Protein AF-A0A9N9FZ78-F1 (afdb_monomer_lite)

Foldseek 3Di:
DDCPPDPVCVVVLADVPGDDDQWHDKDWDDDPPFQWIWIWTAGPVVRDIDIDIARDDPPQVVPDPDPVSRQPQDAFLVQADAAALVLLVVLLVLLVVLCVVLVQPQLLLVLLLVLLLLLLQLQQNPPTWDWDWFQAPVRDIDIHTHGLLADRPPGDDLLRNLVSSVVSSQVSCCVQQVDHDDQCLVVDDDPVVNVVSSVCCLQVPSNQASDHGDDPVSSVSSSVSSNSSSVSPVRHDQADQDFPVNNLVSLVVSCVVRVVPDDPPFDQDLVVLLVLLVPFPQVVQLVVCVVVVHPCSGFAEEAAAQQLNSNQLSNCVVPVVDDACAVRAEYEHQDPSRLSNNSSSQRNRNDHSYHYQHDNLLAALCDPSNVPHLSNDPDLASQRGLEYEYEDDWDDPPCVVVCVVRVHACVVVNAVCRVVADPVLDIVVLSVLVSSVRHHHQFHWYFYFFFPCCVPPPSNVVSVVVCVQAFAAPDFDFDQCCSSPPGRGGTTTTTGFHGLCLQADAQVSNQLQQQQWWKWADDPNQIWIWGQHGKDKFQAQPFLPDCRHPVNDPVPQQVLLLAEFQFWAWDDDPNQFIWIWTHGHGRRRRIIMTRFFTHTPDLVSFPVCVPPDPVDDSRVQGRGRRSVCNRSVNDPVSGRPGQRPDPRIHIDDDPRDDPVPDDDDFDPPVPVRPPCSVVD

Organism: NCBI:txid144679

Secondary structure (DSSP, 8-state):
-----SGGGGGGGSPTT--S-SEEEEEEEE-TT-SEEEEEEEETTTTEEEEEEEE--TTTTTT-SSGGGTS-----GGGPBPPPHHHHHHHHHHHHHHHHHTT---HHHHHHHHHHHHHHHHHHGGGSSEEEEEE-TTS-EEEEEE-SSS--TTT--HHHHHHHHHHHHHHHHHHHH--PPP-GGGG---HHHHHHHHHHHHHH--SS-SS---SHHHHHHHHHHHHHHHHHHHTB----SS--HHHHHHHHHHHHHHGGGT-S-PPPPHHHHHHHHHHS-HHHHHHHHHHTT-S--SPPEEETT-TT-HHHHHHHHHHTTTS--TTTEEEEESSHHHHHHHHHHHHHTT----EEEES-TTS-TTSGGGTTSTT--SSS----EEEEEE-PPP--TTTHHHHHHTT-SGGG-S-GGGGGS-TTT--HHHHHHHHHHHHEEEEEEEEE---THHHH-GGGHHHHHHHHTT----------TTTTSS-------------GGGSSS-HHHHHHHHTTPEEEEEETTEEEEEEEEEEEEE-GGG-TTSTTSGGG--TTTTGGGGS-TTBEEEEEETTTEEEEEEEESSTTS-EEEEEEEEEES-GGG-GGGGG--TTS-GGGGTSSHHHHHHHTT--GGGTT-BTTT-SSEEEE--PPPPGGGPPP-PPSS-GGGGGGGGT-

InterPro domains:
  IPR002052 DNA methylase, N-6 adenine-specific, conserved site [PS00092] (388-394)
  IPR003180 Methylpurine-DNA glycosylase [MF_00527] (500-679)
  IPR003180 Methylpurine-DNA glycosylase [PF02245] (502-675)
  IPR003180 Methylpurine-DNA glycosylase [PTHR10429] (494-678)
  IPR003180 Methylpurine-DNA glycosylase [TIGR00567] (499-678)
  IPR003180 Methylpurine-DNA glycosylase [cd00540] (502-680)
  IPR003356 DNA methylase, adenine-specific [PF02384] (246-485)
  IPR011034 Formyl transferase-like, C-terminal domain superfamily [SSF50486] (496-679)
  IPR029063 S-adenosyl-L-methionine-dependent methyltransferase superfamily [G3DSA:3.40.50.150] (259-477)
  IPR029063 S-adenosyl-L-methionine-dependent methyltransferase superfamily [SSF53335] (92-514)
  IPR036995 Methylpurine-DNA glycosylase superfamily [G3DSA:3.10.300.10] (494-680)

Radius of gyration: 35.55 Å; chains: 1; bounding box: 107×48×97 Å

pLDDT: mean 75.67, std 14.21, range [32.59, 95.56]

Sequence (680 aa):
MIEAKIPHELPKYLEPGQKHVKQLFSYLWQEKSTKIASYYTFDLTSEKDRFYNINLGKDELSNSLNVDNLIDSGKKFRDLKDISEKDSKILFNQFLTILRTNAISDKSNAFDKIINLFIAKVFDELGEDKQFDVRMKDENIVNFEGLKFQFLEGIDSYESFMKRLYDLYKEGMKEYLQKEIIDYSDYEQNQKVLEMIDDLRLKKDNTFAFIEVFDNKTFNDNCLIVKEIVNLLANFKFRYADKSKSLGEFFEDLLNTSLKQEAGQFFTPYPLVDFMIKSLPIRDVIKQNIQQNRNEILPFFIDYACGSGHFLISYINRVQQEINAKDYVFGIEKDYRLAKTTKISLFLNGDGDAQIIHADAINKFSCEDYSKSVLFSNKDKNEKFDFVVSNPPYSVQGYMKNFRKNNISEKSNTFELLEEINEKDARIEIMFVERTYQLLKKNKFAAIILPQSFLSQEKYAKTRRWLLERFNILSIFCSGDNTFGYTTTSPFYIMRITDPNFFMVSADKLAQKLLGKILVRNLNGQLIKVKIVETEAYIGKIDRACHAHQENRSRWKSAALNNRGGCAYVYLIYSMYYCFNIASSVKGDPQGVLIRAAEPLDHHTIPVISHHDSTKKFHYYTNGPGKLCRALNIDISLNHVDLTTSDLIYLEDQPEISQEEIITTKRVNIDYAGEDKDRL

Structure (mmCIF, N/CA/C/O backbone):
data_AF-A0A9N9FZ78-F1
#
_entry.id   AF-A0A9N9FZ78-F1
#
loop_
_atom_site.group_PDB
_atom_site.id
_atom_site.type_symbol
_atom_site.label_atom_id
_atom_site.label_alt_id
_atom_site.label_comp_id
_atom_site.label_asym_id
_atom_site.label_entity_id
_atom_site.label_seq_id
_atom_site.pdbx_PDB_ins_code
_atom_site.Cartn_x
_atom_site.Cartn_y
_atom_site.Cartn_z
_atom_site.occupancy
_atom_site.B_iso_or_equiv
_atom_site.auth_seq_id
_atom_site.auth_comp_id
_atom_site.auth_asym_id
_atom_site.auth_atom_id
_atom_site.pdbx_PDB_model_num
ATOM 1 N N . MET A 1 1 ? -54.046 8.661 30.840 1.00 32.59 1 MET A N 1
ATOM 2 C CA . MET A 1 1 ? -54.932 7.512 31.116 1.00 32.59 1 MET A CA 1
ATOM 3 C C . MET A 1 1 ? -56.092 7.583 30.148 1.00 32.59 1 MET A C 1
ATOM 5 O O . MET A 1 1 ? -56.860 8.533 30.231 1.00 32.59 1 MET A O 1
ATOM 9 N N . ILE A 1 2 ? -56.173 6.651 29.202 1.00 37.81 2 ILE A N 1
ATOM 10 C CA . ILE A 1 2 ? -57.362 6.485 28.362 1.00 37.81 2 ILE A CA 1
ATOM 11 C C . ILE A 1 2 ? -58.131 5.327 28.989 1.00 37.81 2 ILE A C 1
ATOM 13 O O . ILE A 1 2 ? -57.642 4.204 29.025 1.00 37.81 2 ILE A O 1
ATOM 17 N N . GLU A 1 3 ? -59.279 5.631 29.578 1.00 36.50 3 GLU A N 1
ATOM 18 C CA . GLU A 1 3 ? -60.133 4.654 30.245 1.00 36.50 3 GLU A CA 1
ATOM 19 C C . GLU A 1 3 ? -61.227 4.252 29.247 1.00 36.50 3 GLU A C 1
ATOM 21 O O . GLU A 1 3 ? -62.222 4.958 29.099 1.00 36.50 3 GLU A O 1
ATOM 26 N N . ALA A 1 4 ? -61.026 3.160 28.503 1.00 44.16 4 ALA A N 1
ATOM 27 C CA . ALA A 1 4 ? -62.093 2.578 27.691 1.00 44.16 4 ALA A CA 1
ATOM 28 C C . ALA A 1 4 ? -63.060 1.859 28.641 1.00 44.16 4 ALA A C 1
ATOM 30 O O . ALA A 1 4 ? -62.785 0.756 29.111 1.00 44.16 4 ALA A O 1
ATOM 31 N N . LYS A 1 5 ? -64.174 2.510 28.989 1.00 39.97 5 LYS A N 1
ATOM 32 C CA . LYS A 1 5 ? -65.079 2.022 30.044 1.00 39.97 5 LYS A CA 1
ATOM 33 C C . LYS A 1 5 ? -65.977 0.868 29.596 1.00 39.97 5 LYS A C 1
ATOM 35 O O . LYS A 1 5 ? -66.645 0.271 30.438 1.00 39.97 5 LYS A O 1
ATOM 40 N N . ILE A 1 6 ? -66.057 0.575 28.291 1.00 46.12 6 ILE A N 1
ATOM 41 C CA . ILE A 1 6 ? -67.094 -0.310 27.743 1.00 46.12 6 ILE A CA 1
ATOM 42 C C . ILE A 1 6 ? -66.586 -1.083 26.499 1.00 46.12 6 ILE A C 1
ATOM 44 O O . ILE A 1 6 ? -66.015 -0.463 25.600 1.00 46.12 6 ILE A O 1
ATOM 48 N N . PRO A 1 7 ? -66.825 -2.411 26.369 1.00 49.78 7 PRO A N 1
ATOM 49 C CA . PRO A 1 7 ? -66.232 -3.254 25.314 1.00 49.78 7 PRO A CA 1
ATOM 50 C C . PRO A 1 7 ? -66.481 -2.839 23.853 1.00 49.78 7 PRO A C 1
ATOM 52 O O . PRO A 1 7 ? -65.724 -3.219 22.966 1.00 49.78 7 PRO A O 1
ATOM 55 N N . HIS A 1 8 ? -67.520 -2.050 23.573 1.00 61.16 8 HIS A N 1
ATOM 56 C CA . HIS A 1 8 ? -67.826 -1.588 22.216 1.00 61.16 8 HIS A CA 1
ATOM 57 C C . HIS A 1 8 ? -66.929 -0.429 21.741 1.00 61.16 8 HIS A C 1
ATOM 59 O O . HIS A 1 8 ? -66.992 -0.050 20.573 1.00 61.16 8 HIS A O 1
ATOM 65 N N . GLU A 1 9 ? -66.096 0.142 22.618 1.00 58.91 9 GLU A N 1
ATOM 66 C CA . GLU A 1 9 ? -65.142 1.199 22.262 1.00 58.91 9 GLU A CA 1
ATOM 67 C C . GLU A 1 9 ? -63.781 0.653 21.808 1.00 58.91 9 GLU A C 1
ATOM 69 O O . GLU A 1 9 ? -63.058 1.351 21.101 1.00 58.91 9 GLU A O 1
ATOM 74 N N . LEU A 1 10 ? -63.464 -0.608 22.135 1.00 55.97 10 LEU A N 1
ATOM 75 C CA . LEU A 1 10 ? -62.213 -1.291 21.771 1.00 55.97 10 LEU A CA 1
ATOM 76 C C . LEU A 1 10 ? -61.875 -1.236 20.263 1.00 55.97 10 LEU A C 1
ATOM 78 O O . LEU A 1 10 ? -60.709 -1.007 19.944 1.00 55.97 10 LEU A O 1
ATOM 82 N N . PRO A 1 11 ? -62.835 -1.362 19.317 1.00 62.62 11 PRO A N 1
ATOM 83 C CA . PRO A 1 11 ? -62.528 -1.303 17.887 1.00 62.62 11 PRO A CA 1
ATOM 84 C C . PRO A 1 11 ? -61.978 0.042 17.398 1.00 62.62 11 PRO A C 1
ATOM 86 O O . PRO A 1 11 ? -61.342 0.084 16.352 1.00 62.62 11 PRO A O 1
ATOM 89 N N . LYS A 1 12 ? -62.196 1.139 18.137 1.00 59.53 12 LYS A N 1
ATOM 90 C CA . LYS A 1 12 ? -61.669 2.471 17.782 1.00 59.53 12 LYS A CA 1
ATOM 91 C C . LYS A 1 12 ? -60.152 2.582 17.970 1.00 59.53 12 LYS A C 1
ATOM 93 O O . LYS A 1 12 ? -59.559 3.539 17.487 1.00 59.53 12 LYS A O 1
ATOM 98 N N . TYR A 1 13 ? -59.551 1.628 18.679 1.00 58.72 13 TYR A N 1
ATOM 99 C CA . TYR A 1 13 ? -58.133 1.609 19.039 1.00 58.72 13 TYR A CA 1
ATOM 100 C C . TYR A 1 13 ? -57.358 0.476 18.346 1.00 58.72 13 TYR A C 1
ATOM 102 O O . TYR A 1 13 ? -56.196 0.245 18.666 1.00 58.72 13 TYR A O 1
ATOM 110 N N . LEU A 1 14 ? -57.996 -0.245 17.418 1.00 56.19 14 LEU A N 1
ATOM 111 C CA . LEU A 1 14 ? -57.352 -1.252 16.577 1.00 56.19 14 LEU A CA 1
ATOM 112 C C . LEU A 1 14 ? -56.844 -0.594 15.292 1.00 56.19 14 LEU A C 1
ATOM 114 O O . LEU A 1 14 ? -57.590 0.135 14.634 1.00 56.19 14 LEU A O 1
ATOM 118 N N . GLU A 1 15 ? -55.600 -0.874 14.904 1.00 55.22 15 GLU A N 1
ATOM 119 C CA . GLU A 1 15 ? -55.109 -0.452 13.591 1.00 55.22 15 GLU A CA 1
ATOM 120 C C . GLU A 1 15 ? -55.848 -1.196 12.460 1.00 55.22 15 GLU A C 1
ATOM 122 O O . GLU A 1 15 ? -56.327 -2.323 12.656 1.00 55.22 15 GLU A O 1
ATOM 127 N N . PRO A 1 16 ? -55.953 -0.608 11.253 1.00 47.91 16 PRO A N 1
ATOM 128 C CA . PRO A 1 16 ? -56.606 -1.257 10.121 1.00 47.91 16 PRO A CA 1
ATOM 129 C C . PRO A 1 16 ? -55.999 -2.640 9.830 1.00 47.91 16 PRO A C 1
ATOM 131 O O . PRO A 1 16 ? -54.834 -2.758 9.463 1.00 47.91 16 PRO A O 1
ATOM 134 N N . GLY A 1 17 ? -56.802 -3.699 9.984 1.00 58.41 17 GLY A N 1
ATOM 135 C CA . GLY A 1 17 ? -56.388 -5.096 9.771 1.00 58.41 17 GLY A CA 1
ATOM 136 C C . GLY A 1 17 ? -56.094 -5.894 11.049 1.00 58.41 17 GLY A C 1
ATOM 137 O O . GLY A 1 17 ? -55.920 -7.113 10.982 1.00 58.41 17 GLY A O 1
ATOM 138 N N . GLN A 1 18 ? -56.097 -5.255 12.219 1.00 52.84 18 GLN A N 1
ATOM 139 C CA . GLN A 1 18 ? -55.819 -5.903 13.498 1.00 52.84 18 GLN A CA 1
ATOM 140 C C . GLN A 1 18 ? -57.100 -6.512 14.107 1.00 52.84 18 GLN A C 1
ATOM 142 O O . GLN A 1 18 ? -58.108 -5.829 14.271 1.00 52.84 18 GLN A O 1
ATOM 147 N N . LYS A 1 19 ? -57.085 -7.818 14.428 1.00 53.16 19 LYS A N 1
ATOM 148 C CA . LYS A 1 19 ? -58.272 -8.559 14.925 1.00 53.16 19 LYS A CA 1
ATOM 149 C C . LYS A 1 19 ? -58.413 -8.606 16.452 1.00 53.16 19 LYS A C 1
ATOM 151 O O . LYS A 1 19 ? -59.506 -8.868 16.946 1.00 53.16 19 LYS A O 1
ATOM 156 N N . HIS A 1 20 ? -57.327 -8.376 17.189 1.00 55.12 20 HIS A N 1
ATOM 157 C CA . HIS A 1 20 ? -57.281 -8.478 18.648 1.00 55.12 20 HIS A CA 1
ATOM 158 C C . HIS A 1 20 ? -56.487 -7.316 19.243 1.00 55.12 20 HIS A C 1
ATOM 160 O O . HIS A 1 20 ? -55.493 -6.877 18.664 1.00 55.12 20 HIS A O 1
ATOM 166 N N . VAL A 1 21 ? -56.924 -6.841 20.410 1.00 55.69 21 VAL A N 1
ATOM 167 C CA . VAL A 1 21 ? -56.243 -5.798 21.183 1.00 55.69 21 VAL A CA 1
ATOM 168 C C . VAL A 1 21 ? -55.121 -6.458 21.986 1.00 55.69 21 VAL A C 1
ATOM 170 O O . VAL A 1 21 ? -55.389 -7.341 22.796 1.00 55.69 21 VAL A O 1
ATOM 173 N N . LYS A 1 22 ? -53.864 -6.057 21.753 1.00 54.41 22 LYS A N 1
ATOM 174 C CA . LYS A 1 22 ? -52.691 -6.635 22.440 1.00 54.41 22 LYS A CA 1
ATOM 175 C C . LYS A 1 22 ? -52.530 -6.150 23.890 1.00 54.41 22 LYS A C 1
ATOM 177 O O . LYS A 1 22 ? -51.875 -6.818 24.684 1.00 54.41 22 LYS A O 1
ATOM 182 N N . GLN A 1 23 ? -53.135 -5.013 24.240 1.00 55.31 23 GLN A N 1
ATOM 183 C CA . GLN A 1 23 ? -52.941 -4.329 25.518 1.00 55.31 23 GLN A CA 1
ATOM 184 C C . GLN A 1 23 ? -54.202 -3.557 25.942 1.00 55.31 23 GLN A C 1
ATOM 186 O O . GLN A 1 23 ? -54.763 -2.827 25.129 1.00 55.31 23 GLN A O 1
ATOM 191 N N . LEU A 1 24 ? -54.631 -3.676 27.209 1.00 53.97 24 LEU A N 1
ATOM 192 C CA . LEU A 1 24 ? -55.851 -3.008 27.705 1.00 53.97 24 LEU A CA 1
ATOM 193 C C . LEU A 1 24 ? -55.596 -1.716 28.494 1.00 53.97 24 LEU A C 1
ATOM 195 O O . LEU A 1 24 ? -56.409 -0.797 28.439 1.00 53.97 24 LEU A O 1
ATOM 199 N N . PHE A 1 25 ? -54.503 -1.645 29.256 1.00 53.59 25 PHE A N 1
ATOM 200 C CA . PHE A 1 25 ? -54.196 -0.482 30.084 1.00 53.59 25 PHE A CA 1
ATOM 201 C C . PHE A 1 25 ? -52.691 -0.295 30.248 1.00 53.59 25 PHE A C 1
ATOM 203 O O . PHE A 1 25 ? -51.899 -1.235 30.152 1.00 53.59 25 PHE A O 1
ATOM 210 N N . SER A 1 26 ? -52.299 0.946 30.493 1.00 53.62 26 SER A N 1
ATOM 211 C CA . SER A 1 26 ? -50.966 1.275 30.960 1.00 53.62 26 SER A CA 1
ATOM 212 C C . SER A 1 26 ? -50.951 2.600 31.692 1.00 53.62 26 SER A C 1
ATOM 214 O O . SER A 1 26 ? -51.743 3.505 31.403 1.00 53.62 26 SER A O 1
ATOM 216 N N . TYR A 1 27 ? -50.055 2.705 32.668 1.00 54.06 27 TYR A N 1
ATOM 217 C CA . TYR A 1 27 ? -49.843 3.943 33.396 1.00 54.06 27 TYR A CA 1
ATOM 218 C C . TYR A 1 27 ? -48.375 4.347 33.322 1.00 54.06 27 TYR A C 1
ATOM 220 O O . TYR A 1 27 ? -47.465 3.525 33.416 1.00 54.06 27 TYR A O 1
ATOM 228 N N . LEU A 1 28 ? -48.184 5.644 33.112 1.00 55.16 28 LEU A N 1
ATOM 229 C CA . LEU A 1 28 ? -46.895 6.306 33.072 1.00 55.16 28 LEU A CA 1
ATOM 230 C C . LEU A 1 28 ? -46.766 7.099 34.368 1.00 55.16 28 LEU A C 1
ATOM 232 O O . LEU A 1 28 ? -47.606 7.959 34.650 1.00 55.16 28 LEU A O 1
ATOM 236 N N . TRP A 1 29 ? -45.731 6.820 35.148 1.00 51.88 29 TRP A N 1
ATOM 237 C CA . TRP A 1 29 ? -45.380 7.624 36.306 1.00 51.88 29 TRP A CA 1
ATOM 238 C C . TRP A 1 29 ? -44.048 8.318 36.044 1.00 51.88 29 TRP A C 1
ATOM 240 O O . TRP A 1 29 ? -43.022 7.667 35.870 1.00 51.88 29 TRP A O 1
ATOM 250 N N . GLN A 1 30 ? -44.078 9.647 35.985 1.00 55.97 30 GLN A N 1
ATOM 251 C CA . GLN A 1 30 ? -42.886 10.476 35.869 1.00 55.97 30 GLN A CA 1
ATOM 252 C C . GLN A 1 30 ? -42.678 11.220 37.186 1.00 55.97 30 GLN A C 1
ATOM 254 O O . GLN A 1 30 ? -43.558 11.955 37.648 1.00 55.97 30 GLN A O 1
ATOM 259 N N . GLU A 1 31 ? -41.505 11.055 37.785 1.00 53.25 31 GLU A N 1
ATOM 260 C CA . GLU A 1 31 ? -41.112 11.860 38.933 1.00 53.25 31 GLU A CA 1
ATOM 261 C C . GLU A 1 31 ? -40.764 13.278 38.454 1.00 53.25 31 GLU A C 1
ATOM 263 O O . GLU A 1 31 ? -40.013 13.457 37.499 1.00 53.25 31 GLU A O 1
ATOM 268 N N . LYS A 1 32 ? -41.312 14.318 39.102 1.00 49.00 32 LYS A N 1
ATOM 269 C CA . LYS A 1 32 ? -41.201 15.720 38.634 1.00 49.00 32 LYS A CA 1
ATOM 270 C C . LYS A 1 32 ? -39.759 16.222 38.465 1.00 49.00 32 LYS A C 1
ATOM 272 O O . LYS A 1 32 ? -39.543 17.217 37.778 1.00 49.00 32 LYS A O 1
ATOM 277 N N . SER A 1 33 ? -38.800 15.583 39.127 1.00 48.28 33 SER A N 1
ATOM 278 C CA . SER A 1 33 ? -37.376 15.927 39.135 1.00 48.28 33 SER A CA 1
ATOM 279 C C . SER A 1 33 ? -36.533 15.105 38.155 1.00 48.28 33 SER A C 1
ATOM 281 O O . SER A 1 33 ? -35.378 15.467 37.930 1.00 48.28 33 SER A O 1
ATOM 283 N N . THR A 1 34 ? -37.064 14.026 37.566 1.00 53.75 34 THR A N 1
ATOM 284 C CA . THR A 1 34 ? -36.293 13.113 36.711 1.00 53.75 34 THR A CA 1
ATOM 285 C C . THR A 1 34 ? -36.797 13.133 35.265 1.00 53.75 34 THR A C 1
ATOM 287 O O . THR A 1 34 ? -37.960 13.407 34.966 1.00 53.75 34 THR A O 1
ATOM 290 N N . LYS A 1 35 ? -35.892 12.844 34.323 1.00 55.59 35 LYS A N 1
ATOM 291 C CA . LYS A 1 35 ? -36.255 12.568 32.922 1.00 55.59 35 LYS A CA 1
ATOM 292 C C . LYS A 1 35 ? -36.757 11.134 32.730 1.00 55.59 35 LYS A C 1
ATOM 294 O O . LYS A 1 35 ? -36.949 10.700 31.606 1.00 55.59 35 LYS A O 1
ATOM 299 N N . ILE A 1 36 ? -36.936 10.390 33.817 1.00 52.19 36 ILE A N 1
ATOM 300 C CA . ILE A 1 36 ? -37.262 8.973 33.776 1.00 52.19 36 ILE A CA 1
ATOM 301 C C . ILE A 1 36 ? -38.766 8.841 33.973 1.00 52.19 36 ILE A C 1
ATOM 303 O O . ILE A 1 36 ? -39.316 9.325 34.963 1.00 52.19 36 ILE A O 1
ATOM 307 N N . ALA A 1 37 ? -39.427 8.181 33.031 1.00 59.22 37 ALA A N 1
ATOM 308 C CA . ALA A 1 37 ? -40.774 7.693 33.232 1.00 59.22 37 ALA A CA 1
ATOM 309 C C . ALA A 1 37 ? -40.746 6.183 33.457 1.00 59.22 37 ALA A C 1
ATOM 311 O O . ALA A 1 37 ? -40.207 5.423 32.651 1.00 59.22 37 ALA A O 1
ATOM 312 N N . SER A 1 38 ? -41.343 5.763 34.565 1.00 54.66 38 SER A N 1
ATOM 313 C CA . SER A 1 38 ? -41.599 4.363 34.866 1.00 54.66 38 SER A CA 1
ATOM 314 C C . SER A 1 38 ? -42.954 3.980 34.293 1.00 54.66 38 SER A C 1
ATOM 316 O O . SER A 1 38 ? -43.958 4.673 34.485 1.00 54.66 38 SER A O 1
ATOM 318 N N . TYR A 1 39 ? -42.972 2.876 33.567 1.00 61.88 39 TYR A N 1
ATOM 319 C CA . TYR A 1 39 ? -44.098 2.443 32.771 1.00 61.88 39 TYR A CA 1
ATOM 320 C C . TYR A 1 39 ? -44.440 0.989 33.086 1.00 61.88 39 TYR A C 1
ATOM 322 O O . TYR A 1 39 ? -43.561 0.128 33.129 1.00 61.88 39 TYR A O 1
ATOM 330 N N . TYR A 1 40 ? -45.728 0.724 33.287 1.00 59.53 40 TYR A N 1
ATOM 331 C CA . TYR A 1 40 ? -46.266 -0.615 33.497 1.00 59.53 40 TYR A CA 1
ATOM 332 C C . TYR A 1 40 ? -47.348 -0.927 32.466 1.00 59.53 40 TYR A C 1
ATOM 334 O O . TYR A 1 40 ? -48.223 -0.096 32.192 1.00 59.53 40 TYR A O 1
ATOM 342 N N . THR A 1 41 ? -47.296 -2.143 31.926 1.00 60.91 41 THR A N 1
ATOM 343 C CA . THR A 1 41 ? -48.293 -2.681 31.002 1.00 60.91 41 THR A CA 1
ATOM 344 C C . THR A 1 41 ? -48.518 -4.172 31.211 1.00 60.91 41 THR A C 1
ATOM 346 O O . THR A 1 41 ? -47.636 -4.887 31.681 1.00 60.91 41 THR A O 1
ATOM 349 N N . PHE A 1 42 ? -49.695 -4.637 30.803 1.00 56.59 42 PHE A N 1
ATOM 350 C CA . PHE A 1 42 ? -50.055 -6.045 30.755 1.00 56.59 42 PHE A CA 1
ATOM 351 C C . PHE A 1 42 ? -50.248 -6.485 29.298 1.00 56.59 42 PHE A C 1
ATOM 353 O O . PHE A 1 42 ? -51.111 -5.948 28.593 1.00 56.59 42 PHE A O 1
ATOM 360 N N . ASP A 1 43 ? -49.446 -7.453 28.844 1.00 57.41 43 ASP A N 1
ATOM 361 C CA . ASP A 1 43 ? -49.569 -8.040 27.506 1.00 57.41 43 ASP A CA 1
ATOM 362 C C . ASP A 1 43 ? -50.586 -9.189 27.535 1.00 57.41 43 ASP A C 1
ATOM 364 O O . ASP A 1 43 ? -50.327 -10.253 28.099 1.00 57.41 43 ASP A O 1
ATOM 368 N N . LEU A 1 44 ? -51.729 -8.983 26.875 1.00 56.03 44 LEU A N 1
ATOM 369 C CA . LEU A 1 44 ? -52.833 -9.947 26.820 1.00 56.03 44 LEU A CA 1
ATOM 370 C C . LEU A 1 44 ? -52.535 -11.169 25.946 1.00 56.03 44 LEU A C 1
ATOM 372 O O . LEU A 1 44 ? -53.193 -12.192 26.093 1.00 56.03 44 LEU A O 1
ATOM 376 N N . THR A 1 45 ? -51.580 -11.072 25.019 1.00 54.53 45 THR A N 1
ATOM 377 C CA . THR A 1 45 ? -51.202 -12.198 24.152 1.00 54.53 45 THR A CA 1
ATOM 378 C C . THR A 1 45 ? -50.259 -13.168 24.849 1.00 54.53 45 THR A C 1
ATOM 380 O O . THR A 1 45 ? -50.294 -14.362 24.565 1.00 54.53 45 THR A O 1
ATOM 383 N N . SER A 1 46 ? -49.433 -12.656 25.766 1.00 54.47 46 SER A N 1
ATOM 384 C CA . SER A 1 46 ? -48.468 -13.458 26.527 1.00 54.47 46 SER A CA 1
ATOM 385 C C . SER A 1 46 ? -48.860 -13.702 27.988 1.00 54.47 46 SER A C 1
ATOM 387 O O . SER A 1 46 ? -48.157 -14.445 28.665 1.00 54.47 46 SER A O 1
ATOM 389 N N . GLU A 1 47 ? -49.950 -13.085 28.462 1.00 59.47 47 GLU A N 1
ATOM 390 C CA . GLU A 1 47 ? -50.420 -13.098 29.859 1.00 59.47 47 GLU A CA 1
ATOM 391 C C . GLU A 1 47 ? -49.331 -12.708 30.876 1.00 59.47 47 GLU A C 1
ATOM 393 O O . GLU A 1 47 ? -49.188 -13.322 31.934 1.00 59.47 47 GLU A O 1
ATOM 398 N N . LYS A 1 48 ? -48.526 -11.686 30.555 1.00 52.47 48 LYS A N 1
ATOM 399 C CA . LYS A 1 48 ? -47.404 -11.244 31.398 1.00 52.47 48 LYS A CA 1
ATOM 400 C C . LYS A 1 48 ? -47.440 -9.753 31.703 1.00 52.47 48 LYS A C 1
ATOM 402 O O . LYS A 1 48 ? -47.702 -8.921 30.831 1.00 52.47 48 LYS A O 1
ATOM 407 N N . ASP A 1 49 ? -47.062 -9.445 32.938 1.00 56.50 49 ASP A N 1
ATOM 408 C CA . ASP A 1 49 ? -46.693 -8.110 33.392 1.00 56.50 49 ASP A CA 1
ATOM 409 C C . ASP A 1 49 ? -45.396 -7.649 32.725 1.00 56.50 49 ASP A C 1
ATOM 411 O O . ASP A 1 49 ? -44.435 -8.414 32.606 1.00 56.50 49 ASP A O 1
ATOM 415 N N . ARG A 1 50 ? -45.342 -6.379 32.322 1.00 55.59 50 ARG A N 1
ATOM 416 C CA . ARG A 1 50 ? -44.126 -5.750 31.808 1.00 55.59 50 ARG A CA 1
ATOM 417 C C . ARG A 1 50 ? -43.907 -4.397 32.468 1.00 55.59 50 ARG A C 1
ATOM 419 O O . ARG A 1 50 ? -44.807 -3.558 32.516 1.00 55.59 50 ARG A O 1
ATOM 426 N N . PHE A 1 51 ? -42.685 -4.191 32.941 1.00 57.50 51 PHE A N 1
ATOM 427 C CA . PHE A 1 51 ? -42.232 -2.958 33.571 1.00 57.50 51 PHE A CA 1
ATOM 428 C C . PHE A 1 51 ? -41.032 -2.403 32.808 1.00 57.50 51 PHE A C 1
ATOM 430 O O . PHE A 1 51 ? -40.083 -3.133 32.531 1.00 57.50 51 PHE A O 1
ATOM 437 N N . TYR A 1 52 ? -41.064 -1.108 32.504 1.00 57.00 52 TYR A N 1
ATOM 438 C CA . TYR A 1 52 ? -40.015 -0.416 31.762 1.00 57.00 52 TYR A CA 1
ATOM 439 C C . TYR A 1 52 ? -39.680 0.918 32.430 1.00 57.00 52 TYR A C 1
ATOM 441 O O . TYR A 1 52 ? -40.562 1.596 32.954 1.00 57.00 52 TYR A O 1
ATOM 449 N N . ASN A 1 53 ? -38.410 1.316 32.383 1.00 51.94 53 ASN A N 1
ATOM 450 C CA . ASN A 1 53 ? -37.967 2.657 32.756 1.00 51.94 53 ASN A CA 1
ATOM 451 C C . ASN A 1 53 ? -37.389 3.327 31.512 1.00 51.94 53 ASN A C 1
ATOM 453 O O . ASN A 1 53 ? -36.432 2.817 30.937 1.00 51.94 53 ASN A O 1
ATOM 457 N N . ILE A 1 54 ? -37.974 4.450 31.102 1.00 57.66 54 ILE A N 1
ATOM 458 C CA . ILE A 1 54 ? -37.652 5.126 29.842 1.00 57.66 54 ILE A CA 1
ATOM 459 C C . ILE A 1 54 ? -37.122 6.521 30.165 1.00 57.66 54 ILE A C 1
ATOM 461 O O . ILE A 1 54 ? -37.733 7.255 30.942 1.00 57.66 54 ILE A O 1
ATOM 465 N N . ASN A 1 55 ? -35.976 6.885 29.591 1.00 52.84 55 ASN A N 1
ATOM 466 C CA . ASN A 1 55 ? -35.378 8.209 29.742 1.00 52.84 55 ASN A CA 1
ATOM 467 C C . ASN A 1 55 ? -35.861 9.107 28.600 1.00 52.84 55 ASN A C 1
ATOM 469 O O . ASN A 1 55 ? -35.464 8.919 27.458 1.00 52.84 55 ASN A O 1
ATOM 473 N N . LEU A 1 56 ? -36.737 10.056 28.908 1.00 57.03 56 LEU A N 1
ATOM 474 C CA . LEU A 1 56 ? -37.453 10.852 27.922 1.00 57.03 56 LEU A CA 1
ATOM 475 C C . LEU A 1 56 ? -36.738 12.176 27.632 1.00 57.03 56 LEU A C 1
ATOM 477 O O . LEU A 1 56 ? -36.476 12.992 28.531 1.00 57.03 56 LEU A O 1
ATOM 481 N N . GLY A 1 57 ? -36.483 12.434 26.349 1.00 53.84 57 GLY A N 1
ATOM 482 C CA . GLY A 1 57 ? -36.241 13.778 25.832 1.00 53.84 57 GLY A CA 1
ATOM 483 C C . GLY A 1 57 ? -37.492 14.664 25.944 1.00 53.84 57 GLY A C 1
ATOM 484 O O . GLY A 1 57 ? -38.612 14.180 26.089 1.00 53.84 57 GLY A O 1
ATOM 485 N N . LYS A 1 58 ? -37.325 15.995 25.871 1.00 47.69 58 LYS A N 1
ATOM 486 C CA . LYS A 1 58 ? -38.439 16.959 26.028 1.00 47.69 58 LYS A CA 1
ATOM 487 C C . LYS A 1 58 ? -39.548 16.827 24.966 1.00 47.69 58 LYS A C 1
ATOM 489 O O . LYS A 1 58 ? -40.659 17.265 25.246 1.00 47.69 58 LYS A O 1
ATOM 494 N N . ASP A 1 59 ? -39.267 16.209 23.815 1.00 49.34 59 ASP A N 1
ATOM 495 C CA . ASP A 1 59 ? -40.141 16.220 22.628 1.00 49.34 59 ASP A CA 1
ATOM 496 C C . ASP A 1 59 ? -40.601 14.820 22.149 1.00 49.34 59 ASP A C 1
ATOM 498 O O . ASP A 1 59 ? -41.290 14.706 21.137 1.00 49.34 59 ASP A O 1
ATOM 502 N N . GLU A 1 60 ? -40.232 13.737 22.844 1.00 49.00 60 GLU A N 1
ATOM 503 C CA . GLU A 1 60 ? -40.524 12.354 22.405 1.00 49.00 60 GLU A CA 1
ATOM 504 C C . GLU A 1 60 ? -41.941 11.899 22.784 1.00 49.00 60 GLU A C 1
ATOM 506 O O . GLU A 1 60 ? -42.607 11.201 22.020 1.00 49.00 60 GLU A O 1
ATOM 511 N N . LEU A 1 61 ? -42.449 12.364 23.930 1.00 49.91 61 LEU A N 1
ATOM 512 C CA . LEU A 1 61 ? -43.745 11.937 24.466 1.00 49.91 61 LEU A CA 1
ATOM 513 C C . LEU A 1 61 ? -44.947 12.491 23.685 1.00 49.91 61 LEU A C 1
ATOM 515 O O . LEU A 1 61 ? -46.030 11.914 23.712 1.00 49.91 61 LEU A O 1
ATOM 519 N N . SER A 1 62 ? -44.777 13.635 23.018 1.00 48.97 62 SER A N 1
ATOM 520 C CA . SER A 1 62 ? -45.838 14.301 22.255 1.00 48.97 62 SER A CA 1
ATOM 521 C C . SER A 1 62 ? -46.076 13.677 20.879 1.00 48.97 62 SER A C 1
ATOM 523 O O . SER A 1 62 ? -47.152 13.867 20.316 1.00 48.97 62 SER A O 1
ATOM 525 N N . ASN A 1 63 ? -45.101 12.930 20.350 1.00 46.38 63 ASN A N 1
ATOM 526 C CA . ASN A 1 63 ? -45.134 12.373 18.996 1.00 46.38 63 ASN A CA 1
ATOM 527 C C . ASN A 1 63 ? -45.394 10.852 18.960 1.00 46.38 63 ASN A C 1
ATOM 529 O O . ASN A 1 63 ? -45.631 10.299 17.887 1.00 46.38 63 ASN A O 1
ATOM 533 N N . SER A 1 64 ? -45.369 10.155 20.103 1.00 43.31 64 SER A N 1
ATOM 534 C CA . SER A 1 64 ? -45.565 8.701 20.166 1.00 43.31 64 SER A CA 1
ATOM 535 C C . SER A 1 64 ? -47.049 8.311 20.244 1.00 43.31 64 SER A C 1
ATOM 537 O O . SER A 1 64 ? -47.728 8.623 21.222 1.00 43.31 64 SER A O 1
ATOM 539 N N . LEU A 1 65 ? -47.544 7.575 19.244 1.00 41.62 65 LEU A N 1
ATOM 540 C CA . LEU A 1 65 ? -48.919 7.045 19.205 1.00 41.62 65 LEU A CA 1
ATOM 541 C C . LEU A 1 65 ? -49.111 5.735 19.996 1.00 41.62 65 LEU A C 1
ATOM 543 O O . LEU A 1 65 ? -50.228 5.441 20.414 1.00 41.62 65 LEU A O 1
ATOM 547 N N . ASN A 1 66 ? -48.044 4.956 20.207 1.00 46.34 66 ASN A N 1
ATOM 548 C CA . ASN A 1 66 ? -48.067 3.682 20.930 1.00 46.34 66 ASN A CA 1
ATOM 549 C C . ASN A 1 66 ? -46.761 3.474 21.727 1.00 46.34 66 ASN A C 1
ATOM 551 O O 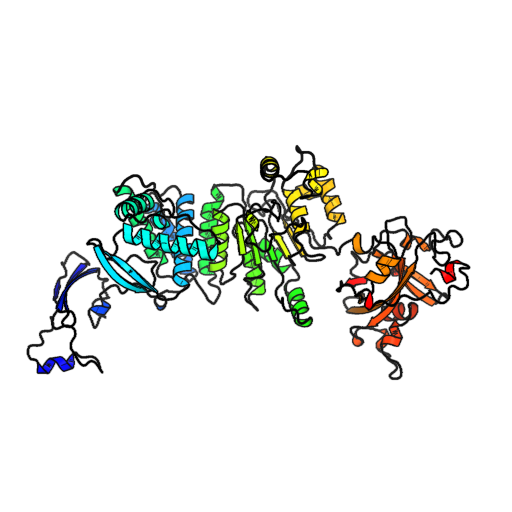. ASN A 1 66 ? -45.738 4.091 21.442 1.00 46.34 66 ASN A O 1
ATOM 555 N N . VAL A 1 67 ? -46.819 2.601 22.726 1.00 44.59 67 VAL A N 1
ATOM 556 C CA . VAL A 1 67 ? -45.795 2.285 23.732 1.00 44.59 67 VAL A CA 1
ATOM 557 C C . VAL A 1 67 ? -44.576 1.604 23.125 1.00 44.59 67 VAL A C 1
ATOM 559 O O . VAL A 1 67 ? -43.460 1.866 23.561 1.00 44.59 67 VAL A O 1
ATOM 562 N N . ASP A 1 68 ? -44.770 0.800 22.080 1.00 45.56 68 ASP A N 1
ATOM 563 C CA . ASP A 1 68 ? -43.668 0.183 21.335 1.00 45.56 68 ASP A CA 1
ATOM 564 C C . ASP A 1 68 ? -42.738 1.240 20.703 1.00 45.56 68 ASP A C 1
ATOM 566 O O . ASP A 1 68 ? -41.567 0.962 20.476 1.00 45.56 68 ASP A O 1
ATOM 570 N N . ASN A 1 69 ? -43.223 2.475 20.498 1.00 43.50 69 ASN A N 1
ATOM 571 C CA . ASN A 1 69 ? -42.421 3.602 20.006 1.00 43.50 69 ASN A CA 1
ATOM 572 C C . ASN A 1 69 ? -41.626 4.319 21.117 1.00 43.50 69 ASN A C 1
ATOM 574 O O . ASN A 1 69 ? -40.856 5.226 20.814 1.00 43.50 69 ASN A O 1
ATOM 578 N N . LEU A 1 70 ? -41.870 3.984 22.390 1.00 44.72 70 LEU A N 1
ATOM 579 C CA . LEU A 1 70 ? -41.193 4.553 23.564 1.00 44.72 70 LEU A CA 1
ATOM 580 C C . LEU A 1 70 ? -40.131 3.605 24.142 1.00 44.72 70 LEU A C 1
ATOM 582 O O . LEU A 1 70 ? -39.299 4.024 24.945 1.00 44.72 70 LEU A O 1
ATOM 586 N N . ILE A 1 71 ? -40.167 2.328 23.758 1.00 47.72 71 ILE A N 1
ATOM 587 C CA . ILE A 1 71 ? -39.064 1.398 23.983 1.00 47.72 71 ILE A CA 1
ATOM 588 C C . ILE A 1 71 ? -37.969 1.825 23.007 1.00 47.72 71 ILE A C 1
ATOM 590 O O . ILE A 1 71 ? -38.258 1.967 21.822 1.00 47.72 71 ILE A O 1
ATOM 594 N N . ASP A 1 72 ? -36.747 2.062 23.494 1.00 53.72 72 ASP A N 1
ATOM 595 C CA . ASP A 1 72 ? -35.584 2.347 22.644 1.00 53.72 72 ASP A CA 1
ATOM 596 C C . ASP A 1 72 ? -35.350 1.120 21.748 1.00 53.72 72 ASP A C 1
ATOM 598 O O . ASP A 1 72 ? -34.685 0.148 22.117 1.00 53.72 72 ASP A O 1
ATOM 602 N N . SER A 1 73 ? -36.044 1.089 20.608 1.00 57.44 73 SER A N 1
ATOM 603 C CA . SER A 1 73 ? -35.914 0.054 19.602 1.00 57.44 73 SER A CA 1
ATOM 604 C C . SER A 1 73 ? -34.545 0.294 19.004 1.00 57.44 73 SER A C 1
ATOM 606 O O . SER A 1 73 ? -34.392 1.244 18.237 1.00 57.44 73 SER A O 1
ATOM 608 N N . GLY A 1 74 ? -33.557 -0.480 19.458 1.00 65.31 74 GLY A N 1
ATOM 609 C CA . GLY A 1 74 ? -32.152 -0.267 19.136 1.00 65.31 74 GLY A CA 1
ATOM 610 C C . GLY A 1 74 ? -31.950 0.208 17.697 1.00 65.31 74 GLY A C 1
ATOM 611 O O . GLY A 1 74 ? -32.593 -0.283 16.770 1.00 65.31 74 GLY A O 1
ATOM 612 N N . LYS A 1 75 ? -31.051 1.178 17.525 1.00 77.94 75 LYS A N 1
ATOM 613 C CA . LYS A 1 75 ? -30.750 1.841 16.252 1.00 77.94 75 LYS A CA 1
ATOM 614 C C . LYS A 1 75 ? -30.658 0.847 15.111 1.00 77.94 75 LYS A C 1
ATOM 616 O O . LYS A 1 75 ? -29.916 -0.137 15.196 1.00 77.94 75 LYS A O 1
ATOM 621 N N . LYS A 1 76 ? -31.373 1.157 14.039 1.00 81.62 76 LYS A N 1
ATOM 622 C CA . LYS A 1 76 ? -31.327 0.419 12.788 1.00 81.62 76 LYS A CA 1
ATOM 623 C C . LYS A 1 76 ? -30.406 1.117 11.801 1.00 81.62 76 LYS A C 1
ATOM 625 O O . LYS A 1 76 ? -30.163 2.321 11.891 1.00 81.62 76 LYS A O 1
ATOM 630 N N . PHE A 1 77 ? -29.913 0.379 10.816 1.00 81.19 77 PHE A N 1
ATOM 631 C CA . PHE A 1 77 ? -29.016 0.908 9.789 1.00 81.19 77 PHE A CA 1
ATOM 632 C C . PHE A 1 77 ? -29.609 2.121 9.055 1.00 81.19 77 PHE A C 1
ATOM 634 O O . PHE A 1 77 ? -28.906 3.083 8.753 1.00 81.19 77 PHE A O 1
ATOM 641 N N . ARG A 1 78 ? -30.928 2.112 8.831 1.00 77.00 78 ARG A N 1
ATOM 642 C CA . ARG A 1 78 ? -31.676 3.217 8.207 1.00 77.00 78 ARG A CA 1
ATOM 643 C C . ARG A 1 78 ? -31.703 4.513 9.030 1.00 77.00 78 ARG A C 1
ATOM 645 O O . ARG A 1 78 ? -31.989 5.565 8.467 1.00 77.00 78 ARG A O 1
ATOM 652 N N . ASP A 1 79 ? -31.439 4.438 10.334 1.00 80.69 79 ASP A N 1
ATOM 653 C CA . ASP A 1 79 ? -31.483 5.587 11.246 1.00 80.69 79 ASP A CA 1
ATOM 654 C C . ASP A 1 79 ? -30.138 6.341 11.284 1.00 80.69 79 ASP A C 1
ATOM 656 O O . ASP A 1 79 ? -30.037 7.429 11.863 1.00 80.69 79 ASP A O 1
ATOM 660 N N . LEU A 1 80 ? -29.094 5.772 10.667 1.00 84.31 80 LEU A N 1
ATOM 661 C CA . LEU A 1 80 ? -27.760 6.360 10.606 1.00 84.31 80 LEU A CA 1
ATOM 662 C C . LEU A 1 80 ? -27.719 7.572 9.672 1.00 84.31 80 LEU A C 1
ATOM 664 O O . LEU A 1 80 ? -28.261 7.560 8.568 1.00 84.31 80 LEU A O 1
ATOM 668 N N . LYS A 1 81 ? -27.010 8.617 10.106 1.00 84.31 81 LYS A N 1
ATOM 669 C CA . LYS A 1 81 ? -26.814 9.854 9.343 1.00 84.31 81 LYS A CA 1
ATOM 670 C C . LYS A 1 81 ? -25.459 9.867 8.648 1.00 84.31 81 LYS A C 1
ATOM 672 O O . LYS A 1 81 ? -24.456 9.460 9.233 1.00 84.31 81 LYS A O 1
ATOM 677 N N . ASP A 1 82 ? -25.415 10.409 7.440 1.00 79.38 82 ASP A N 1
ATOM 678 C CA . ASP A 1 82 ? -24.150 10.715 6.771 1.00 79.38 82 ASP A CA 1
ATOM 679 C C . ASP A 1 82 ? -23.394 11.832 7.513 1.00 79.38 82 ASP A C 1
ATOM 681 O O . ASP A 1 82 ? -23.996 12.705 8.145 1.00 79.38 82 ASP A O 1
ATOM 685 N N . ILE A 1 83 ? -22.062 11.809 7.443 1.00 77.62 83 ILE A N 1
ATOM 686 C CA . ILE A 1 83 ? -21.187 12.765 8.133 1.00 77.62 83 ILE A CA 1
ATOM 687 C C . ILE A 1 83 ? -20.837 13.922 7.197 1.00 77.62 83 ILE A C 1
ATOM 689 O O . ILE A 1 83 ? -20.208 13.716 6.158 1.00 77.62 83 ILE A O 1
ATOM 693 N N . SER A 1 84 ? -21.173 15.155 7.587 1.00 76.81 84 SER A N 1
ATOM 694 C CA . SER A 1 84 ? -20.713 16.364 6.887 1.00 76.81 84 SER A CA 1
ATOM 695 C C . SER A 1 84 ? -19.337 16.849 7.376 1.00 76.81 84 SER A C 1
ATOM 697 O O . SER A 1 84 ? -18.871 16.473 8.454 1.00 76.81 84 SER A O 1
ATOM 699 N N . GLU A 1 85 ? -18.681 17.754 6.630 1.00 70.62 85 GLU A N 1
ATOM 700 C CA . GLU A 1 85 ? -17.393 18.362 7.040 1.00 70.62 85 GLU A CA 1
ATOM 701 C C . GLU A 1 85 ? -17.513 19.100 8.386 1.00 70.62 85 GLU A C 1
ATOM 703 O O . GLU A 1 85 ? -16.573 19.139 9.184 1.00 70.62 85 GLU A O 1
ATOM 708 N N . LYS A 1 86 ? -18.691 19.666 8.676 1.00 78.25 86 LYS A N 1
ATOM 709 C CA . LYS A 1 86 ? -18.965 20.322 9.956 1.00 78.25 86 LYS A CA 1
ATOM 710 C C . LYS A 1 86 ? -19.076 19.300 11.089 1.00 78.25 86 LYS A C 1
ATOM 712 O O . LYS A 1 86 ? -18.527 19.540 12.165 1.00 78.25 86 LYS A O 1
ATOM 717 N N . ASP A 1 87 ? -19.742 18.175 10.841 1.00 79.06 87 ASP A N 1
ATOM 718 C CA . ASP A 1 87 ? -19.922 17.108 11.830 1.00 79.06 87 ASP A CA 1
ATOM 719 C C . ASP A 1 87 ? -18.587 16.452 12.185 1.00 79.06 87 ASP A C 1
ATOM 721 O O . ASP A 1 87 ? -18.319 16.229 13.358 1.00 79.06 87 ASP A O 1
ATOM 725 N N . SER A 1 88 ? -17.704 16.252 11.204 1.00 78.12 88 SER A N 1
ATOM 726 C CA . SER A 1 88 ? -16.341 15.734 11.393 1.00 78.12 88 SER A CA 1
ATOM 727 C C . SER A 1 88 ? -15.541 16.526 12.440 1.00 78.12 88 SER A C 1
ATOM 729 O O . SER A 1 88 ? -15.071 15.975 13.440 1.00 78.12 88 SER A O 1
ATOM 731 N N . LYS A 1 89 ? -15.481 17.857 12.306 1.00 80.44 89 LYS A N 1
ATOM 732 C CA . LYS A 1 89 ? -14.811 18.715 13.301 1.00 80.44 89 LYS A CA 1
ATOM 733 C C . LYS A 1 89 ? -15.499 18.683 14.663 1.00 80.44 89 LYS A C 1
ATOM 735 O O . LYS A 1 89 ? -14.830 18.787 15.692 1.00 80.44 89 LYS A O 1
ATOM 740 N N . ILE A 1 90 ? -16.826 18.580 14.694 1.00 83.00 90 ILE A N 1
ATOM 741 C CA . ILE A 1 90 ? -17.584 18.494 15.948 1.00 83.00 90 ILE A CA 1
ATOM 742 C C . ILE A 1 90 ? -17.272 17.174 16.660 1.00 83.00 90 ILE A C 1
ATOM 744 O O . ILE A 1 90 ? -16.919 17.210 17.837 1.00 83.00 90 ILE A O 1
ATOM 748 N N . LEU A 1 91 ? -17.304 16.050 15.941 1.00 84.94 91 LEU A N 1
ATOM 749 C CA . LEU A 1 91 ? -16.950 14.719 16.431 1.00 84.94 91 LEU A CA 1
ATOM 750 C C . LEU A 1 91 ? -15.547 14.709 17.040 1.00 84.94 91 LEU A C 1
ATOM 752 O O . LEU A 1 91 ? -15.364 14.238 18.161 1.00 84.94 91 LEU A O 1
ATOM 756 N N . PHE A 1 92 ? -14.564 15.289 16.344 1.00 85.25 92 PHE A N 1
ATOM 757 C CA . PHE A 1 92 ? -13.183 15.352 16.830 1.00 85.25 92 PHE A CA 1
ATOM 758 C C . PHE A 1 92 ? -13.068 16.148 18.133 1.00 85.25 92 PHE A C 1
ATOM 760 O O . PHE A 1 92 ? -12.480 15.687 19.115 1.00 85.25 92 PHE A O 1
ATOM 767 N N . ASN A 1 93 ? -13.694 17.323 18.187 1.00 86.75 93 ASN A N 1
ATOM 768 C CA . ASN A 1 93 ? -13.683 18.160 19.384 1.00 86.75 93 ASN A CA 1
ATOM 769 C C . ASN A 1 93 ? -14.452 17.531 20.556 1.00 86.75 93 ASN A C 1
ATOM 771 O O . ASN A 1 93 ? -14.034 17.670 21.709 1.00 86.75 93 ASN A O 1
ATOM 775 N N . GLN A 1 94 ? -15.560 16.837 20.286 1.00 89.62 94 GLN A N 1
ATOM 776 C CA . GLN A 1 94 ? -16.323 16.103 21.296 1.00 89.62 94 GLN A CA 1
ATOM 777 C C . GLN A 1 94 ? -15.511 14.933 21.848 1.00 89.62 94 GLN A C 1
ATOM 779 O O . GLN A 1 94 ? -15.399 14.815 23.065 1.00 89.62 94 GLN A O 1
ATOM 784 N N . PHE A 1 95 ? -14.841 14.161 20.989 1.00 90.50 95 PHE A N 1
ATOM 785 C CA . PHE A 1 95 ? -13.928 13.102 21.416 1.00 90.50 95 PHE A CA 1
ATOM 786 C C . PHE A 1 95 ? -12.810 13.641 22.323 1.00 90.50 95 PHE A C 1
ATOM 788 O O . PHE A 1 95 ? -12.631 13.163 23.441 1.00 90.50 95 PHE A O 1
ATOM 795 N N . LEU A 1 96 ? -12.122 14.715 21.918 1.00 89.38 96 LEU A N 1
ATOM 796 C CA . LEU A 1 96 ? -11.110 15.361 22.767 1.00 89.38 96 LEU A CA 1
ATOM 797 C C . LEU A 1 96 ? -11.684 15.919 24.078 1.00 89.38 96 LEU A C 1
ATOM 799 O O . LEU A 1 96 ? -10.963 16.068 25.065 1.00 89.38 96 LEU A O 1
ATOM 803 N N . THR A 1 97 ? -12.964 16.279 24.099 1.00 91.25 97 THR A N 1
ATOM 804 C CA . THR A 1 97 ? -13.644 16.723 25.318 1.00 91.25 97 THR A CA 1
ATOM 805 C C . THR A 1 97 ? -13.905 15.551 26.254 1.00 91.25 97 THR A C 1
ATOM 807 O O . THR A 1 97 ? -13.580 15.679 27.428 1.00 91.25 97 THR A O 1
ATOM 810 N N . ILE A 1 98 ? -14.359 14.401 25.743 1.00 92.38 98 ILE A N 1
ATOM 811 C CA . ILE A 1 98 ? -14.503 13.160 26.524 1.00 92.38 98 ILE A CA 1
ATOM 812 C C . ILE A 1 98 ? -13.168 12.791 27.180 1.00 92.38 98 ILE A C 1
ATOM 814 O O . ILE A 1 98 ? -13.126 12.558 28.388 1.00 92.38 98 ILE A O 1
ATOM 818 N N . LEU A 1 99 ? -12.061 12.826 26.425 1.00 91.12 99 LEU A N 1
ATOM 819 C CA . LEU A 1 99 ? -10.732 12.531 26.978 1.00 91.12 99 LEU A CA 1
ATOM 820 C C . LEU A 1 99 ? -10.345 13.489 28.114 1.00 91.12 99 LEU A C 1
ATOM 822 O O . LEU A 1 99 ? -9.844 13.053 29.148 1.00 91.12 99 LEU A O 1
ATOM 826 N N . ARG A 1 100 ? -10.597 14.794 27.946 1.00 91.12 100 ARG A N 1
ATOM 827 C CA . ARG A 1 100 ? -10.278 15.812 28.963 1.00 91.12 100 ARG A CA 1
ATOM 828 C C . ARG A 1 100 ? -11.134 15.675 30.219 1.00 91.12 100 ARG A C 1
ATOM 830 O O . ARG A 1 100 ? -10.590 15.759 31.315 1.00 91.12 100 ARG A O 1
ATOM 837 N N . THR A 1 101 ? -12.441 15.471 30.066 1.00 90.75 101 THR A N 1
ATOM 838 C CA . THR A 1 101 ? -13.381 15.329 31.190 1.00 90.75 101 THR A CA 1
ATOM 839 C C . THR A 1 101 ? -13.052 14.104 32.038 1.00 90.75 101 THR A C 1
ATOM 841 O O . THR A 1 101 ? -13.139 14.170 33.259 1.00 90.75 101 THR A O 1
ATOM 844 N N . ASN A 1 102 ? -12.595 13.025 31.400 1.00 89.94 102 ASN A N 1
ATOM 845 C CA . ASN A 1 102 ? -12.212 11.781 32.065 1.00 89.94 102 ASN A CA 1
ATOM 846 C C . ASN A 1 102 ? -10.719 11.718 32.445 1.00 89.94 102 ASN A C 1
ATOM 848 O O . ASN A 1 102 ? -10.214 10.650 32.773 1.00 89.94 102 ASN A O 1
ATOM 852 N N . ALA A 1 103 ? -10.002 12.850 32.401 1.00 88.50 103 ALA A N 1
ATOM 853 C CA . ALA A 1 103 ? -8.586 12.964 32.769 1.00 88.50 103 ALA A CA 1
ATOM 854 C C . ALA A 1 103 ? -7.639 11.973 32.049 1.00 88.50 103 ALA A C 1
ATOM 856 O O . ALA A 1 103 ? -6.603 11.587 32.591 1.00 88.50 103 ALA A O 1
ATOM 857 N N . ILE A 1 104 ? -7.956 11.597 30.805 1.00 89.00 104 ILE A N 1
ATOM 858 C CA . ILE A 1 104 ? -7.132 10.692 29.996 1.00 89.00 104 ILE A CA 1
ATOM 859 C C . ILE A 1 104 ? -5.956 11.476 29.410 1.00 89.00 104 ILE A C 1
ATOM 861 O O . ILE A 1 104 ? -6.113 12.297 28.501 1.00 89.00 104 ILE A O 1
ATOM 865 N N . SER A 1 105 ? -4.761 11.225 29.942 1.00 82.12 105 SER A N 1
ATOM 866 C CA . SER A 1 105 ? -3.516 11.853 29.494 1.00 82.12 105 SER A CA 1
ATOM 867 C C . SER A 1 105 ? -2.859 11.102 28.333 1.00 82.12 105 SER A C 1
ATOM 869 O O . SER A 1 105 ? -2.303 11.742 27.436 1.00 82.12 105 SER A O 1
ATOM 871 N N . ASP A 1 106 ? -2.956 9.769 28.315 1.00 84.81 106 ASP A N 1
ATOM 872 C CA . ASP A 1 106 ? -2.412 8.926 27.250 1.00 84.81 106 ASP A CA 1
ATOM 873 C C . ASP A 1 106 ? -3.318 8.946 26.015 1.00 84.81 106 ASP A C 1
ATOM 875 O O . ASP A 1 106 ? -4.190 8.099 25.791 1.00 84.81 106 ASP A O 1
ATOM 879 N N . LYS A 1 107 ? -3.098 9.967 25.190 1.00 82.75 107 LYS A N 1
ATOM 880 C CA . LYS A 1 107 ? -3.806 10.122 23.924 1.00 82.75 107 LYS A CA 1
ATOM 881 C C . LYS A 1 107 ? -3.498 8.979 22.964 1.00 82.75 107 LYS A C 1
ATOM 883 O O . LYS A 1 107 ? -4.399 8.552 22.255 1.00 82.75 107 LYS A O 1
ATOM 888 N N . SER A 1 108 ? -2.261 8.484 22.929 1.00 81.00 108 SER A N 1
ATOM 889 C CA . SER A 1 108 ? -1.864 7.434 21.989 1.00 81.00 108 SER A CA 1
ATOM 890 C C . SER A 1 108 ? -2.659 6.153 22.229 1.00 81.00 108 SER A C 1
ATOM 892 O O . SER A 1 108 ? -3.247 5.614 21.284 1.00 81.00 108 SER A O 1
ATOM 894 N N . ASN A 1 109 ? -2.779 5.740 23.495 1.00 86.25 109 ASN A N 1
ATOM 895 C CA . ASN A 1 109 ? -3.626 4.621 23.891 1.00 86.25 109 ASN A CA 1
ATOM 896 C C . ASN A 1 109 ? -5.091 4.863 23.508 1.00 86.25 109 ASN A C 1
ATOM 898 O O . ASN A 1 109 ? -5.681 4.037 22.813 1.00 86.25 109 ASN A O 1
ATOM 902 N N . ALA A 1 110 ? -5.660 6.020 23.869 1.00 88.19 110 ALA A N 1
ATOM 903 C CA . ALA A 1 110 ? -7.045 6.359 23.529 1.00 88.19 110 ALA A CA 1
ATOM 904 C C . ALA A 1 110 ? -7.318 6.303 22.014 1.00 88.19 110 ALA A C 1
ATOM 906 O O . ALA A 1 110 ? -8.375 5.841 21.580 1.00 88.19 110 ALA A O 1
ATOM 907 N N . PHE A 1 111 ? -6.349 6.729 21.201 1.00 84.88 111 PHE A N 1
ATOM 908 C CA . PHE A 1 111 ? -6.431 6.661 19.748 1.00 84.88 111 PHE A CA 1
ATOM 909 C C . PHE A 1 111 ? -6.333 5.222 19.199 1.00 84.88 111 PHE A C 1
ATOM 911 O O . PHE A 1 111 ? -7.004 4.900 18.223 1.00 84.88 111 PHE A O 1
ATOM 918 N N . ASP A 1 112 ? -5.570 4.320 19.825 1.00 83.94 112 ASP A N 1
ATOM 919 C CA . ASP A 1 112 ? -5.618 2.887 19.477 1.00 83.94 112 ASP A CA 1
ATOM 920 C C . ASP A 1 112 ? -6.980 2.257 19.835 1.00 83.94 112 ASP A C 1
ATOM 922 O O . ASP A 1 112 ? -7.524 1.474 19.053 1.00 83.94 112 ASP A O 1
ATOM 926 N N . LYS A 1 113 ? -7.590 2.639 20.966 1.00 90.44 113 LYS A N 1
ATOM 927 C CA . LYS A 1 113 ? -8.900 2.091 21.373 1.00 90.44 113 LYS A CA 1
ATOM 928 C C . LYS A 1 113 ? -10.048 2.558 20.486 1.00 90.44 113 LYS A C 1
ATOM 930 O O . LYS A 1 113 ? -10.911 1.752 20.139 1.00 90.44 113 LYS A O 1
ATOM 935 N N . ILE A 1 114 ? -10.055 3.820 20.056 1.00 90.06 114 ILE A N 1
ATOM 936 C CA . ILE A 1 114 ? -11.068 4.303 19.101 1.00 90.06 114 ILE A CA 1
ATOM 937 C C . ILE A 1 114 ? -10.922 3.650 17.715 1.00 90.06 114 ILE A C 1
ATOM 939 O O . ILE A 1 114 ? -11.933 3.364 17.081 1.00 90.06 114 ILE A O 1
ATOM 943 N N . ILE A 1 115 ? -9.701 3.315 17.274 1.00 87.38 115 ILE A N 1
ATOM 944 C CA . ILE A 1 115 ? -9.473 2.512 16.057 1.00 87.38 115 ILE A CA 1
ATOM 945 C C . ILE A 1 115 ? -10.156 1.142 16.183 1.00 87.38 115 ILE A C 1
ATOM 947 O O . ILE A 1 115 ? -10.831 0.706 15.252 1.00 87.38 115 ILE A O 1
ATOM 951 N N . ASN A 1 116 ? -10.058 0.478 17.340 1.00 91.19 116 ASN A N 1
ATOM 952 C CA . ASN A 1 116 ? -10.748 -0.799 17.559 1.00 91.19 116 ASN A CA 1
ATOM 953 C C . ASN A 1 116 ? -12.281 -0.634 17.508 1.00 91.19 116 ASN A C 1
ATOM 955 O O . ASN A 1 116 ? -12.969 -1.472 16.924 1.00 91.19 116 ASN A O 1
ATOM 959 N N . LEU A 1 117 ? -12.818 0.471 18.044 1.00 92.75 117 LEU A N 1
ATOM 960 C CA . LEU A 1 117 ? -14.248 0.794 17.944 1.00 92.75 117 LEU A CA 1
ATOM 961 C C . LEU A 1 117 ? -14.688 1.043 16.494 1.00 92.75 117 LEU A C 1
ATOM 963 O O . LEU A 1 117 ? -15.787 0.647 16.115 1.00 92.75 117 LEU A O 1
ATOM 967 N N . PHE A 1 118 ? -13.838 1.647 15.663 1.00 89.06 118 PHE A N 1
ATOM 968 C CA . PHE A 1 118 ? -14.126 1.830 14.239 1.00 89.06 118 PHE A CA 1
ATOM 969 C C . PHE A 1 118 ? -14.205 0.509 13.488 1.00 89.06 118 PHE A C 1
ATOM 971 O O . PHE A 1 118 ? -15.109 0.346 12.676 1.00 89.06 118 PHE A O 1
ATOM 978 N N . ILE A 1 119 ? -13.333 -0.454 13.795 1.00 87.88 119 ILE A N 1
ATOM 979 C CA . ILE A 1 119 ? -13.417 -1.801 13.209 1.00 87.88 119 ILE A CA 1
ATOM 980 C C . ILE A 1 119 ? -14.742 -2.463 13.588 1.00 87.88 119 ILE A C 1
ATOM 982 O O . ILE A 1 119 ? -15.450 -2.941 12.703 1.00 87.88 119 ILE A O 1
ATOM 986 N N . ALA A 1 120 ? -15.105 -2.431 14.875 1.00 91.12 120 ALA A N 1
ATOM 987 C CA . ALA A 1 120 ? -16.371 -2.984 15.351 1.00 91.12 120 ALA A CA 1
ATOM 988 C C . ALA A 1 120 ? -17.577 -2.337 14.649 1.00 91.12 120 ALA A C 1
ATOM 990 O O . ALA A 1 120 ? -18.478 -3.039 14.196 1.00 91.12 120 ALA A O 1
ATOM 991 N N . LYS A 1 121 ? -17.571 -1.008 14.501 1.00 89.88 121 LYS A N 1
ATOM 992 C CA . LYS A 1 121 ? -18.647 -0.259 13.843 1.00 89.88 121 LYS A CA 1
ATOM 993 C C . LYS A 1 121 ? -18.750 -0.543 12.342 1.00 89.88 121 LYS A C 1
ATOM 995 O O . LYS A 1 121 ? -19.840 -0.814 11.849 1.00 89.88 121 LYS A O 1
ATOM 1000 N N . VAL A 1 122 ? -17.631 -0.497 11.616 1.00 85.38 122 VAL A N 1
ATOM 1001 C CA . VAL A 1 122 ? -17.593 -0.776 10.167 1.00 85.38 122 VAL A CA 1
ATOM 1002 C C . VAL A 1 122 ? -18.067 -2.202 9.879 1.00 85.38 122 VAL A C 1
ATOM 1004 O O . VAL A 1 122 ? -18.782 -2.424 8.899 1.00 85.38 122 VAL A O 1
ATOM 1007 N N . PHE A 1 123 ? -17.708 -3.152 10.747 1.00 86.56 123 PHE A N 1
ATOM 1008 C CA . PHE A 1 123 ? -18.156 -4.535 10.646 1.00 86.56 123 PHE A CA 1
ATOM 1009 C C . PHE A 1 123 ? -19.648 -4.710 10.959 1.00 86.56 123 PHE A C 1
ATOM 1011 O O . PHE A 1 123 ? -20.346 -5.440 10.252 1.00 86.56 123 PHE A O 1
ATOM 1018 N N . ASP A 1 124 ? -20.162 -4.028 11.983 1.00 89.56 124 ASP A N 1
ATOM 1019 C CA . ASP A 1 124 ? -21.588 -4.059 12.320 1.00 89.56 124 ASP A CA 1
ATOM 1020 C C . ASP A 1 124 ? -22.454 -3.573 11.143 1.00 89.56 124 ASP A C 1
ATOM 1022 O O . ASP A 1 124 ? -23.423 -4.229 10.765 1.00 89.56 124 ASP A O 1
ATOM 1026 N N . GLU A 1 125 ? -22.006 -2.517 10.458 1.00 85.81 125 GLU A N 1
ATOM 1027 C CA . GLU A 1 125 ? -22.635 -1.962 9.253 1.00 85.81 125 GLU A CA 1
ATOM 1028 C C . GLU A 1 125 ? -22.554 -2.874 8.004 1.00 85.81 125 GLU A C 1
ATOM 1030 O O . GLU A 1 125 ? -23.174 -2.565 6.988 1.00 85.81 125 GLU A O 1
ATOM 1035 N N . LEU A 1 126 ? -21.797 -3.985 8.027 1.00 77.94 126 LEU A N 1
ATOM 1036 C CA . LEU A 1 126 ? -21.615 -4.879 6.868 1.00 77.94 126 LEU A CA 1
ATOM 1037 C C . LEU A 1 126 ? -22.830 -5.772 6.572 1.00 77.94 126 LEU A C 1
ATOM 1039 O O . LEU A 1 126 ? -22.918 -6.295 5.465 1.00 77.94 126 LEU A O 1
ATOM 1043 N N . GLY A 1 127 ? -23.750 -5.950 7.524 1.00 64.62 127 GLY A N 1
ATOM 1044 C CA . GLY A 1 127 ? -24.824 -6.946 7.415 1.00 64.62 127 GLY A CA 1
ATOM 1045 C C . GLY A 1 127 ? -26.246 -6.439 7.639 1.00 64.62 127 GLY A C 1
ATOM 1046 O O . GLY A 1 127 ? -27.070 -7.259 8.025 1.00 64.62 127 GLY A O 1
ATOM 1047 N N . GLU A 1 128 ? -26.516 -5.146 7.417 1.00 67.44 128 GLU A N 1
ATOM 1048 C CA . GLU A 1 128 ? -27.804 -4.497 7.745 1.00 67.44 128 GLU A CA 1
ATOM 1049 C C . GLU A 1 128 ? -28.270 -4.823 9.186 1.00 67.44 128 GLU A C 1
ATOM 1051 O O . GLU A 1 128 ? -27.450 -5.149 10.047 1.00 67.44 128 GLU A O 1
ATOM 1056 N N . ASP A 1 129 ? -29.559 -4.666 9.491 1.00 73.12 129 ASP A N 1
ATOM 1057 C CA . ASP A 1 129 ? -30.108 -4.956 10.819 1.00 73.12 129 ASP A CA 1
ATOM 1058 C C . ASP A 1 129 ? -30.014 -6.460 11.127 1.00 73.12 129 ASP A C 1
ATOM 1060 O O . ASP A 1 129 ? -30.557 -7.294 10.401 1.00 73.12 129 ASP A O 1
ATOM 1064 N N . LYS A 1 130 ? -29.339 -6.822 12.224 1.00 75.50 130 LYS A N 1
ATOM 1065 C CA . LYS A 1 130 ? -29.149 -8.219 12.644 1.00 75.50 130 LYS A CA 1
ATOM 1066 C C . LYS A 1 130 ? -30.035 -8.545 13.838 1.00 75.50 130 LYS A C 1
ATOM 1068 O O . LYS A 1 130 ? -30.262 -7.701 14.700 1.00 75.50 130 LYS A O 1
ATOM 1073 N N . GLN A 1 131 ? -30.473 -9.798 13.913 1.00 78.94 131 GLN A N 1
ATOM 1074 C CA . GLN A 1 131 ? -31.085 -10.358 15.117 1.00 78.94 131 GLN A CA 1
ATOM 1075 C C . GLN A 1 131 ? -29.984 -10.762 16.103 1.00 78.94 131 GLN A C 1
ATOM 1077 O O . GLN A 1 131 ? -29.034 -11.456 15.722 1.00 78.94 131 GLN A O 1
ATOM 1082 N N . PHE A 1 132 ? -30.080 -10.326 17.357 1.00 79.62 132 PHE A N 1
ATOM 1083 C CA . PHE A 1 132 ? -29.118 -10.680 18.397 1.00 79.62 132 PHE A CA 1
ATOM 1084 C C . PHE A 1 132 ? -29.730 -10.701 19.793 1.00 79.62 132 PHE A C 1
ATOM 1086 O O . PHE A 1 132 ? -30.656 -9.958 20.103 1.00 79.62 132 PHE A O 1
ATOM 1093 N N . ASP A 1 133 ? -29.160 -11.545 20.646 1.00 78.56 133 ASP A N 1
ATOM 1094 C CA . ASP A 1 133 ? -29.602 -11.717 22.022 1.00 78.56 133 ASP A CA 1
ATOM 1095 C C . ASP A 1 133 ? -28.763 -10.863 22.976 1.00 78.56 133 ASP A C 1
ATOM 1097 O O . ASP A 1 133 ? -27.534 -10.793 22.872 1.00 78.56 133 ASP A O 1
ATOM 1101 N N . VAL A 1 134 ? -29.435 -10.228 23.934 1.00 73.94 134 VAL A N 1
ATOM 1102 C CA . VAL A 1 134 ? -28.815 -9.438 24.998 1.00 73.94 134 VAL A CA 1
ATOM 1103 C C . VAL A 1 134 ? -29.243 -10.006 26.338 1.00 73.94 134 VAL A C 1
ATOM 1105 O O . VAL A 1 134 ? -30.433 -10.112 26.634 1.00 73.94 134 VAL A O 1
ATOM 1108 N N . ARG A 1 135 ? -28.257 -10.376 27.158 1.00 69.44 135 ARG A N 1
ATOM 1109 C CA . ARG A 1 135 ? -28.491 -10.821 28.530 1.00 69.44 135 ARG A CA 1
ATOM 1110 C C . ARG A 1 135 ? -28.591 -9.602 29.447 1.00 69.44 135 ARG A C 1
ATOM 1112 O O . ARG A 1 135 ? -27.635 -8.839 29.570 1.00 69.44 135 ARG A O 1
ATOM 1119 N N . MET A 1 136 ? -29.744 -9.449 30.085 1.00 67.94 136 MET A N 1
ATOM 1120 C CA . MET A 1 136 ? -30.030 -8.410 31.068 1.00 67.94 136 MET A CA 1
ATOM 1121 C C . MET A 1 136 ? -29.343 -8.694 32.411 1.00 67.94 136 MET A C 1
ATOM 1123 O O . MET A 1 136 ? -28.854 -9.794 32.675 1.00 67.94 136 MET A O 1
ATOM 1127 N N . LYS A 1 137 ? -29.340 -7.690 33.297 1.00 61.97 137 LYS A N 1
ATOM 1128 C CA . LYS A 1 137 ? -28.759 -7.780 34.652 1.00 61.97 137 LYS A CA 1
ATOM 1129 C C . LYS A 1 137 ? -29.402 -8.844 35.548 1.00 61.97 137 LYS A C 1
ATOM 1131 O O . LYS A 1 137 ? -28.768 -9.284 36.498 1.00 61.97 137 LYS A O 1
ATOM 1136 N N . ASP A 1 138 ? -30.644 -9.224 35.272 1.00 65.00 138 ASP A N 1
ATOM 1137 C CA . ASP A 1 138 ? -31.406 -10.260 35.977 1.00 65.00 138 ASP A CA 1
ATOM 1138 C C . ASP A 1 138 ? -31.340 -11.632 35.275 1.00 65.00 138 ASP A C 1
ATOM 1140 O O . ASP A 1 138 ? -32.147 -12.511 35.558 1.00 65.00 138 ASP A O 1
ATOM 1144 N N . GLU A 1 139 ? -30.381 -11.804 34.358 1.00 66.69 139 GLU A N 1
ATOM 1145 C CA . GLU A 1 139 ? -30.151 -12.987 33.515 1.00 66.69 139 GLU A CA 1
ATOM 1146 C C . GLU A 1 139 ? -31.205 -13.280 32.439 1.00 66.69 139 GLU A C 1
ATOM 1148 O O . GLU A 1 139 ? -31.020 -14.211 31.646 1.00 66.69 139 GLU A O 1
ATOM 1153 N N . ASN A 1 140 ? -32.257 -12.466 32.326 1.00 64.12 140 ASN A N 1
ATOM 1154 C CA . ASN A 1 140 ? -33.221 -12.603 31.240 1.00 64.12 140 ASN A CA 1
ATOM 1155 C C . ASN A 1 140 ? -32.573 -12.291 29.884 1.00 64.12 140 ASN A C 1
ATOM 1157 O O . ASN A 1 140 ? -31.741 -11.392 29.762 1.00 64.12 140 ASN A O 1
ATOM 1161 N N . ILE A 1 141 ? -32.960 -13.038 28.849 1.00 68.62 141 ILE A N 1
ATOM 1162 C CA . ILE A 1 141 ? -32.478 -12.829 27.480 1.00 68.62 141 ILE A CA 1
ATOM 1163 C C . ILE A 1 141 ? -33.548 -12.081 26.692 1.00 68.62 141 ILE A C 1
ATOM 1165 O O . ILE A 1 141 ? -34.697 -12.523 26.623 1.00 68.62 141 ILE A O 1
ATOM 1169 N N . VAL A 1 142 ? -33.159 -10.962 26.083 1.00 67.81 142 VAL A N 1
ATOM 1170 C CA . VAL A 1 142 ? -34.010 -10.173 25.189 1.00 67.81 142 VAL A CA 1
ATOM 1171 C C . VAL A 1 142 ? -33.442 -10.229 23.781 1.00 67.81 142 VAL A C 1
ATOM 1173 O O . VAL A 1 142 ? -32.246 -10.035 23.579 1.00 67.81 142 VAL A O 1
ATOM 1176 N N . ASN A 1 143 ? -34.315 -10.484 22.814 1.00 73.06 143 ASN A N 1
ATOM 1177 C CA . ASN A 1 143 ? -33.965 -10.538 21.405 1.00 73.06 143 ASN A CA 1
ATOM 1178 C C . ASN A 1 143 ? -34.182 -9.159 20.756 1.00 73.06 143 ASN A C 1
ATOM 1180 O O . ASN A 1 143 ? -35.242 -8.552 20.931 1.00 73.06 143 ASN A O 1
ATOM 1184 N N . PHE A 1 144 ? -33.169 -8.670 20.044 1.00 75.06 144 PHE A N 1
ATOM 1185 C CA . PHE A 1 144 ? -33.137 -7.364 19.392 1.00 75.06 144 PHE A CA 1
ATOM 1186 C C . PHE A 1 144 ? -32.879 -7.485 17.898 1.00 75.06 144 PHE A C 1
ATOM 1188 O O . PHE A 1 144 ? -32.048 -8.279 17.468 1.00 75.06 144 PHE A O 1
ATOM 1195 N N . GLU A 1 145 ? -33.524 -6.610 17.129 1.00 78.50 145 GLU A N 1
ATOM 1196 C CA . GLU A 1 145 ? -33.265 -6.420 15.706 1.00 78.50 145 GLU A CA 1
ATOM 1197 C C . GLU A 1 145 ? -32.686 -5.028 15.460 1.00 78.50 145 GLU A C 1
ATOM 1199 O O . GLU A 1 145 ? -33.364 -4.024 15.691 1.00 78.50 145 GLU A O 1
ATOM 1204 N N . GLY A 1 146 ? -31.455 -4.962 14.961 1.00 84.38 146 GLY A N 1
ATOM 1205 C CA . GLY A 1 146 ? -30.808 -3.700 14.617 1.00 84.38 146 GLY A CA 1
ATOM 1206 C C . GLY A 1 146 ? -29.291 -3.818 14.600 1.00 84.38 146 GLY A C 1
ATOM 1207 O O . GLY A 1 146 ? -28.731 -4.896 14.388 1.00 84.38 146 GLY A O 1
ATOM 1208 N N . LEU A 1 147 ? -28.627 -2.695 14.846 1.00 87.81 147 LEU A N 1
ATOM 1209 C CA . LEU A 1 147 ? -27.175 -2.607 14.953 1.00 87.81 147 LEU A CA 1
ATOM 1210 C C . LEU A 1 147 ? -26.705 -3.052 16.341 1.00 87.81 147 LEU A C 1
ATOM 1212 O O . LEU A 1 147 ? -27.272 -2.663 17.363 1.00 87.81 147 LEU A O 1
ATOM 1216 N N . LYS A 1 148 ? -25.635 -3.842 16.418 1.00 90.12 148 LYS A N 1
ATOM 1217 C CA . LYS A 1 148 ? -25.050 -4.252 17.704 1.00 90.12 148 LYS A CA 1
ATOM 1218 C C . LYS A 1 148 ? -24.196 -3.142 18.331 1.00 90.12 148 LYS A C 1
ATOM 1220 O O . LYS A 1 148 ? -24.015 -3.134 19.553 1.00 90.12 148 LYS A O 1
ATOM 1225 N N . PHE A 1 149 ? -23.674 -2.209 17.528 1.00 92.94 149 PHE A N 1
ATOM 1226 C CA . PHE A 1 149 ? -22.810 -1.100 17.946 1.00 92.94 149 PHE A CA 1
ATOM 1227 C C . PHE A 1 149 ? -23.621 0.039 18.589 1.00 92.94 149 PHE A C 1
ATOM 1229 O O . PHE A 1 149 ? -23.788 1.129 18.043 1.00 92.94 149 PHE A O 1
ATOM 1236 N N . GLN A 1 150 ? -24.155 -0.221 19.778 1.00 90.56 150 GLN A N 1
ATOM 1237 C CA . GLN A 1 150 ? -24.863 0.757 20.601 1.00 90.56 150 GLN A CA 1
ATOM 1238 C C . GLN A 1 150 ? -24.927 0.299 22.056 1.00 90.56 150 GLN A C 1
ATOM 1240 O O . GLN A 1 150 ? -24.715 -0.879 22.345 1.00 90.56 150 GLN A O 1
ATOM 1245 N N . PHE A 1 151 ? -25.238 1.227 22.958 1.00 87.38 151 PHE A N 1
ATOM 1246 C CA . PHE A 1 151 ? -25.627 0.914 24.330 1.00 87.38 151 PHE A CA 1
ATOM 1247 C C . PHE A 1 151 ? -27.155 0.978 24.438 1.00 87.38 151 PHE A C 1
ATOM 1249 O O . PHE A 1 151 ? -27.732 2.026 24.157 1.00 87.38 151 PHE A O 1
ATOM 1256 N N . LEU A 1 152 ? -27.792 -0.122 24.836 1.00 82.62 152 LEU A N 1
ATOM 1257 C CA . LEU A 1 152 ? -29.239 -0.246 25.010 1.00 82.62 152 LEU A CA 1
ATOM 1258 C C . LEU A 1 152 ? -29.612 0.134 26.449 1.00 82.62 152 LEU A C 1
ATOM 1260 O O . LEU A 1 152 ? -29.409 -0.640 27.394 1.00 82.62 152 LEU A O 1
ATOM 1264 N N . GLU A 1 153 ? -30.133 1.349 26.625 1.00 77.31 153 GLU A N 1
ATOM 1265 C CA . GLU A 1 153 ? -30.470 1.883 27.947 1.00 77.31 153 GLU A CA 1
ATOM 1266 C C . GLU A 1 153 ? -31.517 1.024 28.666 1.00 77.31 153 GLU A C 1
ATOM 1268 O O . GLU A 1 153 ? -32.524 0.610 28.100 1.00 77.31 153 GLU A O 1
ATOM 1273 N N . GLY A 1 154 ? -31.269 0.748 29.948 1.00 69.00 154 GLY A N 1
ATOM 1274 C CA . GLY A 1 154 ? -32.150 -0.082 30.777 1.00 69.00 154 GLY A CA 1
ATOM 1275 C C . GLY A 1 154 ? -32.064 -1.591 30.519 1.00 69.00 154 GLY A C 1
ATOM 1276 O O . GLY A 1 154 ? -32.676 -2.348 31.270 1.00 69.00 154 GLY A O 1
ATOM 1277 N N . ILE A 1 155 ? -31.289 -2.033 29.523 1.00 75.00 155 ILE A N 1
ATOM 1278 C CA . ILE A 1 155 ? -31.175 -3.445 29.129 1.00 75.00 155 ILE A CA 1
ATOM 1279 C C . ILE A 1 155 ? -29.752 -3.950 29.335 1.00 75.00 155 ILE A C 1
ATOM 1281 O O . ILE A 1 155 ? -29.552 -4.951 30.023 1.00 75.00 155 ILE A O 1
ATOM 1285 N N . ASP A 1 156 ? -28.763 -3.230 28.807 1.00 78.19 156 ASP A N 1
ATOM 1286 C CA . ASP A 1 156 ? -27.367 -3.637 28.919 1.00 78.19 156 ASP A CA 1
ATOM 1287 C C . ASP A 1 156 ? -26.844 -3.541 30.363 1.00 78.19 156 ASP A C 1
ATOM 1289 O O . ASP A 1 156 ? -26.949 -2.516 31.051 1.00 78.19 156 ASP A O 1
ATOM 1293 N N . SER A 1 157 ? -26.172 -4.605 30.802 1.00 84.75 157 SER A N 1
ATOM 1294 C CA . SER A 1 157 ? -25.094 -4.489 31.786 1.00 84.75 157 SER A CA 1
ATOM 1295 C C . SER A 1 157 ? -23.805 -4.020 31.097 1.00 84.75 157 SER A C 1
ATOM 1297 O O . SER A 1 157 ? -23.643 -4.196 29.885 1.00 84.75 157 SER A O 1
ATOM 1299 N N . TYR A 1 158 ? -22.857 -3.456 31.850 1.00 86.31 158 TYR A N 1
ATOM 1300 C CA . TYR A 1 158 ? -21.568 -3.056 31.276 1.00 86.31 158 TYR A CA 1
ATOM 1301 C C . TYR A 1 158 ? -20.808 -4.249 30.688 1.00 86.31 158 TYR A C 1
ATOM 1303 O O . TYR A 1 158 ? -20.207 -4.133 29.625 1.00 86.31 158 TYR A O 1
ATOM 1311 N N . GLU A 1 159 ? -20.914 -5.415 31.316 1.00 85.25 159 GLU A N 1
ATOM 1312 C CA . GLU A 1 159 ? -20.336 -6.668 30.841 1.00 85.25 159 GLU A CA 1
ATOM 1313 C C . GLU A 1 159 ? -20.959 -7.102 29.508 1.00 85.25 159 GLU A C 1
ATOM 1315 O O . GLU A 1 159 ? -20.233 -7.373 28.553 1.00 85.25 159 GLU A O 1
ATOM 1320 N N . SER A 1 160 ? -22.296 -7.107 29.411 1.00 85.06 160 SER A N 1
ATOM 1321 C CA . SER A 1 160 ? -23.007 -7.480 28.178 1.00 85.06 160 SER A CA 1
ATOM 1322 C C . SER A 1 160 ? -22.689 -6.537 27.011 1.00 85.06 160 SER A C 1
ATOM 1324 O O . SER A 1 160 ? -22.465 -6.987 25.885 1.00 85.06 160 SER A O 1
ATOM 1326 N N . PHE A 1 161 ? -22.578 -5.237 27.296 1.00 89.19 161 PHE A N 1
ATOM 1327 C CA . PHE A 1 161 ? -22.215 -4.211 26.327 1.00 89.19 161 PHE A CA 1
ATOM 1328 C C . PHE A 1 161 ? -20.782 -4.393 25.819 1.00 89.19 161 PHE A C 1
ATOM 1330 O O . PHE A 1 161 ? -20.550 -4.460 24.611 1.00 89.19 161 PHE A O 1
ATOM 1337 N N . MET A 1 162 ? -19.819 -4.526 26.735 1.00 89.88 162 MET A N 1
ATOM 1338 C CA . MET A 1 162 ? -18.409 -4.696 26.384 1.00 89.88 162 MET A CA 1
ATOM 1339 C C . MET A 1 162 ? -18.162 -6.007 25.635 1.00 89.88 162 MET A C 1
ATOM 1341 O O . MET A 1 162 ? -17.411 -6.016 24.658 1.00 89.88 162 MET A O 1
ATOM 1345 N N . LYS A 1 163 ? -18.837 -7.095 26.030 1.00 86.81 163 LYS A N 1
ATOM 1346 C CA . LYS A 1 163 ? -18.779 -8.380 25.322 1.00 86.81 163 LYS A CA 1
ATOM 1347 C C . LYS A 1 163 ? -19.271 -8.237 23.881 1.00 86.81 163 LYS A C 1
ATOM 1349 O O . LYS A 1 163 ? -18.553 -8.612 22.959 1.00 86.81 163 LYS A O 1
ATOM 1354 N N . ARG A 1 164 ? -20.426 -7.590 23.675 1.00 89.62 164 ARG A N 1
ATOM 1355 C CA . ARG A 1 164 ? -20.982 -7.349 22.334 1.00 89.62 164 ARG A CA 1
ATOM 1356 C C . ARG A 1 164 ? -20.040 -6.531 21.445 1.00 89.62 164 ARG A C 1
ATOM 1358 O O . ARG A 1 164 ? -19.866 -6.870 20.276 1.00 89.62 164 ARG A O 1
ATOM 1365 N N . LEU A 1 165 ? -19.408 -5.486 21.984 1.00 92.06 165 LEU A N 1
ATOM 1366 C CA . LEU A 1 165 ? -18.409 -4.701 21.246 1.00 92.06 165 LEU A CA 1
ATOM 1367 C C . LEU A 1 165 ? -17.166 -5.519 20.891 1.00 92.06 165 LEU A C 1
ATOM 1369 O O . LEU A 1 165 ? -16.628 -5.377 19.791 1.00 92.06 165 LEU A O 1
ATOM 1373 N N . TYR A 1 166 ? -16.702 -6.368 21.807 1.00 89.19 166 TYR A N 1
ATOM 1374 C CA . TYR A 1 166 ? -15.552 -7.222 21.548 1.00 89.19 166 TYR A CA 1
ATOM 1375 C C . TYR A 1 166 ? -15.850 -8.249 20.470 1.00 89.19 166 TYR A C 1
ATOM 1377 O O . TYR A 1 166 ? -15.012 -8.451 19.599 1.00 89.19 166 TYR A O 1
ATOM 1385 N N . ASP A 1 167 ? -17.021 -8.879 20.495 1.00 87.81 167 ASP A N 1
ATOM 1386 C CA . ASP A 1 167 ? -17.382 -9.881 19.493 1.00 87.81 167 ASP A CA 1
ATOM 1387 C C . ASP A 1 167 ? -17.439 -9.252 18.091 1.00 87.81 167 ASP A C 1
ATOM 1389 O O . ASP A 1 167 ? -16.844 -9.788 17.156 1.00 87.81 16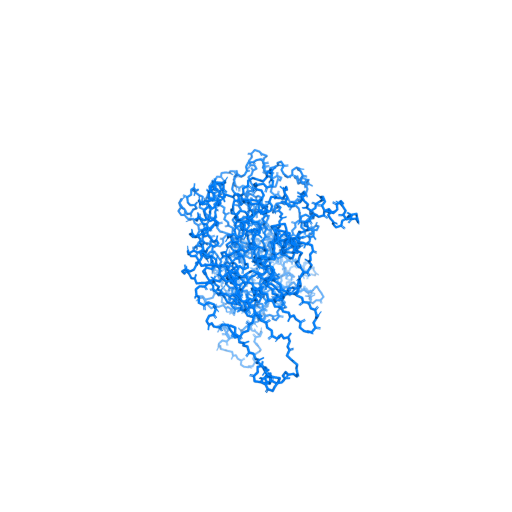7 ASP A O 1
ATOM 1393 N N . LEU A 1 168 ? -18.011 -8.045 17.965 1.00 90.50 168 LEU A N 1
ATOM 1394 C CA . LEU A 1 168 ? -17.948 -7.258 16.725 1.00 90.50 168 LEU A CA 1
ATOM 1395 C C . LEU A 1 168 ? -16.509 -6.980 16.274 1.00 90.50 168 LEU A C 1
ATOM 1397 O O . LEU A 1 168 ? -16.190 -7.094 15.091 1.00 90.50 168 LEU A O 1
ATOM 1401 N N . TYR A 1 169 ? -15.631 -6.606 17.206 1.00 90.00 169 TYR A N 1
ATOM 1402 C CA . TYR A 1 169 ? -14.222 -6.383 16.902 1.00 90.00 169 TYR A CA 1
ATOM 1403 C C . TYR A 1 169 ? -13.519 -7.680 16.482 1.00 90.00 169 TYR A C 1
ATOM 1405 O O . TYR A 1 169 ? -12.836 -7.682 15.464 1.00 90.00 169 TYR A O 1
ATOM 1413 N N . LYS A 1 170 ? -13.707 -8.794 17.199 1.00 86.94 170 LYS A N 1
ATOM 1414 C CA . LYS A 1 170 ? -13.125 -10.112 16.886 1.00 86.94 170 LYS A CA 1
ATOM 1415 C C . LYS A 1 170 ? -13.515 -10.561 15.480 1.00 86.94 170 LYS A C 1
ATOM 1417 O O . LYS A 1 170 ? -12.643 -10.948 14.700 1.00 86.94 170 LYS A O 1
ATOM 1422 N N . GLU A 1 171 ? -14.799 -10.465 15.146 1.00 86.56 171 GLU A N 1
ATOM 1423 C CA . GLU A 1 171 ? -15.316 -10.805 13.819 1.00 86.56 171 GLU A CA 1
ATOM 1424 C C . GLU A 1 171 ? -14.771 -9.854 12.741 1.00 86.56 171 GLU A C 1
ATOM 1426 O O . GLU A 1 171 ? -14.246 -10.319 11.728 1.00 86.56 171 GLU A O 1
ATOM 1431 N N . GLY A 1 172 ? -14.772 -8.540 12.988 1.00 85.50 172 GLY A N 1
ATOM 1432 C CA . GLY A 1 172 ? -14.208 -7.552 12.063 1.00 85.50 172 GLY A CA 1
ATOM 1433 C C . GLY A 1 172 ? -12.708 -7.732 11.811 1.00 85.50 172 GLY A C 1
ATOM 1434 O O . GLY A 1 172 ? -12.237 -7.596 10.683 1.00 85.50 172 GLY A O 1
ATOM 1435 N N . MET A 1 173 ? -11.940 -8.100 12.835 1.00 83.06 173 MET A N 1
ATOM 1436 C CA . MET A 1 173 ? -10.509 -8.392 12.716 1.00 83.06 173 MET A CA 1
ATOM 1437 C C . MET A 1 173 ? -10.240 -9.638 11.866 1.00 83.06 173 MET A C 1
ATOM 1439 O O . MET A 1 173 ? -9.303 -9.646 11.059 1.00 83.06 173 MET A O 1
ATOM 1443 N N . LYS A 1 174 ? -11.080 -10.668 12.007 1.00 82.44 174 LYS A N 1
ATOM 1444 C CA . LYS A 1 174 ? -11.011 -11.874 11.180 1.00 82.44 174 LYS A CA 1
ATOM 1445 C C . LYS A 1 174 ? -11.346 -11.564 9.724 1.00 82.44 174 LYS A C 1
ATOM 1447 O O . LYS A 1 174 ? -10.577 -11.943 8.843 1.00 82.44 174 LYS A O 1
ATOM 1452 N N . GLU A 1 175 ? -12.438 -10.844 9.489 1.00 78.81 175 GLU A N 1
ATOM 1453 C CA . GLU A 1 175 ? -12.915 -10.505 8.146 1.00 78.81 175 GLU A CA 1
ATOM 1454 C C . GLU A 1 175 ? -11.929 -9.594 7.398 1.00 78.81 175 GLU A C 1
ATOM 1456 O O . GLU A 1 175 ? -11.556 -9.867 6.258 1.00 78.81 175 GLU A O 1
ATOM 1461 N N . TYR A 1 176 ? -11.448 -8.524 8.039 1.00 74.19 176 TYR A N 1
ATOM 1462 C CA . TYR A 1 176 ? -10.711 -7.466 7.338 1.00 74.19 176 TYR A CA 1
ATOM 1463 C C . TYR A 1 176 ? -9.195 -7.614 7.343 1.00 74.19 176 TYR A C 1
ATOM 1465 O O . TYR A 1 176 ? -8.533 -7.075 6.453 1.00 74.19 176 TYR A O 1
ATOM 1473 N N . LEU A 1 177 ? -8.636 -8.299 8.341 1.00 70.00 177 LEU A N 1
ATOM 1474 C CA . LEU A 1 177 ? -7.188 -8.453 8.504 1.00 70.00 177 LEU A CA 1
ATOM 1475 C C . LEU A 1 177 ? -6.741 -9.918 8.461 1.00 70.00 177 LEU A C 1
ATOM 1477 O O . LEU A 1 177 ? -5.556 -10.186 8.649 1.00 70.00 177 LEU A O 1
ATOM 1481 N N . GLN A 1 178 ? -7.665 -10.861 8.218 1.00 67.31 178 GLN A N 1
ATOM 1482 C CA . GLN A 1 178 ? -7.401 -12.308 8.182 1.00 67.31 178 GLN A CA 1
ATOM 1483 C C . GLN A 1 178 ? -6.687 -12.827 9.442 1.00 67.31 178 GLN A C 1
ATOM 1485 O O . GLN A 1 178 ? -5.966 -13.832 9.403 1.00 67.31 178 GLN A O 1
ATOM 1490 N N . LYS A 1 179 ? -6.873 -12.130 10.569 1.00 64.25 179 LYS A N 1
ATOM 1491 C CA . LYS A 1 179 ? -6.284 -12.488 11.855 1.00 64.25 179 LYS A CA 1
ATOM 1492 C C . LYS A 1 179 ? -7.334 -13.104 12.752 1.00 64.25 179 LYS A C 1
ATOM 1494 O O . LYS A 1 179 ? -8.337 -12.479 13.077 1.00 64.25 179 LYS A O 1
ATOM 1499 N N . GLU A 1 180 ? -7.057 -14.318 13.198 1.00 60.22 180 GLU A N 1
ATOM 1500 C CA . GLU A 1 180 ? -7.856 -14.964 14.227 1.00 60.22 180 GLU A CA 1
ATOM 1501 C C . GLU A 1 180 ? -7.354 -14.513 15.597 1.00 60.22 180 GLU A C 1
ATOM 1503 O O . GLU A 1 180 ? -6.185 -14.694 15.942 1.00 60.22 180 GLU A O 1
ATOM 1508 N N . ILE A 1 181 ? -8.236 -13.879 16.366 1.00 63.75 181 ILE A N 1
ATOM 1509 C CA . ILE A 1 181 ? -7.967 -13.582 17.769 1.00 63.75 181 ILE A CA 1
ATOM 1510 C C . ILE A 1 181 ? -8.250 -14.861 18.549 1.00 63.75 181 ILE A C 1
ATOM 1512 O O . ILE A 1 181 ? -9.379 -15.353 18.538 1.00 63.75 181 ILE A O 1
ATOM 1516 N N . ILE A 1 182 ? -7.214 -15.403 19.191 1.00 60.12 182 ILE A N 1
ATOM 1517 C CA . ILE A 1 182 ? -7.336 -16.595 20.032 1.00 60.12 182 ILE A CA 1
ATOM 1518 C C . ILE A 1 182 ? -8.249 -16.259 21.203 1.00 60.12 182 ILE A C 1
ATOM 1520 O O . ILE A 1 182 ? -7.975 -15.340 21.973 1.00 60.12 182 ILE A O 1
ATOM 1524 N N . ASP A 1 183 ? -9.304 -17.046 21.343 1.00 58.09 183 ASP A N 1
ATOM 1525 C CA . ASP A 1 183 ? -10.264 -16.929 22.421 1.00 58.09 183 ASP A CA 1
ATOM 1526 C C . ASP A 1 183 ? -10.369 -18.281 23.117 1.00 58.09 183 ASP A C 1
ATOM 1528 O O . ASP A 1 183 ? -10.785 -19.278 22.532 1.00 58.09 183 ASP A O 1
ATOM 1532 N N . TYR A 1 184 ? -9.919 -18.329 24.368 1.00 58.03 184 TYR A N 1
ATOM 1533 C CA . TYR A 1 184 ? -9.893 -19.569 25.140 1.00 58.03 184 TYR A CA 1
ATOM 1534 C C . TYR A 1 184 ? -11.297 -20.043 25.532 1.00 58.03 184 TYR A C 1
ATOM 1536 O O . TYR A 1 184 ? -11.455 -21.216 25.861 1.00 58.03 184 TYR A O 1
ATOM 1544 N N . SER A 1 185 ? -12.310 -19.169 25.452 1.00 58.94 185 SER A N 1
ATOM 1545 C CA . SER A 1 185 ? -13.706 -19.568 25.662 1.00 58.94 185 SER A CA 1
ATOM 1546 C C . SER A 1 185 ? -14.202 -20.539 24.584 1.00 58.94 185 SER A C 1
ATOM 1548 O O . SER A 1 185 ? -15.008 -21.413 24.884 1.00 58.94 185 SER A O 1
ATOM 1550 N N . ASP A 1 186 ? -13.634 -20.492 23.372 1.00 56.03 186 ASP A N 1
ATOM 1551 C CA . ASP A 1 186 ? -14.003 -21.388 22.267 1.00 56.03 186 ASP A CA 1
ATOM 1552 C C . ASP A 1 186 ? -13.579 -22.856 22.522 1.00 56.03 186 ASP A C 1
ATOM 1554 O O . ASP A 1 186 ? -14.048 -23.771 21.843 1.00 56.03 186 ASP A O 1
ATOM 1558 N N . TYR A 1 187 ? -12.698 -23.100 23.503 1.00 56.84 187 TYR A N 1
ATOM 1559 C CA . TYR A 1 187 ? -12.133 -24.420 23.815 1.00 56.84 187 TYR A CA 1
ATOM 1560 C C . TYR A 1 187 ? -12.661 -25.031 25.121 1.00 56.84 187 TYR A C 1
ATOM 1562 O O . TYR A 1 187 ? -12.292 -26.160 25.450 1.00 56.84 187 TYR A O 1
ATOM 1570 N N . GLU A 1 188 ? -13.507 -24.316 25.869 1.00 62.16 188 GLU A N 1
ATOM 1571 C CA . GLU A 1 188 ? -13.949 -24.722 27.204 1.00 62.16 188 GLU A CA 1
ATOM 1572 C C . GLU A 1 188 ? -15.449 -25.047 27.225 1.00 62.16 188 GLU A C 1
ATOM 1574 O O . GLU A 1 188 ? -16.277 -24.281 26.743 1.00 62.16 188 GLU A O 1
ATOM 1579 N N . GLN A 1 189 ? -15.819 -26.194 27.803 1.00 62.69 189 GLN A N 1
ATOM 1580 C CA . GLN A 1 189 ? -17.221 -26.639 27.874 1.00 62.69 189 GLN A CA 1
ATOM 1581 C C . GLN A 1 189 ? -17.854 -26.385 29.249 1.00 62.69 189 GLN A C 1
ATOM 1583 O O . GLN A 1 189 ? -19.068 -26.517 29.415 1.00 62.69 189 GLN A O 1
ATOM 1588 N N . ASN A 1 190 ? -17.052 -26.033 30.258 1.00 72.38 190 ASN A N 1
ATOM 1589 C CA . ASN A 1 190 ? -17.541 -25.804 31.609 1.00 72.38 190 ASN A CA 1
ATOM 1590 C C . ASN A 1 190 ? -18.056 -24.369 31.795 1.00 72.38 190 ASN A C 1
ATOM 1592 O O . ASN A 1 190 ? -17.285 -23.414 31.787 1.00 72.38 190 ASN A O 1
ATOM 1596 N N . GLN A 1 191 ? -19.354 -24.227 32.066 1.00 67.56 191 GLN A N 1
ATOM 1597 C CA . GLN A 1 191 ? -20.034 -22.935 32.201 1.00 67.56 191 GLN A CA 1
ATOM 1598 C C . GLN A 1 191 ? -19.448 -22.018 33.290 1.00 67.56 191 GLN A C 1
ATOM 1600 O O . GLN A 1 191 ? -19.321 -20.818 33.068 1.00 67.56 191 GLN A O 1
ATOM 1605 N N . LYS A 1 192 ? -19.004 -22.565 34.431 1.00 67.50 192 LYS A N 1
ATOM 1606 C CA . LYS A 1 192 ? -18.343 -21.758 35.477 1.00 67.50 192 LYS A CA 1
ATOM 1607 C C . LYS A 1 192 ? -16.967 -21.267 35.043 1.00 67.50 192 LYS A C 1
ATOM 1609 O O . LYS A 1 192 ? -16.555 -20.174 35.411 1.00 67.50 192 LYS A O 1
ATOM 1614 N N . VAL A 1 193 ? -16.243 -22.089 34.286 1.00 66.88 193 VAL A N 1
ATOM 1615 C CA . VAL A 1 193 ? -14.926 -21.716 33.762 1.00 66.88 193 VAL A CA 1
ATOM 1616 C C . VAL A 1 193 ? -15.089 -20.680 32.652 1.00 66.88 193 VAL A C 1
ATOM 1618 O O . VAL A 1 193 ? -14.341 -19.712 32.637 1.00 66.88 193 VAL A O 1
ATOM 1621 N N . LEU A 1 194 ? -16.113 -20.810 31.804 1.00 67.12 194 LEU A N 1
ATOM 1622 C CA . LEU A 1 194 ? -16.490 -19.803 30.808 1.00 67.12 194 LEU A CA 1
ATOM 1623 C C . LEU A 1 194 ? -16.805 -18.449 31.452 1.00 67.12 194 LEU A C 1
ATOM 1625 O O . LEU A 1 194 ? -16.270 -17.442 31.007 1.00 67.12 194 LEU A O 1
ATOM 1629 N N . GLU A 1 195 ? -17.586 -18.415 32.534 1.00 65.56 195 GLU A N 1
ATOM 1630 C CA . GLU A 1 195 ? -17.871 -17.175 33.274 1.00 65.56 195 GLU A CA 1
ATOM 1631 C C . GLU A 1 195 ? -16.601 -16.546 33.871 1.00 65.56 195 GLU A C 1
ATOM 1633 O O . GLU A 1 195 ? -16.417 -15.332 33.797 1.00 65.56 195 GLU A O 1
ATOM 1638 N N . MET A 1 196 ? -15.683 -17.356 34.412 1.00 63.22 196 MET A N 1
ATOM 1639 C CA . MET A 1 196 ? -14.392 -16.864 34.912 1.00 63.22 196 MET A CA 1
ATOM 1640 C C . MET A 1 196 ? -13.473 -16.370 33.785 1.00 63.22 196 MET A C 1
ATOM 1642 O O . MET A 1 196 ? -12.762 -15.382 33.970 1.00 63.22 196 MET A O 1
ATOM 1646 N N . ILE A 1 197 ? -13.470 -17.042 32.630 1.00 69.38 197 ILE A N 1
ATOM 1647 C CA . ILE A 1 197 ? -12.720 -16.628 31.437 1.00 69.38 197 ILE A CA 1
ATOM 1648 C C . ILE A 1 197 ? -13.294 -15.322 30.887 1.00 69.38 197 ILE A C 1
ATOM 1650 O O . ILE A 1 197 ? -12.516 -14.429 30.568 1.00 69.38 197 ILE A O 1
ATOM 1654 N N . ASP A 1 198 ? -14.619 -15.180 30.823 1.00 68.50 198 ASP A N 1
ATOM 1655 C CA . ASP A 1 198 ? -15.300 -13.962 30.380 1.00 68.50 198 ASP A CA 1
ATOM 1656 C C . ASP A 1 198 ? -15.016 -12.784 31.323 1.00 68.50 198 ASP A C 1
ATOM 1658 O O . ASP A 1 198 ? -14.708 -11.688 30.854 1.00 68.50 198 ASP A O 1
ATOM 1662 N N . ASP A 1 199 ? -15.036 -13.000 32.642 1.00 67.88 199 ASP A N 1
ATOM 1663 C CA . ASP A 1 199 ? -14.697 -11.959 33.622 1.00 67.88 199 ASP A CA 1
ATOM 1664 C C . ASP A 1 199 ? -13.224 -11.532 33.507 1.00 67.88 199 ASP A C 1
ATOM 1666 O O . ASP A 1 199 ? -12.908 -10.340 33.469 1.00 67.88 199 ASP A O 1
ATOM 1670 N N . LEU A 1 200 ? -12.308 -12.501 33.374 1.00 68.56 200 LEU A N 1
ATOM 1671 C CA . LEU A 1 200 ? -10.888 -12.233 33.129 1.00 68.56 200 LEU A CA 1
ATOM 1672 C C . LEU A 1 200 ? -10.669 -11.516 31.798 1.00 68.56 200 LEU A C 1
ATOM 1674 O O . LEU A 1 200 ? -9.853 -10.598 31.733 1.00 68.56 200 LEU A O 1
ATOM 1678 N N . ARG A 1 201 ? -11.395 -11.913 30.753 1.00 69.75 201 ARG A N 1
ATOM 1679 C CA . ARG A 1 201 ? -11.358 -11.288 29.433 1.00 69.75 201 ARG A CA 1
ATOM 1680 C C . ARG A 1 201 ? -11.790 -9.837 29.554 1.00 69.75 201 ARG A C 1
ATOM 1682 O O . ARG A 1 201 ? -10.991 -8.969 29.260 1.00 69.75 201 ARG A O 1
ATOM 1689 N N . LEU A 1 202 ? -12.972 -9.542 30.081 1.00 68.56 202 LEU A N 1
ATOM 1690 C CA . LEU A 1 202 ? -13.477 -8.169 30.167 1.00 68.56 202 LEU A CA 1
ATOM 1691 C C . LEU A 1 202 ? -12.621 -7.250 31.053 1.00 68.56 202 LEU A C 1
ATOM 1693 O O . LEU A 1 202 ? -12.470 -6.071 30.737 1.00 68.56 202 LEU A O 1
ATOM 1697 N N . LYS A 1 203 ? -12.050 -7.771 32.146 1.00 66.81 203 LYS A N 1
ATOM 1698 C CA . LYS A 1 203 ? -11.310 -6.952 33.123 1.00 66.81 203 LYS A CA 1
ATOM 1699 C C . LYS A 1 203 ? -9.811 -6.836 32.857 1.00 66.81 203 LYS A C 1
ATOM 1701 O O . LYS A 1 203 ? -9.199 -5.895 33.354 1.00 66.81 203 LYS A O 1
ATOM 1706 N N . LYS A 1 204 ? -9.199 -7.763 32.108 1.00 66.62 204 LYS A N 1
ATOM 1707 C CA . LYS A 1 204 ? -7.780 -7.672 31.705 1.00 66.62 204 LYS A CA 1
ATOM 1708 C C . LYS A 1 204 ? -7.561 -7.332 30.238 1.00 66.62 204 LYS A C 1
ATOM 1710 O O . LYS A 1 204 ? -6.423 -7.047 29.860 1.00 66.62 204 LYS A O 1
ATOM 1715 N N . ASP A 1 205 ? -8.591 -7.393 29.408 1.00 71.50 205 ASP A N 1
ATOM 1716 C CA . ASP A 1 205 ? -8.451 -7.059 28.004 1.00 71.50 205 ASP A CA 1
ATOM 1717 C C . ASP A 1 205 ? -8.219 -5.558 27.809 1.00 71.50 205 ASP A C 1
ATOM 1719 O O . ASP A 1 205 ? -8.958 -4.698 28.284 1.00 71.50 205 ASP A O 1
ATOM 1723 N N . ASN A 1 206 ? -7.169 -5.255 27.055 1.00 78.88 206 ASN A N 1
ATOM 1724 C CA . ASN A 1 206 ? -6.780 -3.899 26.709 1.00 78.88 206 ASN A CA 1
ATOM 1725 C C . ASN A 1 206 ? -7.424 -3.438 25.385 1.00 78.88 206 ASN A C 1
ATOM 1727 O O . ASN A 1 206 ? -7.069 -2.388 24.859 1.00 78.88 206 ASN A O 1
ATOM 1731 N N . THR A 1 207 ? -8.339 -4.198 24.778 1.00 86.00 207 THR A N 1
ATOM 1732 C CA . THR A 1 207 ? -8.924 -3.838 23.471 1.00 86.00 207 THR A CA 1
ATOM 1733 C C . THR A 1 207 ? -9.712 -2.528 23.526 1.00 86.00 207 THR A C 1
ATOM 1735 O O . THR A 1 207 ? -9.589 -1.711 22.612 1.00 86.00 207 THR A O 1
ATOM 1738 N N . PHE A 1 208 ? -10.450 -2.282 24.612 1.00 91.56 208 PHE A N 1
ATOM 1739 C CA . PHE A 1 208 ? -11.249 -1.062 24.816 1.00 91.56 208 PHE A CA 1
ATOM 1740 C C . PHE A 1 208 ? -10.961 -0.369 26.158 1.00 91.56 208 PHE A C 1
ATOM 1742 O O . PHE A 1 208 ? -11.814 0.338 26.693 1.00 91.56 208 PHE A O 1
ATOM 1749 N N . ALA A 1 209 ? -9.768 -0.574 26.719 1.00 90.81 209 ALA A N 1
ATOM 1750 C CA . ALA A 1 209 ? -9.341 0.077 27.954 1.00 90.81 209 ALA A CA 1
ATOM 1751 C C . ALA A 1 209 ? -8.732 1.460 27.650 1.00 90.81 209 ALA A C 1
ATOM 1753 O O . ALA A 1 209 ? -7.570 1.585 27.257 1.00 90.81 209 ALA A O 1
ATOM 1754 N N . PHE A 1 210 ? -9.545 2.510 27.787 1.00 91.81 210 PHE A N 1
ATOM 1755 C CA . PHE A 1 210 ? -9.123 3.911 27.675 1.00 91.81 210 PHE A CA 1
ATOM 1756 C C . PHE A 1 210 ? -8.383 4.395 28.928 1.00 91.81 210 PHE A C 1
ATOM 1758 O O . PHE A 1 210 ? -7.553 5.299 28.836 1.00 91.81 210 PHE A O 1
ATOM 1765 N N . ILE A 1 211 ? -8.669 3.773 30.073 1.00 90.62 211 ILE A N 1
ATOM 1766 C CA . ILE A 1 211 ? -7.964 3.943 31.347 1.00 90.62 211 ILE A CA 1
ATOM 1767 C C . ILE A 1 211 ? -7.458 2.586 31.846 1.00 90.62 211 ILE A C 1
ATOM 1769 O O . ILE A 1 211 ? -7.924 1.540 31.394 1.00 90.62 211 ILE A O 1
ATOM 1773 N N . GLU A 1 212 ? -6.515 2.590 32.787 1.00 88.00 212 GLU A N 1
ATOM 1774 C CA . GLU A 1 212 ? -6.061 1.355 33.429 1.00 88.00 212 GLU A CA 1
ATOM 1775 C C . GLU A 1 212 ? -7.187 0.733 34.267 1.00 88.00 212 GLU A C 1
ATOM 1777 O O . GLU A 1 212 ? -7.748 1.377 35.155 1.00 88.00 212 GLU A O 1
ATOM 1782 N N . VAL A 1 213 ? -7.498 -0.534 33.989 1.00 86.12 213 VAL A N 1
ATOM 1783 C CA . VAL A 1 213 ? -8.518 -1.311 34.701 1.00 86.12 213 VAL A CA 1
ATOM 1784 C C . VAL A 1 213 ? -7.827 -2.299 35.635 1.00 86.12 213 VAL A C 1
ATOM 1786 O O . VAL A 1 213 ? -7.084 -3.174 35.191 1.00 86.12 213 VAL A O 1
ATOM 1789 N N . PHE A 1 214 ? -8.066 -2.161 36.938 1.00 81.88 214 PHE A N 1
ATOM 1790 C CA . PHE A 1 214 ? -7.502 -3.050 37.965 1.00 81.88 214 PHE A CA 1
ATOM 1791 C C . PHE A 1 214 ? -8.536 -3.540 38.986 1.00 81.88 214 PHE A C 1
ATOM 1793 O O . PHE A 1 214 ? -8.268 -4.486 39.726 1.00 81.88 214 PHE A O 1
ATOM 1800 N N . ASP A 1 215 ? -9.720 -2.929 39.024 1.00 83.38 215 ASP A N 1
ATOM 1801 C CA . ASP A 1 215 ? -10.826 -3.304 39.900 1.00 83.38 215 ASP A CA 1
ATOM 1802 C C . ASP A 1 215 ? -12.192 -3.060 39.228 1.00 83.38 215 ASP A C 1
ATOM 1804 O O . ASP A 1 215 ? -12.291 -2.528 38.122 1.00 83.38 215 ASP A O 1
ATOM 1808 N N . ASN A 1 216 ? -13.280 -3.444 39.902 1.00 85.81 216 ASN A N 1
ATOM 1809 C CA . ASN A 1 216 ? -14.634 -3.256 39.367 1.00 85.81 216 ASN A CA 1
ATOM 1810 C C . ASN A 1 216 ? -15.012 -1.774 39.206 1.00 85.81 216 ASN A C 1
ATOM 1812 O O . ASN A 1 216 ? -15.865 -1.444 38.385 1.00 85.81 216 ASN A O 1
ATOM 1816 N N . LYS A 1 217 ? -14.414 -0.872 39.995 1.00 89.31 217 LYS A N 1
ATOM 1817 C CA . LYS A 1 217 ? -14.714 0.559 39.910 1.00 89.31 217 LYS A CA 1
ATOM 1818 C C . LYS A 1 217 ? -14.118 1.141 38.630 1.00 89.31 217 LYS A C 1
ATOM 1820 O O . LYS A 1 217 ? -14.850 1.706 37.830 1.00 89.31 217 LYS A O 1
ATOM 1825 N N . THR A 1 218 ? -12.826 0.930 38.416 1.00 89.56 218 THR A N 1
ATOM 1826 C CA . THR A 1 218 ? -12.104 1.341 37.207 1.00 89.56 218 THR A CA 1
ATOM 1827 C C . THR A 1 218 ? -12.642 0.667 35.951 1.00 89.56 218 THR A C 1
ATOM 1829 O O . THR A 1 218 ? -12.701 1.304 34.903 1.00 89.56 218 THR A O 1
ATOM 1832 N N . PHE A 1 219 ? -13.133 -0.573 36.050 1.00 89.88 219 PHE A N 1
ATOM 1833 C CA . PHE A 1 219 ? -13.877 -1.213 34.963 1.00 89.88 219 PHE A CA 1
ATOM 1834 C C . PHE A 1 219 ? -15.147 -0.429 34.599 1.00 89.88 219 PHE A C 1
ATOM 1836 O O . PHE A 1 219 ? -15.355 -0.109 33.430 1.00 89.88 219 PHE A O 1
ATOM 1843 N N . ASN A 1 220 ? -15.971 -0.069 35.588 1.00 90.50 220 ASN A N 1
ATOM 1844 C CA . ASN A 1 220 ? -17.188 0.715 35.361 1.00 90.50 220 ASN A CA 1
ATOM 1845 C C . ASN A 1 220 ? -16.876 2.117 34.818 1.00 90.50 220 ASN A C 1
ATOM 1847 O O . ASN A 1 220 ? -17.548 2.572 33.893 1.00 90.50 220 ASN A O 1
ATOM 1851 N N . ASP A 1 221 ? -15.844 2.773 35.355 1.00 91.06 221 ASP A N 1
ATOM 1852 C CA . ASP A 1 221 ? -15.372 4.079 34.886 1.00 91.06 221 ASP A CA 1
ATOM 1853 C C . ASP A 1 221 ? -14.925 3.990 33.412 1.00 91.06 221 ASP A C 1
ATOM 1855 O O . ASP A 1 221 ? -15.317 4.817 32.588 1.00 91.06 221 ASP A O 1
ATOM 1859 N N . ASN A 1 222 ? -14.201 2.929 33.033 1.00 93.00 222 ASN A N 1
ATOM 1860 C CA . ASN A 1 222 ? -13.841 2.669 31.639 1.00 93.00 222 ASN A CA 1
ATOM 1861 C C . ASN A 1 222 ? -15.075 2.418 30.756 1.00 93.00 222 ASN A C 1
ATOM 1863 O O . ASN A 1 222 ? -15.168 2.956 29.655 1.00 93.00 222 ASN A O 1
ATOM 1867 N N . CYS A 1 223 ? -16.046 1.636 31.234 1.00 91.94 223 CYS A N 1
ATOM 1868 C CA . CYS A 1 223 ? -17.275 1.348 30.490 1.00 91.94 223 CYS A CA 1
ATOM 1869 C C . CYS A 1 223 ? -18.108 2.608 30.230 1.00 91.94 223 CYS A C 1
ATOM 1871 O O . CYS A 1 223 ? -18.692 2.738 29.155 1.00 91.94 223 CYS A O 1
ATOM 1873 N N . LEU A 1 224 ? -18.134 3.556 31.173 1.00 92.31 224 LEU A N 1
ATOM 1874 C CA . LEU A 1 224 ? -18.768 4.862 30.982 1.00 92.31 224 LEU A CA 1
ATOM 1875 C C . LEU A 1 224 ? -18.101 5.649 29.848 1.00 92.31 224 LEU A C 1
ATOM 1877 O O . LEU A 1 224 ? -18.796 6.161 28.971 1.00 92.31 224 LEU A O 1
ATOM 1881 N N . ILE A 1 225 ? -16.767 5.671 29.811 1.00 94.12 225 ILE A N 1
ATOM 1882 C CA . ILE A 1 225 ? -16.000 6.324 28.741 1.00 94.12 225 ILE A CA 1
ATOM 1883 C C . ILE A 1 225 ? -16.307 5.673 27.386 1.00 94.12 225 ILE A C 1
ATOM 1885 O O . ILE A 1 225 ? -16.620 6.368 26.417 1.00 94.12 225 ILE A O 1
ATOM 1889 N N . VAL A 1 226 ? -16.267 4.338 27.314 1.00 94.94 226 VAL A N 1
ATOM 1890 C CA . VAL A 1 226 ? -16.593 3.593 26.088 1.00 94.94 226 VAL A CA 1
ATOM 1891 C C . VAL A 1 226 ? -18.028 3.887 25.650 1.00 94.94 226 VAL A C 1
ATOM 1893 O O . VAL A 1 226 ? -18.256 4.146 24.472 1.00 94.94 226 VAL A O 1
ATOM 1896 N N . LYS A 1 227 ? -18.989 3.921 26.580 1.00 93.94 227 LYS A N 1
ATOM 1897 C CA . LYS A 1 227 ? -20.388 4.272 26.304 1.00 93.94 227 LYS A CA 1
ATOM 1898 C C . LYS A 1 227 ? -20.525 5.685 25.731 1.00 93.94 227 LYS A C 1
ATOM 1900 O O . LYS A 1 227 ? -21.243 5.859 24.748 1.00 93.94 227 LYS A O 1
ATOM 1905 N N . GLU A 1 228 ? -19.845 6.685 26.294 1.00 93.12 228 GLU A N 1
ATOM 1906 C CA . GLU A 1 228 ? -19.856 8.058 25.764 1.00 93.12 228 GLU A CA 1
ATOM 1907 C C . GLU A 1 228 ? -19.334 8.114 24.322 1.00 93.12 228 GLU A C 1
ATOM 1909 O O . GLU A 1 228 ? -19.953 8.742 23.460 1.00 93.12 228 GLU A O 1
ATOM 1914 N N . ILE A 1 229 ? -18.235 7.409 24.039 1.00 94.06 229 ILE A N 1
ATOM 1915 C CA . ILE A 1 229 ? -17.639 7.355 22.698 1.00 94.06 229 ILE A CA 1
ATOM 1916 C C . ILE A 1 229 ? -18.539 6.577 21.731 1.00 94.06 229 ILE A C 1
ATOM 1918 O O . ILE A 1 229 ? -18.759 7.017 20.607 1.00 94.06 229 ILE A O 1
ATOM 1922 N N . VAL A 1 230 ? -19.116 5.450 22.146 1.00 94.00 230 VAL A N 1
ATOM 1923 C CA . VAL A 1 230 ? -20.059 4.696 21.309 1.00 94.00 230 VAL A CA 1
ATOM 1924 C C . VAL A 1 230 ? -21.288 5.541 20.998 1.00 94.00 230 VAL A C 1
ATOM 1926 O O . VAL A 1 230 ? -21.686 5.607 19.842 1.00 94.00 230 VAL A O 1
ATOM 1929 N N . ASN A 1 231 ? -21.841 6.270 21.967 1.00 90.06 231 ASN A N 1
ATOM 1930 C CA . ASN A 1 231 ? -22.968 7.174 21.730 1.00 90.06 231 ASN A CA 1
ATOM 1931 C C . ASN A 1 231 ? -22.626 8.318 20.767 1.00 90.06 231 ASN A C 1
ATOM 1933 O O . ASN A 1 231 ? -23.475 8.707 19.962 1.00 90.06 231 ASN A O 1
ATOM 1937 N N . LEU A 1 232 ? -21.389 8.821 20.819 1.00 89.81 232 LEU A N 1
ATOM 1938 C CA . LEU A 1 232 ? -20.876 9.818 19.881 1.00 89.81 232 LEU A CA 1
ATOM 1939 C C . LEU A 1 232 ? -20.844 9.283 18.438 1.00 89.81 232 LEU A C 1
ATOM 1941 O O . LEU A 1 232 ? -21.192 10.005 17.507 1.00 89.81 232 LEU A O 1
ATOM 1945 N N . LEU A 1 233 ? -20.446 8.023 18.253 1.00 89.62 233 LEU A N 1
ATOM 1946 C CA . LEU A 1 233 ? -20.219 7.417 16.936 1.00 89.62 233 LEU A CA 1
ATOM 1947 C C . LEU A 1 233 ? -21.454 6.708 16.358 1.00 89.62 233 LEU A C 1
ATOM 1949 O O . LEU A 1 233 ? -21.628 6.671 15.142 1.00 89.62 233 LEU A O 1
ATOM 1953 N N . ALA A 1 234 ? -22.314 6.143 17.206 1.00 88.50 234 ALA A N 1
ATOM 1954 C CA . ALA A 1 234 ? -23.382 5.221 16.817 1.00 88.50 234 ALA A CA 1
ATOM 1955 C C . ALA A 1 234 ? -24.427 5.838 15.881 1.00 88.50 234 ALA A C 1
ATOM 1957 O O . ALA A 1 234 ? -25.058 5.107 15.135 1.00 88.50 234 ALA A O 1
ATOM 1958 N N . ASN A 1 235 ? -24.604 7.162 15.896 1.00 85.38 235 ASN A N 1
ATOM 1959 C CA . ASN A 1 235 ? -25.611 7.844 15.074 1.00 85.38 235 ASN A CA 1
ATOM 1960 C C . ASN A 1 235 ? -25.159 8.101 13.631 1.00 85.38 235 ASN A C 1
ATOM 1962 O O . ASN A 1 235 ? -25.952 8.576 12.818 1.00 85.38 235 ASN A O 1
ATOM 1966 N N . PHE A 1 236 ? -23.888 7.848 13.323 1.00 85.19 236 PHE A N 1
ATOM 1967 C CA . PHE A 1 236 ? -23.302 8.180 12.035 1.00 85.19 236 PHE A CA 1
ATOM 1968 C C . PHE A 1 236 ? -23.019 6.938 11.209 1.00 85.19 236 PHE A C 1
ATOM 1970 O O . PHE A 1 236 ? -22.689 5.888 11.754 1.00 85.19 236 PHE A O 1
ATOM 1977 N N . LYS A 1 237 ? -23.109 7.074 9.893 1.00 81.88 237 LYS A N 1
ATOM 1978 C CA . LYS A 1 237 ? -22.761 6.034 8.933 1.00 81.88 237 LYS A CA 1
ATOM 1979 C C . LYS A 1 237 ? -21.270 6.084 8.618 1.00 81.88 237 LYS A C 1
ATOM 1981 O O . LYS A 1 237 ? -20.716 7.161 8.384 1.00 81.88 237 LYS A O 1
ATOM 1986 N N . PHE A 1 238 ? -20.607 4.932 8.643 1.00 79.06 238 PHE A N 1
ATOM 1987 C CA . PHE A 1 238 ? -19.180 4.818 8.337 1.00 79.06 238 PHE A CA 1
ATOM 1988 C C . PHE A 1 238 ? -18.942 4.208 6.955 1.00 79.06 238 PHE A C 1
ATOM 1990 O O . PHE A 1 238 ? -17.948 4.535 6.306 1.00 79.06 238 PHE A O 1
ATOM 1997 N N . ARG A 1 239 ? -19.866 3.372 6.470 1.00 68.81 239 ARG A N 1
ATOM 1998 C CA . ARG A 1 239 ? -19.825 2.809 5.117 1.00 68.81 239 ARG A CA 1
ATOM 1999 C C . ARG A 1 239 ? -20.617 3.656 4.124 1.00 68.81 239 ARG A C 1
ATOM 2001 O O . ARG A 1 239 ? -21.836 3.768 4.225 1.00 68.81 239 ARG A O 1
ATOM 2008 N N . TYR A 1 240 ? -19.941 4.179 3.108 1.00 63.59 240 TYR A N 1
ATOM 2009 C CA . TYR A 1 240 ? -20.569 4.939 2.027 1.00 63.59 240 TYR A CA 1
ATOM 2010 C C . TYR A 1 240 ? -20.507 4.186 0.696 1.00 63.59 240 TYR A C 1
ATOM 2012 O O . TYR A 1 240 ? -19.574 3.424 0.461 1.00 63.59 240 TYR A O 1
ATOM 2020 N N . ALA A 1 241 ? -21.491 4.435 -0.174 1.00 45.28 241 ALA A N 1
ATOM 2021 C CA . ALA A 1 241 ? -21.403 4.100 -1.598 1.00 45.28 241 ALA A CA 1
ATOM 2022 C C . ALA A 1 241 ? -20.646 5.185 -2.391 1.00 45.28 241 ALA A C 1
ATOM 2024 O O . ALA A 1 241 ? -20.026 4.873 -3.398 1.00 45.28 241 ALA A O 1
ATOM 2025 N N . ASP A 1 242 ? -20.652 6.433 -1.901 1.00 50.28 242 ASP A N 1
ATOM 2026 C CA . ASP A 1 242 ? -19.954 7.578 -2.490 1.00 50.28 242 ASP A CA 1
ATOM 2027 C C . ASP A 1 242 ? -19.120 8.326 -1.440 1.00 50.28 242 ASP A C 1
ATOM 2029 O O . ASP A 1 242 ? -19.524 8.512 -0.294 1.00 50.28 242 ASP A O 1
ATOM 2033 N N . LYS A 1 243 ? -17.936 8.773 -1.856 1.00 54.09 243 LYS A N 1
ATOM 2034 C CA . LYS A 1 243 ? -16.876 9.395 -1.049 1.00 54.09 243 LYS A CA 1
ATOM 2035 C C . LYS A 1 243 ? -17.373 10.402 0.007 1.00 54.09 243 LYS A C 1
ATOM 2037 O O . LYS A 1 243 ? -17.610 11.569 -0.308 1.00 54.09 243 LYS A O 1
ATOM 2042 N N . SER A 1 244 ? -17.374 10.020 1.289 1.00 52.84 244 SER A N 1
ATOM 2043 C CA . SER A 1 244 ? -17.435 10.998 2.385 1.00 52.84 244 SER A CA 1
ATOM 2044 C C . SER A 1 244 ? -16.025 11.540 2.635 1.00 52.84 244 SER A C 1
ATOM 2046 O O . SER A 1 244 ? -15.198 10.970 3.347 1.00 52.84 244 SER A O 1
ATOM 2048 N N . LYS A 1 245 ? -15.705 12.663 1.993 1.00 59.72 245 LYS A N 1
ATOM 2049 C CA . LYS A 1 245 ? -14.438 13.371 2.229 1.00 59.72 245 LYS A CA 1
ATOM 2050 C C . LYS A 1 245 ? -14.279 13.761 3.714 1.00 59.72 245 LYS A C 1
ATOM 2052 O O . LYS A 1 245 ? -13.172 13.817 4.231 1.00 59.72 245 LYS A O 1
ATOM 2057 N N . SER A 1 246 ? -15.398 13.953 4.409 1.00 64.50 246 SER A N 1
ATOM 2058 C CA . SER A 1 246 ? -15.486 14.471 5.774 1.00 64.50 246 SER A CA 1
ATOM 2059 C C . SER A 1 246 ? -15.070 13.487 6.872 1.00 64.50 246 SER A C 1
ATOM 2061 O O . SER A 1 246 ? -14.387 13.892 7.812 1.00 64.50 246 SER A O 1
ATOM 2063 N N . LEU A 1 247 ? -15.445 12.205 6.778 1.00 68.81 247 LEU A N 1
ATOM 2064 C CA . LEU A 1 247 ? -15.026 11.197 7.764 1.00 68.81 247 LEU A CA 1
ATOM 2065 C C . LEU A 1 247 ? -13.546 10.827 7.598 1.00 68.81 247 LEU A C 1
ATOM 2067 O O . LEU A 1 247 ? -12.848 10.621 8.590 1.00 68.81 247 LEU A O 1
ATOM 2071 N N . GLY A 1 248 ? -13.053 10.827 6.354 1.00 68.94 248 GLY A N 1
ATOM 2072 C CA . GLY A 1 248 ? -11.622 10.736 6.069 1.00 68.94 248 GLY A CA 1
ATOM 2073 C C . GLY A 1 248 ? -10.838 11.859 6.755 1.00 68.94 248 GLY A C 1
ATOM 2074 O O . GLY A 1 248 ? -9.864 11.581 7.441 1.00 68.94 248 GLY A O 1
ATOM 2075 N N . GLU A 1 249 ? -11.307 13.108 6.671 1.00 70.81 249 GLU A N 1
ATOM 2076 C CA . GLU A 1 249 ? -10.681 14.250 7.361 1.00 70.81 249 GLU A CA 1
ATOM 2077 C C . GLU A 1 249 ? -10.661 14.090 8.896 1.00 70.81 249 GLU A C 1
ATOM 2079 O O . GLU A 1 249 ? -9.625 14.341 9.509 1.00 70.81 249 GLU A O 1
ATOM 2084 N N . PHE A 1 250 ? -11.744 13.596 9.518 1.00 75.38 250 PHE A N 1
ATOM 2085 C CA . PHE A 1 250 ? -11.759 13.293 10.962 1.00 75.38 250 PHE A CA 1
ATOM 2086 C C . PHE A 1 250 ? -10.663 12.281 11.322 1.00 75.38 250 PHE A C 1
ATOM 2088 O O . PHE A 1 250 ? -9.946 12.442 12.314 1.00 75.38 250 PHE A O 1
ATOM 2095 N N . PHE A 1 251 ? -10.549 11.216 10.523 1.00 76.19 251 PHE A N 1
ATOM 2096 C CA . PHE A 1 251 ? -9.577 10.158 10.762 1.00 76.19 251 PHE A CA 1
ATOM 2097 C C . PHE A 1 251 ? -8.150 10.672 10.579 1.00 76.19 251 PHE A C 1
ATOM 2099 O O . PHE A 1 251 ? -7.291 10.413 11.415 1.00 76.19 251 PHE A O 1
ATOM 2106 N N . GLU A 1 252 ? -7.904 11.471 9.546 1.00 75.69 252 GLU A N 1
ATOM 2107 C CA . GLU A 1 252 ? -6.605 12.098 9.321 1.00 75.69 252 GLU A CA 1
ATOM 2108 C C . GLU A 1 252 ? -6.211 13.049 10.460 1.00 75.69 252 GLU A C 1
ATOM 2110 O O . GLU A 1 252 ? -5.060 13.032 10.903 1.00 75.69 252 GLU A O 1
ATOM 2115 N N . ASP A 1 253 ? -7.141 13.839 11.000 1.00 76.69 253 ASP A N 1
ATOM 2116 C CA . ASP A 1 253 ? -6.882 14.693 12.168 1.00 76.69 253 ASP A CA 1
ATOM 2117 C C . ASP A 1 253 ? -6.503 13.859 13.409 1.00 76.69 253 ASP A C 1
ATOM 2119 O O . ASP A 1 253 ? -5.583 14.207 14.165 1.00 76.69 253 ASP A O 1
ATOM 2123 N N . LEU A 1 254 ? -7.158 12.708 13.583 1.00 75.62 254 LEU A N 1
ATOM 2124 C CA . LEU A 1 254 ? -6.880 11.725 14.630 1.00 75.62 254 LEU A CA 1
ATOM 2125 C C . LEU A 1 254 ? -5.477 11.115 14.478 1.00 75.62 254 LEU A C 1
ATOM 2127 O O . LEU A 1 254 ? -4.690 11.099 15.434 1.00 75.62 254 LEU A O 1
ATOM 2131 N N . LEU A 1 255 ? -5.116 10.681 13.270 1.00 74.12 255 LEU A N 1
ATOM 2132 C CA . LEU A 1 255 ? -3.791 10.135 12.966 1.00 74.12 255 LEU A CA 1
ATOM 2133 C C . LEU A 1 255 ? -2.683 11.163 13.161 1.00 74.12 255 LEU A C 1
ATOM 2135 O O . LEU A 1 255 ? -1.680 10.889 13.822 1.00 74.12 255 LEU A O 1
ATOM 2139 N N . ASN A 1 256 ? -2.881 12.376 12.652 1.00 73.19 256 ASN A N 1
ATOM 2140 C CA . ASN A 1 256 ? -1.892 13.441 12.758 1.00 73.19 256 ASN A CA 1
ATOM 2141 C C . ASN A 1 256 ? -1.657 13.891 14.204 1.00 73.19 256 ASN A C 1
ATOM 2143 O O . ASN A 1 256 ? -0.547 14.313 14.534 1.00 73.19 256 ASN A O 1
ATOM 2147 N N . THR A 1 257 ? -2.673 13.808 15.064 1.00 71.12 257 THR A N 1
ATOM 2148 C CA . THR A 1 257 ? -2.552 14.168 16.485 1.00 71.12 257 THR A CA 1
ATOM 2149 C C . THR A 1 257 ? -1.865 13.071 17.302 1.00 71.12 257 THR A C 1
ATOM 2151 O O . THR A 1 257 ? -1.130 13.381 18.239 1.00 71.12 257 THR A O 1
ATOM 2154 N N . SER A 1 258 ? -2.094 11.803 16.952 1.00 66.19 258 SER A N 1
ATOM 2155 C CA . SER A 1 258 ? -1.613 10.633 17.695 1.00 66.19 258 SER A CA 1
ATOM 2156 C C . SER A 1 258 ? -0.185 10.223 17.331 1.00 66.19 258 SER A C 1
ATOM 2158 O O . SER A 1 258 ? 0.665 10.073 18.206 1.00 66.19 258 SER A O 1
ATOM 2160 N N . LEU A 1 259 ? 0.100 10.078 16.037 1.00 59.22 259 LEU A N 1
ATOM 2161 C CA . LEU A 1 259 ? 1.305 9.399 15.551 1.00 59.22 259 LEU A CA 1
ATOM 2162 C C . LEU A 1 259 ? 2.522 10.330 15.435 1.00 59.22 259 LEU A C 1
ATOM 2164 O O . LEU A 1 259 ? 3.656 9.860 15.446 1.00 59.22 259 LEU A O 1
ATOM 2168 N N . LYS A 1 260 ? 2.326 11.659 15.433 1.00 56.50 260 LYS A N 1
ATOM 2169 C CA . LYS A 1 260 ? 3.433 12.639 15.450 1.00 56.50 260 LYS A CA 1
ATOM 2170 C C . LYS A 1 260 ? 4.262 12.630 16.743 1.00 56.50 260 LYS A C 1
ATOM 2172 O O . LYS A 1 260 ? 5.332 13.233 16.756 1.00 56.50 260 LYS A O 1
ATOM 2177 N N . GLN A 1 261 ? 3.782 12.008 17.824 1.00 46.81 261 GLN A N 1
ATOM 2178 C CA . GLN A 1 261 ? 4.434 12.073 19.138 1.00 46.81 261 GLN A CA 1
ATOM 2179 C C . GLN A 1 261 ? 5.375 10.893 19.445 1.00 46.81 261 GLN A C 1
ATOM 2181 O O . GLN A 1 261 ? 6.200 11.034 20.343 1.00 46.81 261 GLN A O 1
ATOM 2186 N N . GLU A 1 262 ? 5.312 9.768 18.718 1.00 46.12 262 GLU A N 1
ATOM 2187 C CA . GLU A 1 262 ? 5.957 8.517 19.174 1.00 46.12 262 GLU A CA 1
ATOM 2188 C C . GLU A 1 262 ? 7.174 8.036 18.369 1.00 46.12 262 GLU A C 1
ATOM 2190 O O . GLU A 1 262 ? 8.034 7.361 18.932 1.00 46.12 262 GLU A O 1
ATOM 2195 N N . ALA A 1 263 ? 7.328 8.376 17.090 1.00 39.78 263 ALA A N 1
ATOM 2196 C CA . ALA A 1 263 ? 8.481 7.911 16.319 1.00 39.78 263 ALA A CA 1
ATOM 2197 C C . ALA A 1 263 ? 8.739 8.813 15.115 1.00 39.78 263 ALA A C 1
ATOM 2199 O O . ALA A 1 263 ? 7.806 9.365 14.547 1.00 39.78 263 ALA A O 1
ATOM 2200 N N . GLY A 1 264 ? 9.991 8.910 14.661 1.00 44.12 264 GLY A N 1
ATOM 2201 C CA . GLY A 1 264 ? 10.387 9.566 13.403 1.00 44.12 264 GLY A CA 1
ATOM 2202 C C . GLY A 1 264 ? 9.838 8.904 12.124 1.00 44.12 264 GLY A C 1
ATOM 2203 O O . GLY A 1 264 ? 10.527 8.861 11.109 1.00 44.12 264 GLY A O 1
ATOM 2204 N N . GLN A 1 265 ? 8.628 8.348 12.183 1.00 52.00 265 GLN A N 1
ATOM 2205 C CA . GLN A 1 265 ? 7.811 7.875 11.077 1.00 52.00 265 GLN A CA 1
ATOM 2206 C C . GLN A 1 265 ? 7.020 9.074 10.541 1.00 52.00 265 GLN A C 1
ATOM 2208 O O . GLN A 1 265 ? 5.947 9.418 11.031 1.00 52.00 265 GLN A O 1
ATOM 2213 N N . PHE A 1 266 ? 7.585 9.772 9.560 1.00 57.84 266 PHE A N 1
ATOM 2214 C CA . PHE A 1 266 ? 6.911 10.904 8.932 1.00 57.84 266 PHE A CA 1
ATOM 2215 C C . PHE A 1 266 ? 5.970 10.395 7.845 1.00 57.84 266 PHE A C 1
ATOM 2217 O O . PHE A 1 266 ? 6.412 9.759 6.888 1.00 57.84 266 PHE A O 1
ATOM 2224 N N . PHE A 1 267 ? 4.675 10.689 7.979 1.00 69.06 267 PHE A N 1
ATOM 2225 C CA . PHE A 1 267 ? 3.709 10.427 6.916 1.00 69.06 267 PHE A CA 1
ATOM 2226 C C . PHE A 1 267 ? 4.121 11.133 5.634 1.00 69.06 267 PHE A C 1
ATOM 2228 O O . PHE A 1 267 ? 4.550 12.290 5.654 1.00 69.06 267 PHE A O 1
ATOM 2235 N N . THR A 1 268 ? 3.929 10.456 4.505 1.00 76.81 268 THR A N 1
ATOM 2236 C CA . THR A 1 268 ? 4.090 11.092 3.202 1.00 76.81 268 THR A CA 1
ATOM 2237 C C . THR A 1 268 ? 3.001 12.152 3.033 1.00 76.81 268 THR A C 1
ATOM 2239 O O . THR A 1 268 ? 1.817 11.796 3.094 1.00 76.81 268 THR A O 1
ATOM 2242 N N . PRO A 1 269 ? 3.353 13.436 2.823 1.00 77.56 269 PRO A N 1
ATOM 2243 C CA . PRO A 1 269 ? 2.366 14.494 2.647 1.00 77.56 269 PRO A CA 1
ATOM 2244 C C . PRO A 1 269 ? 1.419 14.175 1.490 1.00 77.56 269 PRO A C 1
ATOM 2246 O O . PRO A 1 269 ? 1.869 13.847 0.391 1.00 77.56 269 PRO A O 1
ATOM 2249 N N . TYR A 1 270 ? 0.112 14.323 1.707 1.00 79.38 270 TYR A N 1
ATOM 2250 C CA . TYR A 1 270 ? -0.893 13.974 0.701 1.00 79.38 270 TYR A CA 1
ATOM 2251 C C . TYR A 1 270 ? -0.689 14.657 -0.670 1.00 79.38 270 TYR A C 1
ATOM 2253 O O . TYR A 1 270 ? -0.805 13.967 -1.682 1.00 79.38 270 TYR A O 1
ATOM 2261 N N . PRO A 1 271 ? -0.308 15.952 -0.771 1.00 82.50 271 PRO A N 1
ATOM 2262 C CA . PRO A 1 271 ? -0.030 16.570 -2.073 1.00 82.50 271 PRO A CA 1
ATOM 2263 C C . PRO A 1 271 ? 1.087 15.870 -2.858 1.00 82.50 271 PRO A C 1
ATOM 2265 O O . PRO A 1 271 ? 1.033 15.793 -4.083 1.00 82.50 271 PRO A O 1
ATOM 2268 N N . LEU A 1 272 ? 2.092 15.341 -2.154 1.00 81.31 272 LEU A N 1
ATOM 2269 C CA . LEU A 1 272 ? 3.195 14.605 -2.761 1.00 81.31 272 LEU A CA 1
ATOM 2270 C C . LEU A 1 272 ? 2.733 13.235 -3.259 1.00 81.31 272 LEU A C 1
ATOM 2272 O O . LEU A 1 272 ? 3.046 12.845 -4.381 1.00 81.31 272 LEU A O 1
ATOM 2276 N N . VAL A 1 273 ? 1.953 12.538 -2.433 1.00 86.31 273 VAL A N 1
ATOM 2277 C CA . VAL A 1 273 ? 1.328 11.258 -2.780 1.00 86.31 273 VAL A CA 1
ATOM 2278 C C . VAL A 1 273 ? 0.483 11.399 -4.046 1.00 86.31 273 VAL A C 1
ATOM 2280 O O . VAL A 1 273 ? 0.672 10.653 -5.006 1.00 86.31 273 VAL A O 1
ATOM 2283 N N . ASP A 1 274 ? -0.405 12.392 -4.076 1.00 86.00 274 ASP A N 1
ATOM 2284 C CA . ASP A 1 274 ? -1.289 12.660 -5.209 1.00 86.00 274 ASP A CA 1
ATOM 2285 C C . ASP A 1 274 ? -0.499 13.016 -6.479 1.00 86.00 274 ASP A C 1
ATOM 2287 O O . ASP A 1 274 ? -0.805 12.510 -7.560 1.00 86.00 274 ASP A O 1
ATOM 2291 N N . PHE A 1 275 ? 0.570 13.811 -6.355 1.00 85.94 275 PHE A N 1
ATOM 2292 C CA . PHE A 1 275 ? 1.488 14.099 -7.460 1.00 85.94 275 PHE A CA 1
ATOM 2293 C C . PHE A 1 275 ? 2.139 12.827 -8.025 1.00 85.94 275 PHE A C 1
ATOM 2295 O O . PHE A 1 275 ? 2.139 12.629 -9.243 1.00 85.94 275 PHE A O 1
ATOM 2302 N N . MET A 1 276 ? 2.661 11.947 -7.165 1.00 86.25 276 MET A N 1
ATOM 2303 C CA . MET A 1 276 ? 3.305 10.700 -7.592 1.00 86.25 276 MET A CA 1
ATOM 2304 C C . MET A 1 276 ? 2.328 9.785 -8.326 1.00 86.25 276 MET A C 1
ATOM 2306 O O . MET A 1 276 ? 2.626 9.332 -9.429 1.00 86.25 276 MET A O 1
ATOM 2310 N N . ILE A 1 277 ? 1.144 9.555 -7.752 1.00 88.44 277 ILE A N 1
ATOM 2311 C CA . ILE A 1 277 ? 0.126 8.690 -8.358 1.00 88.44 277 ILE A CA 1
ATOM 2312 C C . ILE A 1 277 ? -0.374 9.270 -9.684 1.00 88.44 277 ILE A C 1
ATOM 2314 O O . ILE A 1 277 ? -0.519 8.535 -10.661 1.00 88.44 277 ILE A O 1
ATOM 2318 N N . LYS A 1 278 ? -0.596 10.588 -9.769 1.00 86.56 278 LYS A N 1
ATOM 2319 C CA . LYS A 1 278 ? -1.021 11.244 -11.018 1.00 86.56 278 LYS A CA 1
ATOM 2320 C C . LYS A 1 278 ? 0.040 11.224 -12.114 1.00 86.56 278 LYS A C 1
ATOM 2322 O O . LYS A 1 278 ? -0.332 11.270 -13.284 1.00 86.56 278 LYS A O 1
ATOM 2327 N N . SER A 1 279 ? 1.316 11.153 -11.744 1.00 84.69 279 SER A N 1
ATOM 2328 C CA . SER A 1 279 ? 2.433 11.090 -12.692 1.00 84.69 279 SER A CA 1
ATOM 2329 C C . SER A 1 279 ? 2.596 9.710 -13.337 1.00 84.69 279 SER A C 1
ATOM 2331 O O . SER A 1 279 ? 3.288 9.585 -14.344 1.00 84.69 279 SER A O 1
ATOM 2333 N N . LEU A 1 280 ? 1.962 8.670 -12.786 1.00 85.12 280 LEU A N 1
ATOM 2334 C CA . LEU A 1 280 ? 2.013 7.322 -13.341 1.00 85.12 280 LEU A CA 1
ATOM 2335 C C . LEU A 1 280 ? 1.009 7.149 -14.497 1.00 85.12 280 LEU A C 1
ATOM 2337 O O . LEU A 1 280 ? -0.125 7.632 -14.411 1.00 85.12 280 LEU A O 1
ATOM 2341 N N . PRO A 1 281 ? 1.357 6.380 -15.547 1.00 84.44 281 PRO A N 1
ATOM 2342 C CA . PRO A 1 281 ? 0.499 6.146 -16.715 1.00 84.44 281 PRO A CA 1
ATOM 2343 C C . PRO A 1 281 ? -0.630 5.130 -16.443 1.00 84.44 281 PRO A C 1
ATOM 2345 O O . PRO A 1 281 ? -0.910 4.249 -17.252 1.00 84.44 281 PRO A O 1
ATOM 2348 N N . ILE A 1 282 ? -1.303 5.230 -15.291 1.00 85.75 282 ILE A N 1
ATOM 2349 C CA . ILE A 1 282 ? -2.331 4.275 -14.839 1.00 85.75 282 ILE A CA 1
ATOM 2350 C C . ILE A 1 282 ? -3.490 4.203 -15.841 1.00 85.75 282 ILE A C 1
ATOM 2352 O O . ILE A 1 282 ? -3.884 3.114 -16.254 1.00 85.75 282 ILE A O 1
ATOM 2356 N N . ARG A 1 283 ? -4.006 5.361 -16.286 1.00 82.94 283 ARG A N 1
ATOM 2357 C CA . ARG A 1 283 ? -5.106 5.418 -17.269 1.00 82.94 283 ARG A CA 1
ATOM 2358 C C . ARG A 1 283 ? -4.719 4.800 -18.610 1.00 82.94 283 ARG A C 1
ATOM 2360 O O . ARG A 1 283 ? -5.560 4.168 -19.240 1.00 82.94 283 ARG A O 1
ATOM 2367 N N . ASP A 1 284 ? -3.480 4.987 -19.047 1.00 79.12 284 ASP A N 1
ATOM 2368 C CA . ASP A 1 284 ? -3.025 4.460 -20.333 1.00 79.12 284 ASP A CA 1
ATOM 2369 C C . ASP A 1 284 ? -2.877 2.940 -20.276 1.00 79.12 284 ASP A C 1
ATOM 2371 O O . ASP A 1 284 ? -3.305 2.254 -21.201 1.00 79.12 284 ASP A O 1
ATOM 2375 N N . VAL A 1 285 ? -2.377 2.402 -19.158 1.00 79.62 285 VAL A N 1
ATOM 2376 C CA . VAL A 1 285 ? -2.325 0.951 -18.922 1.00 79.62 285 VAL A CA 1
ATOM 2377 C C . VAL A 1 285 ? -3.731 0.343 -18.896 1.00 79.62 285 VAL A C 1
ATOM 2379 O O . VAL A 1 285 ? -3.954 -0.670 -19.553 1.00 79.62 285 VAL A O 1
ATOM 2382 N N . ILE A 1 286 ? -4.696 0.977 -18.219 1.00 83.25 286 ILE A N 1
ATOM 2383 C CA . ILE A 1 286 ? -6.097 0.516 -18.211 1.00 83.25 286 ILE A CA 1
ATOM 2384 C C . ILE A 1 286 ? -6.669 0.501 -19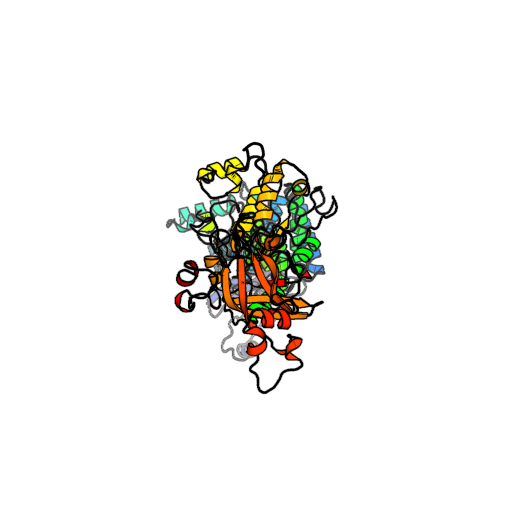.637 1.00 83.25 286 ILE A C 1
ATOM 2386 O O . ILE A 1 286 ? -7.199 -0.517 -20.078 1.00 83.25 286 ILE A O 1
ATOM 2390 N N . LYS A 1 287 ? -6.505 1.591 -20.399 1.00 80.00 287 LYS A N 1
ATOM 2391 C CA . LYS A 1 287 ? -6.965 1.666 -21.798 1.00 80.00 287 LYS A CA 1
ATOM 2392 C C . LYS A 1 287 ? -6.340 0.580 -22.674 1.00 80.00 287 LYS A C 1
ATOM 2394 O O . LYS A 1 287 ? -7.044 -0.019 -23.480 1.00 80.00 287 LYS A O 1
ATOM 2399 N N . GLN A 1 288 ? -5.044 0.313 -22.511 1.00 74.06 288 GLN A N 1
ATOM 2400 C CA . GLN A 1 288 ? -4.356 -0.760 -23.231 1.00 74.06 288 GLN A CA 1
ATOM 2401 C C . GLN A 1 288 ? -4.912 -2.139 -22.867 1.00 74.06 288 GLN A C 1
ATOM 2403 O O . GLN A 1 288 ? -5.146 -2.948 -23.761 1.00 74.06 288 GLN A O 1
ATOM 2408 N N . ASN A 1 289 ? -5.162 -2.402 -21.581 1.00 78.19 289 ASN A N 1
ATOM 2409 C CA . ASN A 1 289 ? -5.737 -3.669 -21.129 1.00 78.19 289 ASN A CA 1
ATOM 2410 C C . ASN A 1 289 ? -7.140 -3.895 -21.718 1.00 78.19 289 ASN A C 1
ATOM 2412 O O . ASN A 1 289 ? -7.426 -5.000 -22.181 1.00 78.19 289 ASN A O 1
ATOM 2416 N N . ILE A 1 290 ? -7.969 -2.843 -21.774 1.00 76.88 290 ILE A N 1
ATOM 2417 C CA . ILE A 1 290 ? -9.298 -2.874 -22.408 1.00 76.88 290 ILE A CA 1
ATOM 2418 C C . ILE A 1 290 ? -9.173 -3.149 -23.911 1.00 76.88 290 ILE A C 1
ATOM 2420 O O . ILE A 1 290 ? -9.825 -4.051 -24.426 1.00 76.88 290 ILE A O 1
ATOM 2424 N N . GLN A 1 291 ? -8.306 -2.420 -24.622 1.00 72.88 291 GLN A N 1
ATOM 2425 C CA . GLN A 1 291 ? -8.094 -2.612 -26.065 1.00 72.88 291 GLN A CA 1
ATOM 2426 C C . GLN A 1 291 ? -7.592 -4.019 -26.412 1.00 72.88 291 GLN A C 1
ATOM 2428 O O . GLN A 1 291 ? -7.905 -4.543 -27.477 1.00 72.88 291 GLN A O 1
ATOM 2433 N N . GLN A 1 292 ? -6.816 -4.631 -25.518 1.00 72.25 292 GLN A N 1
ATOM 2434 C CA . GLN A 1 292 ? -6.287 -5.984 -25.675 1.00 72.25 292 GLN A CA 1
ATOM 2435 C C . GLN A 1 292 ? -7.251 -7.080 -25.189 1.00 72.25 292 GLN A C 1
ATOM 2437 O O . GLN A 1 292 ? -6.858 -8.244 -25.186 1.00 72.25 292 GLN A O 1
ATOM 2442 N N . ASN A 1 293 ? -8.481 -6.739 -24.772 1.00 71.06 293 ASN A N 1
ATOM 2443 C CA . ASN A 1 293 ? -9.455 -7.672 -24.189 1.00 71.06 293 ASN A CA 1
ATOM 2444 C C . ASN A 1 293 ? -8.851 -8.554 -23.079 1.00 71.06 293 ASN A C 1
ATOM 2446 O O . ASN A 1 293 ? -9.085 -9.763 -23.021 1.00 71.06 293 ASN A O 1
ATOM 2450 N N . ARG A 1 294 ? -8.038 -7.962 -22.194 1.00 71.88 294 ARG A N 1
ATOM 2451 C CA . ARG A 1 294 ? -7.497 -8.691 -21.041 1.00 71.88 294 ARG A CA 1
ATOM 2452 C C . ARG A 1 294 ? -8.577 -8.897 -19.985 1.00 71.88 294 ARG A C 1
ATOM 2454 O O . ARG A 1 294 ? -9.341 -7.984 -19.691 1.00 71.88 294 ARG A O 1
ATOM 2461 N N . ASN A 1 295 ? -8.557 -10.066 -19.348 1.00 68.19 295 ASN A N 1
ATOM 2462 C CA . ASN A 1 295 ? -9.402 -10.349 -18.183 1.00 68.19 295 ASN A CA 1
ATOM 2463 C C . ASN A 1 295 ? -9.064 -9.423 -16.998 1.00 68.19 295 ASN A C 1
ATOM 2465 O O . ASN A 1 295 ? -9.947 -8.998 -16.262 1.00 68.19 295 ASN A O 1
ATOM 2469 N N . GLU A 1 296 ? -7.783 -9.085 -16.835 1.00 75.50 296 GLU A N 1
ATOM 2470 C CA . GLU A 1 296 ? -7.278 -8.181 -15.798 1.00 75.50 296 GLU A CA 1
ATOM 2471 C C . GLU A 1 296 ? -7.217 -6.747 -16.343 1.00 75.50 296 GLU A C 1
ATOM 2473 O O . GLU A 1 296 ? -6.224 -6.327 -16.944 1.00 75.50 296 GLU A O 1
ATOM 2478 N N . ILE A 1 297 ? -8.312 -6.001 -16.178 1.00 78.50 297 ILE A N 1
ATOM 2479 C CA . ILE A 1 297 ? -8.411 -4.619 -16.672 1.00 78.50 297 ILE A CA 1
ATOM 2480 C C . ILE A 1 297 ? -7.582 -3.673 -15.800 1.00 78.50 297 ILE A C 1
ATOM 2482 O O . ILE A 1 297 ? -6.836 -2.835 -16.318 1.00 78.50 297 ILE A O 1
ATOM 2486 N N . LEU A 1 298 ? -7.694 -3.812 -14.478 1.00 85.25 298 LEU A N 1
ATOM 2487 C CA . LEU A 1 298 ? -6.986 -2.958 -13.536 1.00 85.25 298 LEU A CA 1
ATOM 2488 C C . LEU A 1 298 ? -5.529 -3.415 -13.360 1.00 85.25 298 LEU A C 1
ATOM 2490 O O . LEU A 1 298 ? -5.261 -4.612 -13.280 1.00 85.25 298 LEU A O 1
ATOM 2494 N N . PRO A 1 299 ? -4.564 -2.482 -13.295 1.00 88.12 299 PRO A N 1
ATOM 2495 C CA . PRO A 1 299 ? -3.181 -2.841 -13.045 1.00 88.12 299 PRO A CA 1
ATOM 2496 C C . PRO A 1 299 ? -2.958 -3.192 -11.572 1.00 88.12 299 PRO A C 1
ATOM 2498 O O . PRO A 1 299 ? -3.513 -2.550 -10.677 1.00 88.12 299 PRO A O 1
ATOM 2501 N N . PHE A 1 300 ? -2.090 -4.172 -11.322 1.00 92.00 300 PHE A N 1
ATOM 2502 C CA . PHE A 1 300 ? -1.693 -4.540 -9.965 1.00 92.00 300 PHE A CA 1
ATOM 2503 C C . PHE A 1 300 ? -0.811 -3.447 -9.353 1.00 92.00 300 PHE A C 1
ATOM 2505 O O . PHE A 1 300 ? 0.224 -3.092 -9.918 1.00 92.00 300 PHE A O 1
ATOM 2512 N N . PHE A 1 301 ? -1.191 -2.955 -8.182 1.00 93.50 301 PHE A N 1
ATOM 2513 C CA . PHE A 1 301 ? -0.520 -1.897 -7.437 1.00 93.50 301 PHE A CA 1
ATOM 2514 C C . PHE A 1 301 ? -0.082 -2.400 -6.064 1.00 93.50 301 PHE A C 1
ATOM 2516 O O . PHE A 1 301 ? -0.867 -3.041 -5.364 1.00 93.50 301 PHE A O 1
ATOM 2523 N N . ILE A 1 302 ? 1.140 -2.066 -5.651 1.00 95.56 302 ILE A N 1
ATOM 2524 C CA . ILE A 1 302 ? 1.615 -2.335 -4.294 1.00 95.56 302 ILE A CA 1
ATOM 2525 C C . ILE A 1 302 ? 2.349 -1.153 -3.671 1.00 95.56 302 ILE A C 1
ATOM 2527 O O . ILE A 1 302 ? 3.192 -0.520 -4.311 1.00 95.56 302 ILE A O 1
ATOM 2531 N N . ASP A 1 303 ? 2.076 -0.942 -2.386 1.00 94.88 303 ASP A N 1
ATOM 2532 C CA . ASP A 1 303 ? 2.903 -0.160 -1.473 1.00 94.88 303 ASP A CA 1
ATOM 2533 C C . ASP A 1 303 ? 3.461 -1.072 -0.376 1.00 94.88 303 ASP A C 1
ATOM 2535 O O . ASP A 1 303 ? 2.740 -1.514 0.516 1.00 94.88 303 ASP A O 1
ATOM 2539 N N . TYR A 1 304 ? 4.754 -1.390 -0.445 1.00 93.81 304 TYR A N 1
ATOM 2540 C CA . TYR A 1 304 ? 5.391 -2.322 0.490 1.00 93.81 304 TYR A CA 1
ATOM 2541 C C . TYR A 1 304 ? 5.763 -1.696 1.852 1.00 93.81 304 TYR A C 1
ATOM 2543 O O . TYR A 1 304 ? 6.394 -2.360 2.671 1.00 93.81 304 TYR A O 1
ATOM 2551 N N . ALA A 1 305 ? 5.454 -0.419 2.073 1.00 90.81 305 ALA A N 1
ATOM 2552 C CA . ALA A 1 305 ? 5.654 0.290 3.335 1.00 90.81 305 ALA A CA 1
ATOM 2553 C C . ALA A 1 305 ? 4.520 1.311 3.501 1.00 90.81 305 ALA A C 1
ATOM 2555 O O . ALA A 1 305 ? 4.735 2.525 3.453 1.00 90.81 305 ALA A O 1
ATOM 2556 N N . CYS A 1 306 ? 3.290 0.800 3.607 1.00 89.50 306 CYS A N 1
ATOM 2557 C CA . CYS A 1 306 ? 2.108 1.612 3.343 1.00 89.50 306 CYS A CA 1
ATOM 2558 C C . CYS A 1 306 ? 1.722 2.595 4.452 1.00 89.50 306 CYS A C 1
ATOM 2560 O O . CYS A 1 306 ? 1.000 3.554 4.163 1.00 89.50 306 CYS A O 1
ATOM 2562 N N . GLY A 1 307 ? 2.190 2.425 5.693 1.00 87.19 307 GLY A N 1
ATOM 2563 C CA . GLY A 1 307 ? 1.927 3.367 6.783 1.00 87.19 307 GLY A CA 1
ATOM 2564 C C . GLY A 1 307 ? 0.429 3.636 6.968 1.00 87.19 307 GLY A C 1
ATOM 2565 O O . GLY A 1 307 ? -0.362 2.711 7.108 1.00 87.19 307 GLY A O 1
ATOM 2566 N N . SER A 1 308 ? -0.005 4.900 6.915 1.00 80.12 308 SER A N 1
ATOM 2567 C CA . SER A 1 308 ? -1.438 5.262 6.977 1.00 80.12 308 SER A CA 1
ATOM 2568 C C . SER A 1 308 ? -2.244 4.921 5.714 1.00 80.12 308 SER A C 1
ATOM 2570 O O . SER A 1 308 ? -3.467 5.029 5.727 1.00 80.12 308 SER A O 1
ATOM 2572 N N . GLY A 1 309 ? -1.596 4.505 4.622 1.00 86.81 309 GLY A N 1
ATOM 2573 C CA . GLY A 1 309 ? -2.257 4.080 3.386 1.00 86.81 309 GLY A CA 1
ATOM 2574 C C . GLY A 1 309 ? -2.483 5.172 2.351 1.00 86.81 309 GLY A C 1
ATOM 2575 O O . GLY A 1 309 ? -3.232 4.943 1.405 1.00 86.81 309 GLY A O 1
ATOM 2576 N N . HIS A 1 310 ? -1.847 6.342 2.473 1.00 86.75 310 HIS A N 1
ATOM 2577 C CA . HIS A 1 310 ? -2.091 7.464 1.554 1.00 86.75 310 HIS A CA 1
ATOM 2578 C C . HIS A 1 310 ? -1.895 7.091 0.076 1.00 86.75 310 HIS A C 1
ATOM 2580 O O . HIS A 1 310 ? -2.710 7.483 -0.761 1.00 86.75 310 HIS A O 1
ATOM 2586 N N . PHE A 1 311 ? -0.851 6.324 -0.263 1.00 89.50 311 PHE A N 1
ATOM 2587 C CA . PHE A 1 311 ? -0.614 5.879 -1.642 1.00 89.50 311 PHE A CA 1
ATOM 2588 C C . PHE A 1 311 ? -1.721 4.968 -2.159 1.00 89.50 311 PHE A C 1
ATOM 2590 O O . PHE A 1 311 ? -2.202 5.171 -3.273 1.00 89.50 311 PHE A O 1
ATOM 2597 N N . LEU A 1 312 ? -2.160 4.017 -1.334 1.00 89.81 312 LEU A N 1
ATOM 2598 C CA . LEU A 1 312 ? -3.253 3.103 -1.656 1.00 89.81 312 LEU A CA 1
ATOM 2599 C C . LEU A 1 312 ? -4.544 3.889 -1.897 1.00 89.81 312 LEU A C 1
ATOM 2601 O O . LEU A 1 312 ? -5.177 3.727 -2.936 1.00 89.81 312 LEU A O 1
ATOM 2605 N N . ILE A 1 313 ? -4.881 4.807 -0.988 1.00 84.81 313 ILE A N 1
ATOM 2606 C CA . ILE A 1 313 ? -6.068 5.665 -1.080 1.00 84.81 313 ILE A CA 1
ATOM 2607 C C . ILE A 1 313 ? -6.014 6.533 -2.340 1.00 84.81 313 ILE A C 1
ATOM 2609 O O . ILE A 1 313 ? -7.001 6.636 -3.067 1.00 84.81 313 ILE A O 1
ATOM 2613 N N . SER A 1 314 ? -4.876 7.164 -2.633 1.00 86.31 314 SER A N 1
ATOM 2614 C CA . SER A 1 314 ? -4.723 8.006 -3.823 1.00 86.31 314 SER A CA 1
ATOM 2615 C C . SER A 1 314 ? -4.826 7.191 -5.118 1.00 86.31 314 SER A C 1
ATOM 2617 O O . SER A 1 314 ? -5.496 7.623 -6.058 1.00 86.31 314 SER A O 1
ATOM 2619 N N . TYR A 1 315 ? -4.246 5.986 -5.153 1.00 88.50 315 TYR A N 1
ATOM 2620 C CA . TYR A 1 315 ? -4.385 5.060 -6.276 1.00 88.50 315 TYR A CA 1
ATOM 2621 C C . TYR A 1 315 ? -5.837 4.617 -6.476 1.00 88.50 315 TYR A C 1
ATOM 2623 O O . TYR A 1 315 ? -6.366 4.734 -7.577 1.00 88.50 315 TYR A O 1
ATOM 2631 N N . ILE A 1 316 ? -6.515 4.179 -5.415 1.00 83.69 316 ILE A N 1
ATOM 2632 C CA . ILE A 1 316 ? -7.925 3.777 -5.465 1.00 83.69 316 ILE A CA 1
ATOM 2633 C C . ILE A 1 316 ? -8.784 4.928 -5.986 1.00 83.69 316 ILE A C 1
ATOM 2635 O O . ILE A 1 316 ? -9.471 4.764 -6.988 1.00 83.69 316 ILE A O 1
ATOM 2639 N N . ASN A 1 317 ? -8.637 6.134 -5.433 1.00 80.00 317 ASN A N 1
ATOM 2640 C CA . ASN A 1 317 ? -9.337 7.331 -5.914 1.00 80.00 317 ASN A CA 1
ATOM 2641 C C . ASN A 1 317 ? -9.108 7.614 -7.411 1.00 80.00 317 ASN A C 1
ATOM 2643 O O . ASN A 1 317 ? -9.954 8.214 -8.077 1.00 80.00 317 ASN A O 1
ATOM 2647 N N . ARG A 1 318 ? -7.950 7.221 -7.950 1.00 81.62 318 ARG A N 1
ATOM 2648 C CA . ARG A 1 318 ? -7.596 7.401 -9.360 1.00 81.62 318 ARG A CA 1
ATOM 2649 C C . ARG A 1 318 ? -8.306 6.406 -10.282 1.00 81.62 318 ARG A C 1
ATOM 2651 O O . ARG A 1 318 ? -8.491 6.745 -11.455 1.00 81.62 318 ARG A O 1
ATOM 2658 N N . VAL A 1 319 ? -8.644 5.221 -9.767 1.00 80.44 319 VAL A N 1
ATOM 2659 C CA . VAL A 1 319 ? -9.118 4.040 -10.511 1.00 80.44 319 VAL A CA 1
ATOM 2660 C C . VAL A 1 319 ? -10.613 3.771 -10.305 1.00 80.44 319 VAL A C 1
ATOM 2662 O O . VAL A 1 319 ? -11.304 3.375 -11.240 1.00 80.44 319 VAL A O 1
ATOM 2665 N N . GLN A 1 320 ? -11.133 4.044 -9.111 1.00 68.75 320 GLN A N 1
ATOM 2666 C CA . GLN A 1 320 ? -12.498 3.741 -8.679 1.00 68.75 320 GLN A CA 1
ATOM 2667 C C . GLN A 1 320 ? -13.586 4.536 -9.419 1.00 68.75 320 GLN A C 1
ATOM 2669 O O . GLN A 1 320 ? -14.768 4.242 -9.292 1.00 68.75 320 GLN A O 1
ATOM 2674 N N . GLN A 1 321 ? -13.203 5.489 -10.274 1.00 56.66 321 GLN A N 1
ATOM 2675 C CA . GLN A 1 321 ? -14.133 6.045 -11.256 1.00 56.66 321 GLN A CA 1
ATOM 2676 C C . GLN A 1 321 ? -14.656 4.982 -12.244 1.00 56.66 321 GLN A C 1
ATOM 2678 O O . GLN A 1 321 ? -15.636 5.273 -12.923 1.00 56.66 321 GLN A O 1
ATOM 2683 N N . GLU A 1 322 ? -14.047 3.785 -12.338 1.00 50.50 322 GLU A N 1
ATOM 2684 C CA . GLU A 1 322 ? -14.435 2.793 -13.352 1.00 50.50 322 GLU A CA 1
ATOM 2685 C C . GLU A 1 322 ? -14.648 1.331 -12.880 1.00 50.50 322 GLU A C 1
ATOM 2687 O O . GLU A 1 322 ? -15.494 0.684 -13.487 1.00 50.50 322 GLU A O 1
ATOM 2692 N N . ILE A 1 323 ? -13.989 0.764 -11.845 1.00 57.38 323 ILE A N 1
ATOM 2693 C CA . ILE A 1 323 ? -14.159 -0.665 -11.424 1.00 57.38 323 ILE A CA 1
ATOM 2694 C C . ILE A 1 323 ? -13.773 -0.875 -9.932 1.00 57.38 323 ILE A C 1
ATOM 2696 O O . ILE A 1 323 ? -12.959 -0.124 -9.395 1.00 57.38 323 ILE A O 1
ATOM 2700 N N . ASN A 1 324 ? -14.311 -1.915 -9.269 1.00 63.59 324 ASN A N 1
ATOM 2701 C CA . ASN A 1 324 ? -13.914 -2.373 -7.923 1.00 63.59 324 ASN A CA 1
ATOM 2702 C C . ASN A 1 324 ? -12.427 -2.814 -7.873 1.00 63.59 324 ASN A C 1
ATOM 2704 O O . ASN A 1 324 ? -12.011 -3.715 -8.601 1.00 63.59 324 ASN A O 1
ATOM 2708 N N . ALA A 1 325 ? -11.624 -2.178 -7.010 1.00 65.31 325 ALA A N 1
ATOM 2709 C CA . ALA A 1 325 ? -10.162 -2.309 -6.964 1.00 65.31 325 ALA A CA 1
ATOM 2710 C C . ALA A 1 325 ? -9.626 -3.370 -5.970 1.00 65.31 325 ALA A C 1
ATOM 2712 O O . ALA A 1 325 ? -8.406 -3.501 -5.832 1.00 65.31 325 ALA A O 1
ATOM 2713 N N . LYS A 1 326 ? -10.507 -4.126 -5.293 1.00 67.25 326 LYS A N 1
ATOM 2714 C CA . LYS A 1 326 ? -10.181 -5.084 -4.211 1.00 67.25 326 LYS A CA 1
ATOM 2715 C C . LYS A 1 326 ? -9.021 -6.036 -4.527 1.00 67.25 326 LYS A C 1
ATOM 2717 O O . LYS A 1 326 ? -8.119 -6.205 -3.710 1.00 67.25 326 LYS A O 1
ATOM 2722 N N . ASP A 1 327 ? -9.022 -6.622 -5.719 1.00 77.50 327 ASP A N 1
ATOM 2723 C CA . ASP A 1 327 ? -8.077 -7.689 -6.079 1.00 77.50 327 ASP A CA 1
ATOM 2724 C C . ASP A 1 327 ? -6.754 -7.178 -6.668 1.00 77.50 327 ASP A C 1
ATOM 2726 O O . ASP A 1 327 ? -5.863 -7.966 -6.982 1.00 77.50 327 ASP A O 1
ATOM 2730 N N . TYR A 1 328 ? -6.610 -5.857 -6.808 1.00 86.31 328 TYR A N 1
ATOM 2731 C CA . TYR A 1 328 ? -5.504 -5.239 -7.540 1.00 86.31 328 TYR A CA 1
ATOM 2732 C C . TYR A 1 328 ? -4.626 -4.336 -6.676 1.00 86.31 328 TYR A C 1
ATOM 2734 O O . TYR A 1 328 ? -3.554 -3.944 -7.129 1.00 86.31 328 TYR A O 1
ATOM 2742 N N . VAL A 1 329 ? -5.041 -4.003 -5.451 1.00 90.12 329 VAL A N 1
ATOM 2743 C CA . VAL A 1 329 ? -4.347 -3.035 -4.588 1.00 90.12 329 VAL A CA 1
ATOM 2744 C C . VAL A 1 329 ? -3.849 -3.715 -3.320 1.00 90.12 329 VAL A C 1
ATOM 2746 O O . VAL A 1 329 ? -4.626 -4.298 -2.566 1.00 90.12 329 VAL A O 1
ATOM 2749 N N . PHE A 1 330 ? -2.543 -3.620 -3.077 1.00 92.44 330 PHE A N 1
ATOM 2750 C CA . PHE A 1 330 ? -1.859 -4.350 -2.013 1.00 92.44 330 PHE A CA 1
ATOM 2751 C C . PHE A 1 330 ? -0.996 -3.410 -1.170 1.00 92.44 330 PHE A C 1
ATOM 2753 O O . PHE A 1 330 ? -0.304 -2.542 -1.697 1.00 92.44 330 PHE A O 1
ATOM 2760 N N . GLY A 1 331 ? -1.017 -3.591 0.145 1.00 93.19 331 GLY A N 1
ATOM 2761 C CA . GLY A 1 331 ? -0.169 -2.872 1.093 1.00 93.19 331 GLY A CA 1
ATOM 2762 C C . GLY A 1 331 ? 0.607 -3.847 1.969 1.00 93.19 331 GLY A C 1
ATOM 2763 O O . GLY A 1 331 ? 0.057 -4.877 2.351 1.00 93.19 331 GLY A O 1
ATOM 2764 N N . ILE A 1 332 ? 1.858 -3.542 2.311 1.00 93.44 332 ILE A N 1
ATOM 2765 C CA . ILE A 1 332 ? 2.593 -4.242 3.374 1.00 93.44 332 ILE A CA 1
ATOM 2766 C C . ILE A 1 332 ? 2.888 -3.243 4.487 1.00 93.44 332 ILE A C 1
ATOM 2768 O O . ILE A 1 332 ? 3.417 -2.161 4.228 1.00 93.44 332 ILE A O 1
ATOM 2772 N N . GLU A 1 333 ? 2.575 -3.625 5.722 1.00 90.81 333 GLU A N 1
ATOM 2773 C CA . GLU A 1 333 ? 2.913 -2.843 6.906 1.00 90.81 333 GLU A CA 1
ATOM 2774 C C . GLU A 1 333 ? 3.390 -3.760 8.034 1.00 90.81 333 GLU A C 1
ATOM 2776 O O . GLU A 1 333 ? 2.756 -4.765 8.363 1.00 90.81 333 GLU A O 1
ATOM 2781 N N . LYS A 1 334 ? 4.533 -3.407 8.623 1.00 86.62 334 LYS A N 1
ATOM 2782 C CA . LYS A 1 334 ? 5.178 -4.179 9.685 1.00 86.62 334 LYS A CA 1
ATOM 2783 C C . LYS A 1 334 ? 4.573 -3.872 11.049 1.00 86.62 334 LYS A C 1
ATOM 2785 O O . LYS A 1 334 ? 4.531 -4.753 11.905 1.00 86.62 334 LYS A O 1
ATOM 2790 N N . ASP A 1 335 ? 4.167 -2.626 11.275 1.00 84.88 335 ASP A N 1
ATOM 2791 C CA . ASP A 1 335 ? 3.521 -2.225 12.513 1.00 84.88 335 ASP A CA 1
ATOM 2792 C C . ASP A 1 335 ? 2.036 -2.596 12.480 1.00 84.88 335 ASP A C 1
ATOM 2794 O O . ASP A 1 335 ? 1.258 -2.158 11.634 1.00 84.88 335 ASP A O 1
ATOM 2798 N N . TYR A 1 336 ? 1.613 -3.412 13.438 1.00 82.31 336 TYR A N 1
ATOM 2799 C CA . TYR A 1 336 ? 0.242 -3.892 13.471 1.00 82.31 336 TYR A CA 1
ATOM 2800 C C . TYR A 1 336 ? -0.803 -2.787 13.670 1.00 82.31 336 TYR A C 1
ATOM 2802 O O . TYR A 1 336 ? -1.890 -2.850 13.090 1.00 82.31 336 TYR A O 1
ATOM 2810 N N . ARG A 1 337 ? -0.497 -1.775 14.488 1.00 80.00 337 ARG A N 1
ATOM 2811 C CA . ARG A 1 337 ? -1.392 -0.641 14.737 1.00 80.00 337 ARG A CA 1
ATOM 2812 C C . ARG A 1 337 ? -1.548 0.188 13.466 1.00 80.00 337 ARG A C 1
ATOM 2814 O O . ARG A 1 337 ? -2.672 0.581 13.143 1.00 80.00 337 ARG A O 1
ATOM 2821 N N . LEU A 1 338 ? -0.462 0.398 12.721 1.00 82.75 338 LEU A N 1
ATOM 2822 C CA . LEU A 1 338 ? -0.530 1.048 11.413 1.00 82.75 338 LEU A CA 1
ATOM 2823 C C . LEU A 1 338 ? -1.296 0.198 10.398 1.00 82.75 338 LEU A C 1
ATOM 2825 O O . LEU A 1 338 ? -2.188 0.734 9.761 1.00 82.75 338 LEU A O 1
ATOM 2829 N N . ALA A 1 339 ? -1.082 -1.118 10.324 1.00 85.31 339 ALA A N 1
ATOM 2830 C CA . ALA A 1 339 ? -1.842 -1.986 9.418 1.00 85.31 339 ALA A CA 1
ATOM 2831 C C . ALA A 1 339 ? -3.367 -1.911 9.663 1.00 85.31 339 ALA A C 1
ATOM 2833 O O . ALA A 1 339 ? -4.149 -1.799 8.714 1.00 85.31 339 ALA A O 1
ATOM 2834 N N . LYS A 1 340 ? -3.797 -1.907 10.940 1.00 83.19 340 LYS A N 1
ATOM 2835 C CA . LYS A 1 340 ? -5.203 -1.657 11.326 1.00 83.19 340 LYS A CA 1
ATOM 2836 C C . LYS A 1 340 ? -5.671 -0.285 10.834 1.00 83.19 340 LYS A C 1
ATOM 2838 O O . LYS A 1 340 ? -6.726 -0.167 10.216 1.00 83.19 340 LYS A O 1
ATOM 2843 N N . THR A 1 341 ? -4.862 0.741 11.087 1.00 81.75 341 THR A N 1
ATOM 2844 C CA . THR A 1 341 ? -5.120 2.127 10.686 1.00 81.75 341 THR A CA 1
ATOM 2845 C C . THR A 1 341 ? -5.318 2.264 9.176 1.00 81.75 341 THR A C 1
ATOM 2847 O O . THR A 1 341 ? -6.302 2.862 8.744 1.00 81.75 341 THR A O 1
ATOM 2850 N N . THR A 1 342 ? -4.424 1.679 8.374 1.00 83.69 342 THR A N 1
ATOM 2851 C CA . THR A 1 342 ? -4.495 1.672 6.908 1.00 83.69 342 THR A CA 1
ATOM 2852 C C . THR A 1 342 ? -5.823 1.094 6.441 1.00 83.69 342 THR A C 1
ATOM 2854 O O . THR A 1 342 ? -6.509 1.698 5.619 1.00 83.69 342 THR A O 1
ATOM 2857 N N . LYS A 1 343 ? -6.202 -0.076 6.979 1.00 82.69 343 LYS A N 1
ATOM 2858 C CA . LYS A 1 343 ? -7.405 -0.796 6.552 1.00 82.69 343 LYS A CA 1
ATOM 2859 C C . LYS A 1 343 ? -8.669 0.013 6.848 1.00 82.69 343 LYS A C 1
ATOM 2861 O O . LYS A 1 343 ? -9.542 0.100 5.992 1.00 82.69 343 LYS A O 1
ATOM 2866 N N . ILE A 1 344 ? -8.738 0.667 8.007 1.00 80.50 344 ILE A N 1
ATOM 2867 C CA . ILE A 1 344 ? -9.850 1.568 8.335 1.00 80.50 344 ILE A CA 1
ATOM 2868 C C . ILE A 1 344 ? -9.856 2.781 7.408 1.00 80.50 344 ILE A C 1
ATOM 2870 O O . ILE A 1 344 ? -10.896 3.083 6.835 1.00 80.50 344 ILE A O 1
ATOM 2874 N N . SER A 1 345 ? -8.712 3.443 7.206 1.00 80.25 345 SER A N 1
ATOM 2875 C CA . SER A 1 345 ? -8.638 4.620 6.328 1.00 80.25 345 SER A CA 1
ATOM 2876 C C . SER A 1 345 ? -9.151 4.311 4.917 1.00 80.25 345 SER A C 1
ATOM 2878 O O . SER A 1 345 ? -9.906 5.092 4.337 1.00 80.25 345 SER A O 1
ATOM 2880 N N . LEU A 1 346 ? -8.822 3.129 4.392 1.00 79.69 346 LEU A N 1
ATOM 2881 C CA . LEU A 1 346 ? -9.322 2.640 3.107 1.00 79.69 346 LEU A CA 1
ATOM 2882 C C . LEU A 1 346 ? -10.847 2.466 3.083 1.00 79.69 346 LEU A C 1
ATOM 2884 O O . LEU A 1 346 ? -11.486 2.896 2.123 1.00 79.69 346 LEU A O 1
ATOM 2888 N N . PHE A 1 347 ? -11.445 1.907 4.141 1.00 75.31 347 PHE A N 1
ATOM 2889 C CA . PHE A 1 347 ? -12.905 1.806 4.253 1.00 75.31 347 PHE A CA 1
ATOM 2890 C C . PHE A 1 347 ? -13.581 3.178 4.299 1.00 75.31 347 PHE A C 1
ATOM 2892 O O . PHE A 1 347 ? -14.570 3.404 3.602 1.00 75.31 347 PHE A O 1
ATOM 2899 N N . LEU A 1 348 ? -13.032 4.108 5.085 1.00 73.69 348 LEU A N 1
ATOM 2900 C CA . LEU A 1 348 ? -13.610 5.442 5.270 1.00 73.69 348 LEU A CA 1
ATOM 2901 C C . LEU A 1 348 ? -13.546 6.303 3.999 1.00 73.69 348 LEU A C 1
ATOM 2903 O O . LEU A 1 348 ? -14.391 7.176 3.803 1.00 73.69 348 LEU A O 1
ATOM 2907 N N . ASN A 1 349 ? -12.570 6.055 3.122 1.00 70.88 349 ASN A N 1
ATOM 2908 C CA . ASN A 1 349 ? -12.371 6.817 1.888 1.00 70.88 349 ASN A CA 1
ATOM 2909 C C . ASN A 1 349 ? -13.220 6.337 0.693 1.00 70.88 349 ASN A C 1
ATOM 2911 O O . ASN A 1 349 ? -13.006 6.813 -0.422 1.00 70.88 349 ASN A O 1
ATOM 2915 N N . GLY A 1 350 ? -14.231 5.491 0.929 1.00 57.91 350 GLY A N 1
ATOM 2916 C CA . GLY A 1 350 ? -15.282 5.214 -0.055 1.00 57.91 350 GLY A CA 1
ATOM 2917 C C . GLY A 1 350 ? -15.043 3.998 -0.942 1.00 57.91 350 GLY A C 1
ATOM 2918 O O . GLY A 1 350 ? -15.576 3.978 -2.037 1.00 57.91 350 GLY A O 1
ATOM 2919 N N . ASP A 1 351 ? -14.330 2.995 -0.427 1.00 58.72 351 ASP A N 1
ATOM 2920 C CA . ASP A 1 351 ? -14.036 1.666 -0.988 1.00 58.72 351 ASP A CA 1
ATOM 2921 C C . ASP A 1 351 ? -12.677 1.511 -1.685 1.00 58.72 351 ASP A C 1
ATOM 2923 O O . ASP A 1 351 ? -12.405 1.983 -2.779 1.00 58.72 351 ASP A O 1
ATOM 2927 N N . GLY A 1 352 ? -11.834 0.723 -1.035 1.00 56.09 352 GLY A N 1
ATOM 2928 C CA . GLY A 1 352 ? -10.981 -0.218 -1.720 1.00 56.09 352 GLY A CA 1
ATOM 2929 C C . GLY A 1 352 ? -10.630 -1.268 -0.697 1.00 56.09 352 GLY A C 1
ATOM 2930 O O . GLY A 1 352 ? -9.857 -1.017 0.228 1.00 56.09 352 GLY A O 1
ATOM 2931 N N . ASP A 1 353 ? -11.209 -2.447 -0.852 1.00 67.94 353 ASP A N 1
ATOM 2932 C CA . ASP A 1 353 ? -10.952 -3.622 -0.030 1.00 67.94 353 ASP A CA 1
ATOM 2933 C C . ASP A 1 353 ? -9.540 -4.203 -0.294 1.00 67.94 353 ASP A C 1
ATOM 2935 O O . ASP A 1 353 ? -9.316 -5.410 -0.340 1.00 67.94 353 ASP A O 1
ATOM 2939 N N . ALA A 1 354 ? -8.574 -3.299 -0.480 1.00 82.06 354 ALA A N 1
ATOM 2940 C CA . ALA A 1 354 ? -7.172 -3.550 -0.697 1.00 82.06 354 ALA A CA 1
ATOM 2941 C C . ALA A 1 354 ? -6.638 -4.488 0.379 1.00 82.06 354 ALA A C 1
ATOM 2943 O O . ALA A 1 354 ? -7.030 -4.448 1.557 1.00 82.06 354 ALA A O 1
ATOM 2944 N N . GLN A 1 355 ? -5.721 -5.339 -0.052 1.00 86.00 355 GLN A N 1
ATOM 2945 C CA . GLN A 1 355 ? -5.164 -6.378 0.788 1.00 86.00 355 GLN A CA 1
ATOM 2946 C C . GLN A 1 355 ? -3.989 -5.801 1.572 1.00 86.00 355 GLN A C 1
ATOM 2948 O O . GLN A 1 355 ? -2.922 -5.548 1.013 1.00 86.00 355 GLN A O 1
ATOM 2953 N N . ILE A 1 356 ? -4.199 -5.579 2.870 1.00 88.62 356 ILE A N 1
ATOM 2954 C CA . ILE A 1 356 ? -3.147 -5.144 3.792 1.00 88.62 356 ILE A CA 1
ATOM 2955 C C . ILE A 1 356 ? -2.515 -6.376 4.427 1.00 88.62 356 ILE A C 1
ATOM 2957 O O . ILE A 1 356 ? -3.162 -7.123 5.158 1.00 88.62 356 ILE A O 1
ATOM 2961 N N . ILE A 1 357 ? -1.236 -6.579 4.138 1.00 89.25 357 ILE A N 1
ATOM 2962 C CA . ILE A 1 357 ? -0.440 -7.707 4.601 1.00 89.25 357 ILE A CA 1
ATOM 2963 C C . ILE A 1 357 ? 0.392 -7.230 5.789 1.00 89.25 357 ILE A C 1
ATOM 2965 O O . ILE A 1 357 ? 1.301 -6.411 5.645 1.00 89.25 357 ILE A O 1
ATOM 2969 N N . HIS A 1 358 ? 0.093 -7.759 6.973 1.00 89.12 358 HIS A N 1
ATOM 2970 C CA . HIS A 1 358 ? 0.884 -7.492 8.168 1.00 89.12 358 HIS A CA 1
ATOM 2971 C C . HIS A 1 358 ? 2.148 -8.363 8.177 1.00 89.12 358 HIS A C 1
ATOM 2973 O O . HIS A 1 358 ? 2.120 -9.494 8.668 1.00 89.12 358 HIS A O 1
ATOM 2979 N N . ALA A 1 359 ? 3.238 -7.845 7.612 1.00 88.88 359 ALA A N 1
ATOM 2980 C CA . ALA A 1 359 ? 4.498 -8.563 7.431 1.00 88.88 359 ALA A CA 1
ATOM 2981 C C . ALA A 1 359 ? 5.696 -7.604 7.381 1.00 88.88 359 ALA A C 1
ATOM 2983 O O . ALA A 1 359 ? 5.552 -6.410 7.122 1.00 88.88 359 ALA A O 1
ATOM 2984 N N . ASP A 1 360 ? 6.906 -8.136 7.569 1.00 88.75 360 ASP A N 1
ATOM 2985 C CA . ASP A 1 360 ? 8.130 -7.388 7.276 1.00 88.75 360 ASP A CA 1
ATOM 2986 C C . ASP A 1 360 ? 8.443 -7.477 5.772 1.00 88.75 360 ASP A C 1
ATOM 2988 O O . ASP A 1 360 ? 8.747 -8.553 5.264 1.00 88.75 360 ASP A O 1
ATOM 2992 N N . ALA A 1 361 ? 8.375 -6.355 5.050 1.00 90.50 361 ALA A N 1
ATOM 2993 C CA . ALA A 1 361 ? 8.475 -6.281 3.584 1.00 90.50 361 ALA A CA 1
ATOM 2994 C C . ALA A 1 361 ? 9.768 -6.858 2.973 1.00 90.50 361 ALA A C 1
ATOM 2996 O O . ALA A 1 361 ? 9.816 -7.187 1.788 1.00 90.50 361 ALA A O 1
ATOM 2997 N N . ILE A 1 362 ? 10.818 -6.967 3.783 1.00 88.69 362 ILE A N 1
ATOM 2998 C CA . ILE A 1 362 ? 12.136 -7.520 3.435 1.00 88.69 362 ILE A CA 1
ATOM 2999 C C . ILE A 1 362 ? 12.237 -9.034 3.677 1.00 88.69 362 ILE A C 1
ATOM 3001 O O . ILE A 1 362 ? 13.260 -9.632 3.347 1.00 88.69 362 ILE A O 1
ATOM 3005 N N . ASN A 1 363 ? 11.204 -9.681 4.229 1.00 88.50 363 ASN A N 1
ATOM 3006 C CA . ASN A 1 363 ? 11.202 -11.130 4.419 1.00 88.50 363 ASN A CA 1
ATOM 3007 C C . ASN A 1 363 ? 11.196 -11.886 3.082 1.00 88.50 363 ASN A C 1
ATOM 3009 O O . ASN A 1 363 ? 10.865 -11.350 2.016 1.00 88.50 363 ASN A O 1
ATOM 3013 N N . LYS A 1 364 ? 11.585 -13.164 3.138 1.00 88.69 364 LYS A N 1
ATOM 3014 C CA . LYS A 1 364 ? 11.497 -14.077 1.992 1.00 88.69 364 LYS A CA 1
ATOM 3015 C C . LYS A 1 364 ? 10.042 -14.265 1.598 1.00 88.69 364 LYS A C 1
ATOM 3017 O O . LYS A 1 364 ? 9.204 -14.449 2.471 1.00 88.69 364 LYS A O 1
ATOM 3022 N N . PHE A 1 365 ? 9.757 -14.331 0.302 1.00 90.44 365 PHE A N 1
ATOM 3023 C CA . PHE A 1 365 ? 8.402 -14.603 -0.187 1.00 90.44 365 PHE A CA 1
ATOM 3024 C C . PHE A 1 365 ? 7.852 -15.970 0.243 1.00 90.44 365 PHE A C 1
ATOM 3026 O O . PHE A 1 365 ? 6.644 -16.160 0.251 1.00 90.44 365 PHE A O 1
ATOM 3033 N N . SER A 1 366 ? 8.711 -16.905 0.647 1.00 87.81 366 SER A N 1
ATOM 3034 C CA . SER A 1 366 ? 8.325 -18.219 1.165 1.00 87.81 366 SER A CA 1
ATOM 3035 C C . SER A 1 366 ? 8.055 -18.244 2.674 1.00 87.81 366 SER A C 1
ATOM 3037 O O . SER A 1 366 ? 7.826 -19.320 3.226 1.00 87.81 366 SER A O 1
ATOM 3039 N N . CYS A 1 367 ? 8.107 -17.102 3.372 1.00 86.12 367 CYS A N 1
ATOM 3040 C CA . CYS A 1 367 ? 7.826 -17.068 4.804 1.00 86.12 367 CYS A CA 1
ATOM 3041 C C . CYS A 1 367 ? 6.327 -17.209 5.109 1.00 86.12 367 CYS A C 1
ATOM 3043 O O . CYS A 1 367 ? 5.459 -16.938 4.276 1.00 86.12 367 CYS A O 1
ATOM 3045 N N . GLU A 1 368 ? 6.034 -17.610 6.345 1.00 84.75 368 GLU A N 1
ATOM 3046 C CA . GLU A 1 368 ? 4.668 -17.789 6.837 1.00 84.75 368 GLU A CA 1
ATOM 3047 C C . GLU A 1 368 ? 3.856 -16.487 6.799 1.00 84.75 368 GLU A C 1
ATOM 3049 O O . GLU A 1 368 ? 2.672 -16.533 6.466 1.00 84.75 368 GLU A O 1
ATOM 3054 N N . ASP A 1 369 ? 4.493 -15.329 7.018 1.00 83.12 369 ASP A N 1
ATOM 3055 C CA . ASP A 1 369 ? 3.826 -14.019 6.959 1.00 83.12 369 ASP A CA 1
ATOM 3056 C C . ASP A 1 369 ? 3.146 -13.769 5.603 1.00 83.12 369 ASP A C 1
ATOM 3058 O O . ASP A 1 369 ? 2.123 -13.088 5.531 1.00 83.12 369 ASP A O 1
ATOM 3062 N N . TYR A 1 370 ? 3.694 -14.333 4.521 1.00 87.25 370 TYR A N 1
ATOM 3063 C CA . TYR A 1 370 ? 3.126 -14.203 3.183 1.00 87.25 370 TYR A CA 1
ATOM 3064 C C . TYR A 1 370 ? 2.217 -15.356 2.781 1.00 87.25 370 TYR A C 1
ATOM 3066 O O . TYR A 1 370 ? 1.554 -15.215 1.758 1.00 87.25 370 TYR A O 1
ATOM 3074 N N . SER A 1 371 ? 2.137 -16.444 3.555 1.00 84.44 371 SER A N 1
ATOM 3075 C CA . SER A 1 371 ? 1.468 -17.708 3.186 1.00 84.44 371 SER A CA 1
ATOM 3076 C C . SER A 1 371 ? 0.029 -17.561 2.685 1.00 84.44 371 SER A C 1
ATOM 3078 O O . SER A 1 371 ? -0.386 -18.292 1.788 1.00 84.44 371 SER A O 1
ATOM 3080 N N . LYS A 1 372 ? -0.723 -16.595 3.222 1.00 82.12 372 LYS A N 1
ATOM 3081 C CA . LYS A 1 372 ? -2.118 -16.309 2.844 1.00 82.12 372 LYS A CA 1
ATOM 3082 C C . LYS A 1 372 ? -2.266 -15.192 1.803 1.00 82.12 372 LYS A C 1
ATOM 3084 O O . LYS A 1 372 ? -3.377 -14.777 1.498 1.00 82.12 372 LYS A O 1
ATOM 3089 N N . SER A 1 373 ? -1.159 -14.680 1.270 1.00 85.44 373 SER A N 1
ATOM 3090 C CA . SER A 1 373 ? -1.133 -13.522 0.374 1.00 85.44 373 SER A CA 1
ATOM 3091 C C . SER A 1 373 ? -0.684 -13.884 -1.040 1.00 85.44 373 SER A C 1
ATOM 3093 O O . SER A 1 373 ? -0.003 -14.885 -1.271 1.00 85.44 373 SER A O 1
ATOM 3095 N N . VAL A 1 374 ? -0.955 -12.989 -1.993 1.00 85.19 374 VAL A N 1
ATOM 3096 C CA . VAL A 1 374 ? -0.437 -13.102 -3.368 1.00 85.19 374 VAL A CA 1
ATOM 3097 C C . VAL A 1 374 ? 1.093 -13.062 -3.443 1.00 85.19 374 VAL A C 1
ATOM 3099 O O . VAL A 1 374 ? 1.660 -13.384 -4.487 1.00 85.19 374 VAL A O 1
ATOM 3102 N N . LEU A 1 375 ? 1.782 -12.666 -2.373 1.00 88.94 375 LEU A N 1
ATOM 3103 C CA . LEU A 1 375 ? 3.237 -12.596 -2.346 1.00 88.94 375 LEU A CA 1
ATOM 3104 C C . LEU A 1 375 ? 3.894 -13.955 -2.104 1.00 88.94 375 LEU A C 1
ATOM 3106 O O . LEU A 1 375 ? 5.069 -14.088 -2.442 1.00 88.94 375 LEU A O 1
ATOM 3110 N N . PHE A 1 376 ? 3.160 -14.955 -1.594 1.00 90.06 376 PHE A N 1
ATOM 3111 C CA . PHE A 1 376 ? 3.736 -16.263 -1.292 1.00 90.06 376 PHE A CA 1
ATOM 3112 C C . PHE A 1 376 ? 4.351 -16.907 -2.534 1.00 90.06 376 PHE A C 1
ATOM 3114 O O . PHE A 1 376 ? 3.677 -17.126 -3.546 1.00 90.06 376 PHE A O 1
ATOM 3121 N N . SER A 1 377 ? 5.648 -17.195 -2.473 1.00 86.88 377 SER A N 1
ATOM 3122 C CA . SER A 1 377 ? 6.389 -17.782 -3.587 1.00 86.88 377 SER A CA 1
ATOM 3123 C C . SER A 1 377 ? 7.689 -18.414 -3.108 1.00 86.88 377 SER A C 1
ATOM 3125 O O . SER A 1 377 ? 8.396 -17.851 -2.277 1.00 86.88 377 SER A O 1
ATOM 3127 N N . ASN A 1 378 ? 8.052 -19.551 -3.705 1.00 83.25 378 ASN A N 1
ATOM 3128 C CA . ASN A 1 378 ? 9.380 -20.152 -3.540 1.00 83.25 378 ASN A CA 1
ATOM 3129 C C . ASN A 1 378 ? 10.451 -19.478 -4.417 1.00 83.25 378 ASN A C 1
ATOM 3131 O O . ASN A 1 378 ? 11.621 -19.834 -4.326 1.00 83.25 378 ASN A O 1
ATOM 3135 N N . LYS A 1 379 ? 10.055 -18.546 -5.293 1.00 82.62 379 LYS A N 1
ATOM 3136 C CA . LYS A 1 379 ? 10.971 -17.748 -6.116 1.00 82.62 379 LYS A CA 1
ATOM 3137 C C . LYS A 1 379 ? 11.360 -16.470 -5.376 1.00 82.62 379 LYS A C 1
ATOM 3139 O O . LYS A 1 379 ? 10.493 -15.821 -4.794 1.00 82.62 379 LYS A O 1
ATOM 3144 N N . ASP A 1 380 ? 12.617 -16.055 -5.515 1.00 77.19 380 ASP A N 1
ATOM 3145 C CA . ASP A 1 380 ? 13.118 -14.789 -4.954 1.00 77.19 380 ASP A CA 1
ATOM 3146 C C . ASP A 1 380 ? 12.569 -13.549 -5.682 1.00 77.19 380 ASP A C 1
ATOM 3148 O O . ASP A 1 380 ? 12.535 -12.458 -5.120 1.00 77.19 380 ASP A O 1
ATOM 3152 N N . LYS A 1 381 ? 12.096 -13.710 -6.926 1.00 82.31 381 LYS A N 1
ATOM 3153 C CA . LYS A 1 381 ? 11.401 -12.670 -7.698 1.00 82.31 381 LYS A CA 1
ATOM 3154 C C . LYS A 1 381 ? 9.921 -13.027 -7.817 1.00 82.31 381 LYS A C 1
ATOM 3156 O O . LYS A 1 381 ? 9.571 -14.116 -8.277 1.00 82.31 381 LYS A O 1
ATOM 3161 N N . ASN A 1 382 ? 9.067 -12.112 -7.373 1.00 86.56 382 ASN A N 1
ATOM 3162 C CA . ASN A 1 382 ? 7.617 -12.252 -7.402 1.00 86.56 382 ASN A CA 1
ATOM 3163 C C . ASN A 1 382 ? 7.044 -11.764 -8.745 1.00 86.56 382 ASN A C 1
ATOM 3165 O O . ASN A 1 382 ? 6.221 -12.464 -9.325 1.00 86.56 382 ASN A O 1
ATOM 3169 N N . GLU A 1 383 ? 7.529 -10.623 -9.254 1.00 87.38 383 GLU A N 1
ATOM 3170 C CA . GLU A 1 383 ? 7.181 -10.047 -10.567 1.00 87.38 383 GLU A CA 1
ATOM 3171 C C . GLU A 1 383 ? 5.662 -9.988 -10.842 1.00 87.38 383 GLU A C 1
ATOM 3173 O O . GLU A 1 383 ? 5.214 -10.292 -11.948 1.00 87.38 383 GLU A O 1
ATOM 3178 N N . LYS A 1 384 ? 4.840 -9.615 -9.847 1.00 89.38 384 LYS A N 1
ATOM 3179 C CA . LYS A 1 384 ? 3.368 -9.564 -9.985 1.00 89.38 384 LYS A CA 1
ATOM 3180 C C . LYS A 1 384 ? 2.798 -8.171 -10.228 1.00 89.38 384 LYS A C 1
ATOM 3182 O O . LYS A 1 384 ? 1.701 -8.062 -10.778 1.00 89.38 384 LYS A O 1
ATOM 3187 N N . PHE A 1 385 ? 3.518 -7.111 -9.871 1.00 92.31 385 PHE A N 1
ATOM 3188 C CA . PHE A 1 385 ? 2.938 -5.769 -9.807 1.00 92.31 385 PHE A CA 1
ATOM 3189 C C . PHE A 1 385 ? 3.249 -4.923 -11.038 1.00 92.31 385 PHE A C 1
ATOM 3191 O O . PHE A 1 385 ? 4.381 -4.887 -11.518 1.00 92.31 385 PHE A O 1
ATOM 3198 N N . ASP A 1 386 ? 2.229 -4.233 -11.543 1.00 89.06 386 ASP A N 1
ATOM 3199 C CA . ASP A 1 386 ? 2.331 -3.254 -12.626 1.00 89.06 386 ASP A CA 1
ATOM 3200 C C . ASP A 1 386 ? 2.800 -1.879 -12.122 1.00 89.06 386 ASP A C 1
ATOM 3202 O O . ASP A 1 386 ? 3.429 -1.116 -12.862 1.00 89.06 386 ASP A O 1
ATOM 3206 N N . PHE A 1 387 ? 2.507 -1.578 -10.857 1.00 91.19 387 PHE A N 1
ATOM 3207 C CA . PHE A 1 387 ? 2.931 -0.370 -10.167 1.00 91.19 387 PHE A CA 1
ATOM 3208 C C . PHE A 1 387 ? 3.461 -0.711 -8.772 1.00 91.19 387 PHE A C 1
ATOM 3210 O O . PHE A 1 387 ? 2.757 -1.323 -7.973 1.00 91.19 387 PHE A O 1
ATOM 3217 N N . VAL A 1 388 ? 4.691 -0.293 -8.470 1.00 92.94 388 VAL A N 1
ATOM 3218 C CA . VAL A 1 388 ? 5.262 -0.346 -7.113 1.00 92.94 388 VAL A CA 1
ATOM 3219 C C . VAL A 1 388 ? 5.515 1.081 -6.641 1.00 92.94 388 VAL A C 1
ATOM 3221 O O . VAL A 1 388 ? 6.403 1.754 -7.165 1.00 92.94 388 VAL A O 1
ATOM 3224 N N . VAL A 1 389 ? 4.740 1.563 -5.672 1.00 92.38 389 VAL A N 1
ATOM 3225 C CA . VAL A 1 389 ? 4.840 2.941 -5.172 1.00 92.38 389 VAL A CA 1
ATOM 3226 C C . VAL A 1 389 ? 4.951 2.919 -3.665 1.00 92.38 389 VAL A C 1
ATOM 3228 O O . VAL A 1 389 ? 4.067 2.385 -3.012 1.00 92.38 389 VAL A O 1
ATOM 3231 N N . SER A 1 390 ? 6.028 3.467 -3.105 1.00 91.25 390 SER A N 1
ATOM 3232 C CA . SER A 1 390 ? 6.253 3.329 -1.666 1.00 91.25 390 SER A CA 1
ATOM 3233 C C . SER A 1 390 ? 7.200 4.371 -1.074 1.00 91.25 390 SER A C 1
ATOM 3235 O O . SER A 1 390 ? 8.089 4.892 -1.754 1.00 91.25 390 SER A O 1
ATOM 3237 N N . ASN A 1 391 ? 7.036 4.624 0.226 1.00 87.31 391 ASN A N 1
ATOM 3238 C CA . ASN A 1 391 ? 7.957 5.392 1.059 1.00 87.31 391 ASN A CA 1
ATOM 3239 C C . ASN A 1 391 ? 8.652 4.470 2.082 1.00 87.31 391 ASN A C 1
ATOM 3241 O O . ASN A 1 391 ? 8.182 4.358 3.215 1.00 87.31 391 ASN A O 1
ATOM 3245 N N . PRO A 1 392 ? 9.741 3.774 1.706 1.00 85.81 392 PRO A N 1
ATOM 3246 C CA . PRO A 1 392 ? 10.463 2.903 2.629 1.00 85.81 392 PRO A CA 1
ATOM 3247 C C . PRO A 1 392 ? 11.053 3.660 3.833 1.00 85.81 392 PRO A C 1
ATOM 3249 O O . PRO A 1 392 ? 11.431 4.826 3.715 1.00 85.81 392 PRO A O 1
ATOM 3252 N N . PRO A 1 393 ? 11.223 2.988 4.987 1.00 81.00 393 PRO A N 1
ATOM 3253 C CA . PRO A 1 393 ? 11.849 3.581 6.164 1.00 81.00 393 PRO A CA 1
ATOM 3254 C C . PRO A 1 393 ? 13.338 3.899 5.944 1.00 81.00 393 PRO A C 1
ATOM 3256 O O . PRO A 1 393 ? 14.067 3.138 5.303 1.00 81.00 393 PRO A O 1
ATOM 3259 N N . TYR A 1 394 ? 13.812 4.989 6.559 1.00 73.88 394 TYR A N 1
ATOM 3260 C CA . TYR A 1 394 ? 15.193 5.473 6.440 1.00 73.88 394 TYR A CA 1
ATOM 3261 C C . TYR A 1 394 ? 16.055 5.142 7.655 1.00 73.88 394 TYR A C 1
ATOM 3263 O O . TYR A 1 394 ? 15.624 5.265 8.798 1.00 73.88 394 TYR A O 1
ATOM 3271 N N . SER A 1 395 ? 17.320 4.798 7.404 1.00 66.94 395 SER A N 1
ATOM 3272 C CA . SER A 1 395 ? 18.406 4.728 8.387 1.00 66.94 395 SER A CA 1
ATOM 3273 C C . SER A 1 395 ? 18.083 3.906 9.639 1.00 66.94 395 SER A C 1
ATOM 3275 O O . SER A 1 395 ? 18.571 4.197 10.732 1.00 66.94 395 SER A O 1
ATOM 3277 N N . VAL A 1 396 ? 17.297 2.839 9.471 1.00 67.62 396 VAL A N 1
ATOM 3278 C CA . VAL A 1 396 ? 16.959 1.904 10.547 1.00 67.62 396 VAL A CA 1
ATOM 3279 C C . VAL A 1 396 ? 18.230 1.183 10.989 1.00 67.62 396 VAL A C 1
ATOM 3281 O O . VAL A 1 396 ? 18.804 0.391 10.244 1.00 67.62 396 VAL A O 1
ATOM 3284 N N . GLN A 1 397 ? 18.698 1.456 12.204 1.00 65.94 397 GLN A N 1
ATOM 3285 C CA . GLN A 1 397 ? 19.877 0.787 12.750 1.00 65.94 397 GLN A CA 1
ATOM 3286 C C . GLN A 1 397 ? 19.547 -0.651 13.168 1.00 65.94 397 GLN A C 1
ATOM 3288 O O . GLN A 1 397 ? 18.451 -0.950 13.635 1.00 65.94 397 GLN A O 1
ATOM 3293 N N . GLY A 1 398 ? 20.512 -1.562 13.022 1.00 66.19 398 GLY A N 1
ATOM 3294 C CA . GLY A 1 398 ? 20.399 -2.926 13.548 1.00 66.19 398 GLY A CA 1
ATOM 3295 C C . GLY A 1 398 ? 19.431 -3.855 12.805 1.00 66.19 398 GLY A C 1
ATOM 3296 O O . GLY A 1 398 ? 19.229 -4.979 13.265 1.00 66.19 398 GLY A O 1
ATOM 3297 N N . TYR A 1 399 ? 18.882 -3.451 11.652 1.00 74.25 399 TYR A N 1
ATOM 3298 C CA . TYR A 1 399 ? 17.954 -4.280 10.867 1.00 74.25 399 TYR A CA 1
ATOM 3299 C C . TYR A 1 399 ? 18.564 -5.625 10.426 1.00 74.25 399 TYR A C 1
ATOM 3301 O O . TYR A 1 399 ? 17.845 -6.612 10.295 1.00 74.25 399 TYR A O 1
ATOM 3309 N N . MET A 1 400 ? 19.894 -5.707 10.300 1.00 74.25 400 MET A N 1
ATOM 3310 C CA . MET A 1 400 ? 20.624 -6.949 10.004 1.00 74.25 400 MET A CA 1
ATOM 3311 C C . MET A 1 400 ? 20.389 -8.058 11.045 1.00 74.25 400 MET A C 1
ATOM 3313 O O . MET A 1 400 ? 20.469 -9.242 10.719 1.00 74.25 400 MET A O 1
ATOM 3317 N N . LYS A 1 401 ? 20.039 -7.715 12.296 1.00 73.62 401 LYS A N 1
ATOM 3318 C CA . LYS A 1 401 ? 19.635 -8.719 13.297 1.00 73.62 401 LYS A CA 1
ATOM 3319 C C . LYS A 1 401 ? 18.360 -9.457 12.872 1.00 73.62 401 LYS A C 1
ATOM 3321 O O . LYS A 1 401 ? 18.264 -10.663 13.088 1.00 73.62 401 LYS A O 1
ATOM 3326 N N . ASN A 1 402 ? 17.421 -8.758 12.229 1.00 73.25 402 ASN A N 1
ATOM 3327 C CA . ASN A 1 402 ? 16.186 -9.362 11.724 1.00 73.25 402 ASN A CA 1
ATOM 3328 C C . ASN A 1 402 ? 16.474 -10.304 10.550 1.00 73.25 402 ASN A C 1
ATOM 3330 O O . ASN A 1 402 ? 15.901 -11.385 10.492 1.00 73.25 402 ASN A O 1
ATOM 3334 N N . PHE A 1 403 ? 17.426 -9.955 9.678 1.00 79.44 403 PHE A N 1
ATOM 3335 C CA . PHE A 1 403 ? 17.845 -10.816 8.565 1.00 79.44 403 PHE A CA 1
ATOM 3336 C C . PHE A 1 403 ? 18.349 -12.166 9.078 1.00 79.44 403 PHE A C 1
ATOM 3338 O O . PHE A 1 403 ? 17.874 -13.212 8.639 1.00 79.44 403 PHE A O 1
ATOM 3345 N N . ARG A 1 404 ? 19.228 -12.145 10.091 1.00 74.44 404 ARG A N 1
ATOM 3346 C CA . ARG A 1 404 ? 19.733 -13.368 10.732 1.00 74.44 404 ARG A CA 1
ATOM 3347 C C . ARG A 1 404 ? 18.607 -14.202 11.350 1.00 74.44 404 ARG A C 1
ATOM 3349 O O . ARG A 1 404 ? 18.589 -15.412 11.159 1.00 74.44 404 ARG A O 1
ATOM 3356 N N . LYS A 1 405 ? 17.650 -13.564 12.040 1.00 73.31 405 LYS A N 1
ATOM 3357 C CA . LYS A 1 405 ? 16.476 -14.244 12.621 1.00 73.31 405 LYS A CA 1
ATOM 3358 C C . LYS A 1 405 ? 15.603 -14.917 11.552 1.00 73.31 405 LYS A C 1
ATOM 3360 O O . LYS A 1 405 ? 15.057 -15.984 11.806 1.00 73.31 405 LYS A O 1
ATOM 3365 N N . ASN A 1 406 ? 15.520 -14.325 10.362 1.00 72.00 406 ASN A N 1
ATOM 3366 C CA . ASN A 1 406 ? 14.698 -14.804 9.248 1.00 72.00 406 ASN A CA 1
ATOM 3367 C C . ASN A 1 406 ? 15.488 -15.643 8.223 1.00 72.00 406 ASN A C 1
ATOM 3369 O O . ASN A 1 406 ? 15.032 -15.846 7.097 1.00 72.00 406 ASN A O 1
ATOM 3373 N N . ASN A 1 407 ? 16.673 -16.147 8.596 1.00 77.69 407 ASN A N 1
ATOM 3374 C CA . ASN A 1 407 ? 17.548 -16.954 7.737 1.00 77.69 407 ASN A CA 1
ATOM 3375 C C . ASN A 1 407 ? 17.893 -16.279 6.394 1.00 77.69 407 ASN A C 1
ATOM 3377 O O . ASN A 1 407 ? 18.069 -16.951 5.369 1.00 77.69 407 ASN A O 1
ATOM 3381 N N . ILE A 1 408 ? 17.971 -14.948 6.391 1.00 80.94 408 ILE A N 1
ATOM 3382 C CA . ILE A 1 408 ? 18.428 -14.137 5.266 1.00 80.94 408 ILE A CA 1
ATOM 3383 C C . ILE A 1 408 ? 19.917 -13.867 5.474 1.00 80.94 408 ILE A C 1
ATOM 3385 O O . ILE A 1 408 ? 20.340 -13.287 6.473 1.00 80.94 408 ILE A O 1
ATOM 3389 N N . SER A 1 409 ? 20.717 -14.335 4.526 1.00 75.25 409 SER A N 1
ATOM 3390 C CA . SER A 1 409 ? 22.168 -14.153 4.476 1.00 75.25 409 SER A CA 1
ATOM 3391 C C . SER A 1 409 ? 22.621 -14.029 3.023 1.00 75.25 409 SER A C 1
ATOM 3393 O O . SER A 1 409 ? 21.836 -14.297 2.117 1.00 75.25 409 SER A O 1
ATOM 3395 N N . GLU A 1 410 ? 23.884 -13.692 2.789 1.00 69.62 410 GLU A N 1
ATOM 3396 C CA . GLU A 1 410 ? 24.490 -13.707 1.446 1.00 69.62 410 GLU A CA 1
ATOM 3397 C C . GLU A 1 410 ? 24.215 -15.037 0.718 1.00 69.62 410 GLU A C 1
ATOM 3399 O O . GLU A 1 410 ? 23.723 -15.062 -0.399 1.00 69.62 410 GLU A O 1
ATOM 3404 N N . LYS A 1 411 ? 24.338 -16.167 1.426 1.00 70.38 411 LYS A N 1
ATOM 3405 C CA . LYS A 1 411 ? 24.089 -17.514 0.878 1.00 70.38 411 LYS A CA 1
ATOM 3406 C C . LYS A 1 411 ? 22.617 -17.849 0.637 1.00 70.38 411 LYS A C 1
ATOM 3408 O O . LYS A 1 411 ? 22.308 -18.931 0.145 1.00 70.38 411 LYS A O 1
ATOM 3413 N N . SER A 1 412 ? 21.700 -16.993 1.082 1.00 71.75 412 SER A N 1
ATOM 3414 C CA . SER A 1 412 ? 20.264 -17.256 0.972 1.00 71.75 412 SER A CA 1
ATOM 3415 C C . SER A 1 412 ? 19.684 -16.890 -0.390 1.00 71.75 412 SER A C 1
ATOM 3417 O O . SER A 1 412 ? 18.524 -17.218 -0.620 1.00 71.75 412 SER A O 1
ATOM 3419 N N . ASN A 1 413 ? 20.453 -16.197 -1.242 1.00 74.69 413 ASN A N 1
ATOM 3420 C CA . ASN A 1 413 ? 20.040 -15.664 -2.547 1.00 74.69 413 ASN A CA 1
ATOM 3421 C C . ASN A 1 413 ? 18.786 -14.766 -2.512 1.00 74.69 413 ASN A C 1
ATOM 3423 O O . ASN A 1 413 ? 18.243 -14.416 -3.553 1.00 74.69 413 ASN A O 1
ATOM 3427 N N . THR A 1 414 ? 18.338 -14.349 -1.322 1.00 83.00 414 THR A N 1
ATOM 3428 C CA . THR A 1 414 ? 17.149 -13.502 -1.158 1.00 83.00 414 THR A CA 1
ATOM 3429 C C . THR A 1 414 ? 17.393 -12.065 -1.610 1.00 83.00 414 THR A C 1
ATOM 3431 O O . THR A 1 414 ? 16.453 -11.414 -2.045 1.00 83.00 414 THR A O 1
ATOM 3434 N N . PHE A 1 415 ? 18.624 -11.560 -1.491 1.00 86.94 415 PHE A N 1
ATOM 3435 C CA . PHE A 1 415 ? 19.019 -10.256 -2.020 1.00 86.94 415 PHE A CA 1
ATOM 3436 C C . PHE A 1 415 ? 20.419 -10.353 -2.634 1.00 86.94 415 PHE A C 1
ATOM 3438 O O . PHE A 1 415 ? 21.366 -10.701 -1.930 1.00 86.94 415 PHE A O 1
ATOM 3445 N N . GLU A 1 416 ? 20.547 -10.022 -3.918 1.00 85.62 416 GLU A N 1
ATOM 3446 C CA . GLU A 1 416 ? 21.809 -9.939 -4.664 1.00 85.62 416 GLU A CA 1
ATOM 3447 C C . GLU A 1 416 ? 22.736 -8.884 -4.038 1.00 85.62 416 GLU A C 1
ATOM 3449 O O . GLU A 1 416 ? 23.935 -9.102 -3.879 1.00 85.62 416 GLU A O 1
ATOM 3454 N N . LEU A 1 417 ? 22.177 -7.748 -3.606 1.00 84.56 417 LEU A N 1
ATOM 3455 C CA . LEU A 1 417 ? 22.958 -6.649 -3.043 1.00 84.56 417 LEU A CA 1
ATOM 3456 C C . LEU A 1 417 ? 23.568 -6.968 -1.672 1.00 84.56 417 LEU A C 1
ATOM 3458 O O . LEU A 1 417 ? 24.461 -6.240 -1.243 1.00 84.56 417 LEU A O 1
ATOM 3462 N N . LEU A 1 418 ? 23.127 -8.026 -0.977 1.00 80.88 418 LEU A N 1
ATOM 3463 C CA . LEU A 1 418 ? 23.719 -8.411 0.310 1.00 80.88 418 LEU A CA 1
ATOM 3464 C C . LEU A 1 418 ? 25.192 -8.800 0.176 1.00 80.88 418 LEU A C 1
ATOM 3466 O O . LEU A 1 418 ? 25.976 -8.423 1.040 1.00 80.88 418 LEU A O 1
ATOM 3470 N N . GLU A 1 419 ? 25.571 -9.495 -0.899 1.00 73.12 419 GLU A N 1
ATOM 3471 C CA . GLU A 1 419 ? 26.961 -9.926 -1.130 1.00 73.12 419 GLU A CA 1
ATOM 3472 C C . GLU A 1 419 ? 27.917 -8.742 -1.325 1.00 73.12 419 GLU A C 1
ATOM 3474 O O . GLU A 1 419 ? 29.123 -8.836 -1.098 1.00 73.12 419 GLU A O 1
ATOM 3479 N N . GLU A 1 420 ? 27.384 -7.596 -1.748 1.00 68.00 420 GLU A N 1
ATOM 3480 C CA . GLU A 1 420 ? 28.183 -6.431 -2.109 1.00 68.00 420 GLU A CA 1
ATOM 3481 C C . GLU A 1 420 ? 28.323 -5.393 -0.985 1.00 68.00 420 GLU A C 1
ATOM 3483 O O . GLU A 1 420 ? 29.104 -4.436 -1.130 1.00 68.00 420 GLU A O 1
ATOM 3488 N N . ILE A 1 421 ? 27.585 -5.550 0.120 1.00 69.25 421 ILE A N 1
ATOM 3489 C CA . ILE A 1 421 ? 27.473 -4.556 1.195 1.00 69.25 421 ILE A CA 1
ATOM 3490 C C . ILE A 1 421 ? 28.128 -5.071 2.478 1.00 69.25 421 ILE A C 1
ATOM 3492 O O . ILE A 1 421 ? 27.751 -6.095 3.033 1.00 69.25 421 ILE A O 1
ATOM 3496 N N . ASN A 1 422 ? 29.058 -4.289 3.026 1.00 66.56 422 ASN A N 1
ATOM 3497 C CA . ASN A 1 422 ? 29.634 -4.573 4.339 1.00 66.56 422 ASN A CA 1
ATOM 3498 C C . ASN A 1 422 ? 28.581 -4.385 5.447 1.00 66.56 422 ASN A C 1
ATOM 3500 O O . ASN A 1 422 ? 27.852 -3.393 5.435 1.00 66.56 422 ASN A O 1
ATOM 3504 N N . GLU A 1 423 ? 28.573 -5.228 6.489 1.00 65.25 423 GLU A N 1
ATOM 3505 C CA . GLU A 1 423 ? 27.621 -5.110 7.618 1.00 65.25 423 GLU A CA 1
ATOM 3506 C C . GLU A 1 423 ? 27.609 -3.724 8.298 1.00 65.25 423 GLU A C 1
ATOM 3508 O O . GLU A 1 423 ? 26.588 -3.313 8.845 1.00 65.25 423 GLU A O 1
ATOM 3513 N N . LYS A 1 424 ? 28.726 -2.982 8.257 1.00 63.31 424 LYS A N 1
ATOM 3514 C CA . LYS A 1 424 ? 28.824 -1.612 8.800 1.00 63.31 424 LYS A CA 1
ATOM 3515 C C . LYS A 1 424 ? 28.112 -0.562 7.931 1.00 63.31 424 LYS A C 1
ATOM 3517 O O . LYS A 1 424 ? 27.618 0.440 8.453 1.00 63.31 424 LYS A O 1
ATOM 3522 N N . ASP A 1 425 ? 28.035 -0.810 6.627 1.00 63.94 425 ASP A N 1
ATOM 3523 C CA . ASP A 1 425 ? 27.434 0.076 5.623 1.00 63.94 425 ASP A CA 1
ATOM 3524 C C . ASP A 1 425 ? 26.021 -0.361 5.220 1.00 63.94 425 ASP A C 1
ATOM 3526 O O . ASP A 1 425 ? 25.335 0.365 4.501 1.00 63.94 425 ASP A O 1
ATOM 3530 N N . ALA A 1 426 ? 25.565 -1.504 5.737 1.00 67.44 426 ALA A N 1
ATOM 3531 C CA . ALA A 1 426 ? 24.219 -2.024 5.580 1.00 67.44 426 ALA A CA 1
ATOM 3532 C C . ALA A 1 426 ? 23.188 -0.936 5.930 1.00 67.44 426 ALA A C 1
ATOM 3534 O O . ALA A 1 426 ? 23.129 -0.412 7.050 1.00 67.44 426 ALA A O 1
ATOM 3535 N N . ARG A 1 427 ? 22.413 -0.537 4.921 1.00 77.62 427 ARG A N 1
ATOM 3536 C CA . ARG A 1 427 ? 21.326 0.439 4.992 1.00 77.62 427 ARG A CA 1
ATOM 3537 C C . ARG A 1 427 ? 20.077 -0.208 4.417 1.00 77.62 427 ARG A C 1
ATOM 3539 O O . ARG A 1 427 ? 20.116 -0.763 3.319 1.00 77.62 427 ARG A O 1
ATOM 3546 N N . ILE A 1 428 ? 18.985 -0.156 5.173 1.00 83.56 428 ILE A N 1
ATOM 3547 C CA . ILE A 1 428 ? 17.755 -0.881 4.845 1.00 83.56 428 ILE A CA 1
ATOM 3548 C C . ILE A 1 428 ? 17.158 -0.408 3.513 1.00 83.56 428 ILE A C 1
ATOM 3550 O O . ILE A 1 428 ? 16.600 -1.206 2.767 1.00 83.56 428 ILE A O 1
ATOM 3554 N N . GLU A 1 429 ? 17.370 0.863 3.162 1.00 84.19 429 GLU A N 1
ATOM 3555 C CA . GLU A 1 429 ? 16.937 1.481 1.907 1.00 84.19 429 GLU A CA 1
ATOM 3556 C C . GLU A 1 429 ? 17.471 0.732 0.681 1.00 84.19 429 GLU A C 1
ATOM 3558 O O . GLU A 1 429 ? 16.786 0.632 -0.333 1.00 84.19 429 GLU A O 1
ATOM 3563 N N . ILE A 1 430 ? 18.678 0.163 0.779 1.00 87.38 430 ILE A N 1
ATOM 3564 C CA . ILE A 1 430 ? 19.293 -0.599 -0.312 1.00 87.38 430 ILE A CA 1
ATOM 3565 C C . ILE A 1 430 ? 18.485 -1.869 -0.604 1.00 87.38 430 ILE A C 1
ATOM 3567 O O . ILE A 1 430 ? 18.254 -2.213 -1.760 1.00 87.38 430 ILE A O 1
ATOM 3571 N N . MET A 1 431 ? 18.002 -2.530 0.448 1.00 89.06 431 MET A N 1
ATOM 3572 C CA . MET A 1 431 ? 17.183 -3.736 0.326 1.00 89.06 431 MET A CA 1
ATOM 3573 C C . MET A 1 431 ? 15.804 -3.411 -0.251 1.00 89.06 431 MET A C 1
ATOM 3575 O O . MET A 1 431 ? 15.260 -4.201 -1.012 1.00 89.06 431 MET A O 1
ATOM 3579 N N . PHE A 1 432 ? 15.255 -2.228 0.039 1.00 90.31 432 PHE A N 1
ATOM 3580 C CA . PHE A 1 432 ? 13.990 -1.780 -0.548 1.00 90.31 432 PHE A CA 1
ATOM 3581 C C . PHE A 1 432 ? 14.094 -1.430 -2.039 1.00 90.31 432 PHE A C 1
ATOM 3583 O O . PHE A 1 432 ? 13.154 -1.693 -2.793 1.00 90.31 432 PHE A O 1
ATOM 3590 N N . VAL A 1 433 ? 15.241 -0.914 -2.494 1.00 89.12 433 VAL A N 1
ATOM 3591 C CA . VAL A 1 433 ? 15.520 -0.747 -3.933 1.00 89.12 433 VAL A CA 1
ATOM 3592 C C . VAL A 1 433 ? 15.472 -2.097 -4.646 1.00 89.12 433 VAL A C 1
ATOM 3594 O O . VAL A 1 433 ? 14.807 -2.236 -5.671 1.00 89.12 433 VAL A O 1
ATOM 3597 N N . GLU A 1 434 ? 16.121 -3.118 -4.089 1.00 90.62 434 GLU A N 1
ATOM 3598 C CA . GLU A 1 434 ? 16.066 -4.457 -4.673 1.00 90.62 434 GLU A CA 1
ATOM 3599 C C . GLU A 1 434 ? 14.684 -5.111 -4.518 1.00 90.62 434 GLU A C 1
ATOM 3601 O O . GLU A 1 434 ? 14.187 -5.734 -5.452 1.00 90.62 434 GLU A O 1
ATOM 3606 N N . ARG A 1 435 ? 13.989 -4.910 -3.395 1.00 92.62 435 ARG A N 1
ATOM 3607 C CA . ARG A 1 435 ? 12.613 -5.398 -3.213 1.00 92.62 435 ARG A CA 1
ATOM 3608 C C . ARG A 1 435 ? 11.660 -4.812 -4.255 1.00 92.62 435 ARG A C 1
ATOM 3610 O O . ARG A 1 435 ? 10.798 -5.528 -4.759 1.00 92.62 435 ARG A O 1
ATOM 3617 N N . THR A 1 436 ? 11.855 -3.549 -4.635 1.00 91.75 436 THR A N 1
ATOM 3618 C CA . THR A 1 436 ? 11.122 -2.924 -5.746 1.00 91.75 436 THR A CA 1
ATOM 3619 C C . THR A 1 436 ? 11.308 -3.723 -7.034 1.00 91.75 436 THR A C 1
ATOM 3621 O O . THR A 1 436 ? 10.330 -4.030 -7.707 1.00 91.75 436 THR A O 1
ATOM 3624 N N . TYR A 1 437 ? 12.541 -4.128 -7.348 1.00 89.38 437 TYR A N 1
ATOM 3625 C CA . TYR A 1 437 ? 12.847 -4.960 -8.518 1.00 89.38 437 TYR A CA 1
ATOM 3626 C C . TYR A 1 437 ? 12.209 -6.346 -8.442 1.00 89.38 437 TYR A C 1
ATOM 3628 O O . TYR A 1 437 ? 11.654 -6.821 -9.426 1.00 89.38 437 TYR A O 1
ATOM 3636 N N . GLN A 1 438 ? 12.249 -6.981 -7.271 1.00 91.75 438 GLN A N 1
ATOM 3637 C CA . GLN A 1 438 ? 11.692 -8.318 -7.065 1.00 91.75 438 GLN A CA 1
ATOM 3638 C C . GLN A 1 438 ? 10.162 -8.360 -7.205 1.00 91.75 438 GLN A C 1
ATOM 3640 O O . GLN A 1 438 ? 9.616 -9.379 -7.627 1.00 91.75 438 GLN A O 1
ATOM 3645 N N . LEU A 1 439 ? 9.458 -7.288 -6.831 1.00 92.75 439 LEU A N 1
ATOM 3646 C CA . LEU A 1 439 ? 7.994 -7.199 -6.901 1.00 92.75 439 LEU A CA 1
ATOM 3647 C C . LEU A 1 439 ? 7.485 -6.803 -8.293 1.00 92.75 439 LEU A C 1
ATOM 3649 O O . LEU A 1 439 ? 6.410 -7.240 -8.713 1.00 92.75 439 LEU A O 1
ATOM 3653 N N . LEU A 1 440 ? 8.238 -5.962 -8.996 1.00 87.94 440 LEU A N 1
ATOM 3654 C CA . LEU A 1 440 ? 7.802 -5.345 -10.238 1.00 87.94 440 LEU A CA 1
ATOM 3655 C C . LEU A 1 440 ? 7.816 -6.356 -11.388 1.00 87.94 440 LEU A C 1
ATOM 3657 O O . LEU A 1 440 ? 8.823 -7.013 -11.648 1.00 87.94 440 LEU A O 1
ATOM 3661 N N . LYS A 1 441 ? 6.697 -6.468 -12.109 1.00 85.44 441 LYS A N 1
ATOM 3662 C CA . LYS A 1 441 ? 6.642 -7.192 -13.385 1.00 85.44 441 LYS A CA 1
ATOM 3663 C C . LYS A 1 441 ? 7.722 -6.655 -14.314 1.00 85.44 441 LYS A C 1
ATOM 3665 O O . LYS A 1 441 ? 8.013 -5.452 -14.318 1.00 85.44 441 LYS A O 1
ATOM 3670 N N . LYS A 1 442 ? 8.258 -7.535 -15.166 1.00 75.44 442 LYS A N 1
ATOM 3671 C CA . LYS A 1 442 ? 9.200 -7.114 -16.196 1.00 75.44 442 LYS A CA 1
ATOM 3672 C C . LYS A 1 442 ? 8.609 -5.974 -16.963 1.00 75.44 442 LYS A C 1
ATOM 3674 O O . LYS A 1 442 ? 7.585 -6.096 -17.633 1.00 75.44 442 LYS A O 1
ATOM 3679 N N . ASN A 1 443 ? 9.332 -4.884 -16.856 1.00 69.38 443 ASN A N 1
ATOM 3680 C CA . ASN A 1 443 ? 9.035 -3.693 -17.550 1.00 69.38 443 ASN A CA 1
ATOM 3681 C C . ASN A 1 443 ? 7.573 -3.265 -17.231 1.00 69.38 443 ASN A C 1
ATOM 3683 O O . ASN A 1 443 ? 6.607 -3.444 -17.968 1.00 69.38 443 ASN A O 1
ATOM 3687 N N . LYS A 1 444 ? 7.461 -2.712 -16.023 1.00 82.69 444 LYS A N 1
ATOM 3688 C CA . LYS A 1 444 ? 6.326 -2.023 -15.398 1.00 82.69 444 LYS A CA 1
ATOM 3689 C C . LYS A 1 444 ? 6.865 -0.913 -14.492 1.00 82.69 444 LYS A C 1
ATOM 3691 O O . LYS A 1 444 ? 8.079 -0.768 -14.415 1.00 82.69 444 LYS A O 1
ATOM 3696 N N . PHE A 1 445 ? 6.022 -0.064 -13.911 1.00 84.19 445 PHE A N 1
ATOM 3697 C CA . PHE A 1 445 ? 6.463 1.220 -13.354 1.00 84.19 445 PHE A CA 1
ATOM 3698 C C . PHE A 1 445 ? 6.661 1.182 -11.838 1.00 84.19 445 PHE A C 1
ATOM 3700 O O . PHE A 1 445 ? 5.898 0.555 -11.116 1.00 84.19 445 PHE A O 1
ATOM 3707 N N . ALA A 1 446 ? 7.667 1.898 -11.348 1.00 88.75 446 ALA A N 1
ATOM 3708 C CA . ALA A 1 446 ? 7.836 2.141 -9.924 1.00 88.75 446 ALA A CA 1
ATOM 3709 C C . ALA A 1 446 ? 7.799 3.649 -9.643 1.00 88.75 446 ALA A C 1
ATOM 3711 O O . ALA A 1 446 ? 7.920 4.457 -10.565 1.00 88.75 446 ALA A O 1
ATOM 3712 N N . ALA A 1 447 ? 7.592 4.017 -8.382 1.00 87.88 447 ALA A N 1
ATOM 3713 C CA . ALA A 1 447 ? 7.832 5.352 -7.853 1.00 87.88 447 ALA A CA 1
ATOM 3714 C C . ALA A 1 447 ? 8.128 5.231 -6.353 1.00 87.88 447 ALA A C 1
ATOM 3716 O O . ALA A 1 447 ? 7.225 5.121 -5.530 1.00 87.88 447 ALA A O 1
ATOM 3717 N N . ILE A 1 448 ? 9.406 5.218 -5.994 1.00 87.88 448 ILE A N 1
ATOM 3718 C CA . ILE A 1 448 ? 9.840 5.068 -4.601 1.00 87.88 448 ILE A CA 1
ATOM 3719 C C . ILE A 1 448 ? 10.304 6.405 -4.029 1.00 87.88 448 ILE A C 1
ATOM 3721 O O . ILE A 1 448 ? 10.575 7.331 -4.781 1.00 87.88 448 ILE A O 1
ATOM 3725 N N . ILE A 1 449 ? 10.369 6.528 -2.708 1.00 85.12 449 ILE A N 1
ATOM 3726 C CA . ILE A 1 449 ? 10.969 7.676 -2.020 1.00 85.12 449 ILE A CA 1
ATOM 3727 C C . ILE A 1 449 ? 12.264 7.183 -1.368 1.00 85.12 449 ILE A C 1
ATOM 3729 O O . ILE A 1 449 ? 12.266 6.185 -0.656 1.00 85.12 449 ILE A O 1
ATOM 3733 N N . LEU A 1 450 ? 13.385 7.842 -1.657 1.00 82.75 450 LEU A N 1
ATOM 3734 C CA . LEU A 1 450 ? 14.698 7.539 -1.083 1.00 82.75 450 LEU A CA 1
ATOM 3735 C C . LEU A 1 450 ? 15.321 8.825 -0.546 1.00 82.75 450 LEU A C 1
ATOM 3737 O O . LEU A 1 450 ? 14.938 9.906 -0.994 1.00 82.75 450 LEU A O 1
ATOM 3741 N N . PRO A 1 451 ? 16.305 8.743 0.366 1.00 80.19 451 PRO A N 1
ATOM 3742 C CA . PRO A 1 451 ? 16.935 9.936 0.889 1.00 80.19 451 PRO A CA 1
ATOM 3743 C C . PRO A 1 451 ? 17.824 10.618 -0.145 1.00 80.19 451 PRO A C 1
ATOM 3745 O O . PRO A 1 451 ? 18.544 9.944 -0.870 1.00 80.19 451 PRO A O 1
ATOM 3748 N N . GLN A 1 452 ? 17.895 11.953 -0.145 1.00 77.50 452 GLN A N 1
ATOM 3749 C CA . GLN A 1 452 ? 18.769 12.704 -1.063 1.00 77.50 452 GLN A CA 1
ATOM 3750 C C . GLN A 1 452 ? 20.245 12.276 -0.979 1.00 77.50 452 GLN A C 1
ATOM 3752 O O . GLN A 1 452 ? 20.970 12.288 -1.973 1.00 77.50 452 GLN A O 1
ATOM 3757 N N . SER A 1 453 ? 20.684 11.821 0.200 1.00 81.19 453 SER A N 1
ATOM 3758 C CA . SER A 1 453 ? 22.014 11.235 0.399 1.00 81.19 453 SER A CA 1
ATOM 3759 C C . SER A 1 453 ? 22.294 10.010 -0.485 1.00 81.19 453 SER A C 1
ATOM 3761 O O . SER A 1 453 ? 23.457 9.736 -0.783 1.00 81.19 453 SER A O 1
ATOM 3763 N N . PHE A 1 454 ? 21.253 9.315 -0.957 1.00 83.44 454 PHE A N 1
ATOM 3764 C CA . PHE A 1 454 ? 21.334 8.222 -1.925 1.00 83.44 454 PHE A CA 1
ATOM 3765 C C . PHE A 1 454 ? 21.998 8.651 -3.235 1.00 83.44 454 PHE A C 1
ATOM 3767 O O . PHE A 1 454 ? 22.718 7.860 -3.842 1.00 83.44 454 PHE A O 1
ATOM 3774 N N . LEU A 1 455 ? 21.819 9.910 -3.650 1.00 81.56 455 LEU A N 1
ATOM 3775 C CA . LEU A 1 455 ? 22.361 10.440 -4.903 1.00 81.56 455 LEU A CA 1
ATOM 3776 C C . LEU A 1 455 ? 23.861 10.719 -4.834 1.00 81.56 455 LEU A C 1
ATOM 3778 O O . LEU A 1 455 ? 24.572 10.494 -5.812 1.00 81.56 455 LEU A O 1
ATOM 3782 N N . SER A 1 456 ? 24.345 11.200 -3.689 1.00 81.56 456 SER A N 1
ATOM 3783 C CA . SER A 1 456 ? 25.695 11.758 -3.569 1.00 81.56 456 SER A CA 1
ATOM 3784 C C . SER A 1 456 ? 26.657 10.902 -2.753 1.00 81.56 456 SER A C 1
ATOM 3786 O O . SER A 1 456 ? 27.846 10.873 -3.062 1.00 81.56 456 SER A O 1
ATOM 3788 N N . GLN A 1 457 ? 26.188 10.179 -1.730 1.00 84.75 457 GLN A N 1
ATOM 3789 C CA . GLN A 1 457 ? 27.098 9.473 -0.827 1.00 84.75 457 GLN A CA 1
ATOM 3790 C C . GLN A 1 457 ? 27.721 8.241 -1.493 1.00 84.75 457 GLN A C 1
ATOM 3792 O O . GLN A 1 457 ? 27.054 7.473 -2.194 1.00 84.75 457 GLN A O 1
ATOM 3797 N N . GLU A 1 458 ? 29.012 8.037 -1.234 1.00 83.50 458 GLU A N 1
ATOM 3798 C CA . GLU A 1 458 ? 29.815 6.952 -1.808 1.00 83.50 458 GLU A CA 1
ATOM 3799 C C . GLU A 1 458 ? 29.307 5.566 -1.401 1.00 83.50 458 GLU A C 1
ATOM 3801 O O . GLU A 1 458 ? 29.276 4.654 -2.222 1.00 83.50 458 GLU A O 1
ATOM 3806 N N . LYS A 1 459 ? 28.788 5.429 -0.176 1.00 81.31 459 LYS A N 1
ATOM 3807 C CA . LYS A 1 459 ? 28.230 4.166 0.331 1.00 81.31 459 LYS A CA 1
ATOM 3808 C C . LYS A 1 459 ? 27.093 3.590 -0.532 1.00 81.31 459 LYS A C 1
ATOM 3810 O O . LYS A 1 459 ? 26.886 2.385 -0.530 1.00 81.31 459 LYS A O 1
ATOM 3815 N N . TYR A 1 460 ? 26.384 4.428 -1.298 1.00 84.81 460 TYR A N 1
ATOM 3816 C CA . TYR A 1 460 ? 25.327 3.995 -2.223 1.00 84.81 460 TYR A CA 1
ATOM 3817 C C . TYR A 1 460 ? 25.819 3.800 -3.666 1.00 84.81 460 TYR A C 1
ATOM 3819 O O . TYR A 1 460 ? 25.024 3.466 -4.539 1.00 84.81 460 TYR A O 1
ATOM 3827 N N . ALA A 1 461 ? 27.108 4.001 -3.962 1.00 84.56 461 ALA A N 1
ATOM 3828 C CA . ALA A 1 461 ? 27.629 3.950 -5.330 1.00 84.56 461 ALA A CA 1
ATOM 3829 C C . ALA A 1 461 ? 27.400 2.590 -6.004 1.00 84.56 461 ALA A C 1
ATOM 3831 O O . ALA A 1 461 ? 27.033 2.546 -7.179 1.00 84.56 461 ALA A O 1
ATOM 3832 N N . LYS A 1 462 ? 27.567 1.490 -5.259 1.00 83.62 462 LYS A N 1
ATOM 3833 C CA . LYS A 1 462 ? 27.294 0.136 -5.764 1.00 83.62 462 LYS A CA 1
ATOM 3834 C C . LYS A 1 462 ? 25.811 -0.062 -6.057 1.00 83.62 462 LYS A C 1
ATOM 3836 O O . LYS A 1 462 ? 25.457 -0.463 -7.157 1.00 83.62 462 LYS A O 1
ATOM 3841 N N . THR A 1 463 ? 24.945 0.340 -5.130 1.00 85.94 463 THR A N 1
ATOM 3842 C CA . THR A 1 463 ? 23.488 0.273 -5.301 1.00 85.94 463 THR A CA 1
ATOM 3843 C C . THR A 1 463 ? 23.010 1.116 -6.480 1.00 85.94 463 THR A C 1
ATOM 3845 O O . THR A 1 463 ? 22.194 0.643 -7.260 1.00 85.94 463 THR A O 1
ATOM 3848 N N . ARG A 1 464 ? 23.549 2.329 -6.681 1.00 85.69 464 ARG A N 1
ATOM 3849 C CA . ARG A 1 464 ? 23.252 3.154 -7.864 1.00 85.69 464 ARG A CA 1
ATOM 3850 C C . ARG A 1 464 ? 23.677 2.461 -9.153 1.00 85.69 464 ARG A C 1
ATOM 3852 O O . ARG A 1 464 ? 22.923 2.501 -10.116 1.00 85.69 464 ARG A O 1
ATOM 3859 N N . ARG A 1 465 ? 24.850 1.816 -9.181 1.00 82.94 465 ARG A N 1
ATOM 3860 C CA . ARG A 1 465 ? 25.293 1.026 -10.342 1.00 82.94 465 ARG A CA 1
ATOM 3861 C C . ARG A 1 465 ? 24.329 -0.128 -10.620 1.00 82.94 465 ARG A C 1
ATOM 3863 O O . ARG A 1 465 ? 23.803 -0.200 -11.722 1.00 82.94 465 ARG A O 1
ATOM 3870 N N . TRP A 1 466 ? 24.046 -0.951 -9.614 1.00 84.12 466 TRP A N 1
ATOM 3871 C CA . TRP A 1 466 ? 23.113 -2.077 -9.716 1.00 84.12 466 TRP A CA 1
ATOM 3872 C C . TRP A 1 466 ? 21.726 -1.636 -10.204 1.00 84.12 466 TRP A C 1
ATOM 3874 O O . TRP A 1 466 ? 21.114 -2.292 -11.047 1.00 84.12 466 TRP A O 1
ATOM 3884 N N . LEU A 1 467 ? 21.258 -0.483 -9.717 1.00 82.25 467 LEU A N 1
ATOM 3885 C CA . LEU A 1 467 ? 19.996 0.134 -10.107 1.00 82.25 467 LEU A CA 1
ATOM 3886 C C . LEU A 1 467 ? 20.023 0.587 -11.568 1.00 82.25 467 LEU A C 1
ATOM 3888 O O . LEU A 1 467 ? 19.115 0.243 -12.312 1.00 82.25 467 LEU A O 1
ATOM 3892 N N . LEU A 1 468 ? 21.063 1.304 -12.003 1.00 76.81 468 LEU A N 1
ATOM 3893 C CA . LEU A 1 468 ? 21.226 1.755 -13.395 1.00 76.81 468 LEU A CA 1
ATOM 3894 C C . LEU A 1 468 ? 21.384 0.593 -14.389 1.00 76.81 468 LEU A C 1
ATOM 3896 O O . LEU A 1 468 ? 21.056 0.732 -15.564 1.00 76.81 468 LEU A O 1
ATOM 3900 N N . GLU A 1 469 ? 21.878 -0.553 -13.926 1.00 74.50 469 GLU A N 1
ATOM 3901 C CA . GLU A 1 469 ? 21.970 -1.782 -14.716 1.00 74.50 469 GLU A CA 1
ATOM 3902 C C . GLU A 1 469 ? 20.629 -2.505 -14.880 1.00 74.50 469 GLU A C 1
ATOM 3904 O O . GLU A 1 469 ? 20.556 -3.422 -15.688 1.00 74.50 469 GLU A O 1
ATOM 3909 N N . ARG A 1 470 ? 19.583 -2.151 -14.120 1.00 76.12 470 ARG A N 1
ATOM 3910 C CA . ARG A 1 470 ? 18.297 -2.882 -14.087 1.00 76.12 470 ARG A CA 1
ATOM 3911 C C . ARG A 1 470 ? 17.065 -1.996 -14.289 1.00 76.12 470 ARG A C 1
ATOM 3913 O O . ARG A 1 470 ? 16.015 -2.505 -14.671 1.00 76.12 470 ARG A O 1
ATOM 3920 N N . PHE A 1 471 ? 17.176 -0.691 -14.052 1.00 73.56 471 PHE A N 1
ATOM 3921 C CA . PHE A 1 471 ? 16.082 0.281 -14.093 1.00 73.56 471 PHE A CA 1
ATOM 3922 C C . PHE A 1 471 ? 16.398 1.499 -14.945 1.00 73.56 471 PHE A C 1
ATOM 3924 O O . PHE A 1 471 ? 17.559 1.845 -15.151 1.00 73.56 471 PHE A O 1
ATOM 3931 N N . ASN A 1 472 ? 15.332 2.195 -15.377 1.00 67.75 472 ASN A N 1
ATOM 3932 C CA . ASN A 1 472 ? 15.450 3.500 -16.051 1.00 67.75 472 ASN A CA 1
ATOM 3933 C C . ASN A 1 472 ? 15.097 4.489 -15.018 1.00 67.75 472 ASN A C 1
ATOM 3935 O O . ASN A 1 472 ? 14.151 4.302 -14.252 1.00 67.75 472 ASN A O 1
ATOM 3939 N N . ILE A 1 473 ? 15.829 5.571 -15.062 1.00 74.75 473 ILE A N 1
ATOM 3940 C CA . ILE A 1 473 ? 15.488 6.704 -14.256 1.00 74.75 473 ILE A CA 1
ATOM 3941 C C . ILE A 1 473 ? 14.854 7.684 -15.229 1.00 74.75 473 ILE A C 1
ATOM 3943 O O . ILE A 1 473 ? 15.552 8.462 -15.868 1.00 74.75 473 ILE A O 1
ATOM 3947 N N . LEU A 1 474 ? 13.529 7.594 -15.393 1.00 70.62 474 LEU A N 1
ATOM 3948 C CA . LEU A 1 474 ? 12.801 8.514 -16.275 1.00 70.62 474 LEU A CA 1
ATOM 3949 C C . LEU A 1 474 ? 12.721 9.928 -15.695 1.00 70.62 474 LEU A C 1
ATOM 3951 O O . LEU A 1 474 ? 12.701 10.898 -16.443 1.00 70.62 474 LEU A O 1
ATOM 3955 N N . SER A 1 475 ? 12.654 10.063 -14.371 1.00 72.69 475 SER A N 1
ATOM 3956 C CA . SER A 1 475 ? 12.599 11.365 -13.711 1.00 72.69 475 SER A CA 1
ATOM 3957 C C . SER A 1 475 ? 13.153 11.279 -12.302 1.00 72.69 475 SER A C 1
ATOM 3959 O O . SER A 1 475 ? 13.060 10.234 -11.670 1.00 72.69 475 SER A O 1
ATOM 3961 N N . ILE A 1 476 ? 13.708 12.391 -11.827 1.00 77.69 476 ILE A N 1
ATOM 3962 C CA . ILE A 1 476 ? 14.201 12.588 -10.468 1.00 77.69 476 ILE A CA 1
ATOM 3963 C C . ILE A 1 476 ? 13.588 13.887 -9.958 1.00 77.69 476 ILE A C 1
ATOM 3965 O O . ILE A 1 476 ? 13.766 14.934 -10.577 1.00 77.69 476 ILE A O 1
ATOM 3969 N N . PHE A 1 477 ? 12.900 13.840 -8.821 1.00 75.25 477 PHE A N 1
ATOM 3970 C CA . PHE A 1 477 ? 12.318 15.026 -8.199 1.00 75.25 477 PHE A CA 1
ATOM 3971 C C . PHE A 1 477 ? 12.924 15.243 -6.821 1.00 75.25 477 PHE A C 1
ATOM 3973 O O . PHE A 1 477 ? 12.646 14.480 -5.905 1.00 75.25 477 PHE A O 1
ATOM 3980 N N . CYS A 1 478 ? 13.708 16.305 -6.670 1.00 75.56 478 CYS A N 1
ATOM 3981 C CA . CYS A 1 478 ? 14.230 16.722 -5.375 1.00 75.56 478 CYS A CA 1
ATOM 3982 C C . CYS A 1 478 ? 13.262 17.731 -4.749 1.00 75.56 478 CYS A C 1
ATOM 3984 O O . CYS A 1 478 ? 13.045 18.807 -5.307 1.00 75.56 478 CYS A O 1
ATOM 3986 N N . SER A 1 479 ? 12.678 17.395 -3.600 1.00 68.94 479 SER A N 1
ATOM 3987 C CA . SER A 1 479 ? 11.863 18.336 -2.829 1.00 68.94 479 SER A CA 1
ATOM 3988 C C . SER A 1 479 ? 12.723 19.317 -2.020 1.00 68.94 479 SER A C 1
ATOM 3990 O O . SER A 1 479 ? 13.942 19.202 -1.983 1.00 68.94 479 SER A O 1
ATOM 3992 N N . GLY A 1 480 ? 12.094 20.283 -1.345 1.00 68.88 480 GLY A N 1
ATOM 3993 C CA . GLY A 1 480 ? 12.791 21.122 -0.364 1.00 68.88 480 GLY A CA 1
ATOM 3994 C C . GLY A 1 480 ? 13.001 20.402 0.973 1.00 68.88 480 GLY A C 1
ATOM 3995 O O . GLY A 1 480 ? 12.252 19.475 1.300 1.00 68.88 480 GLY A O 1
ATOM 3996 N N . ASP A 1 481 ? 13.954 20.888 1.772 1.00 65.62 481 ASP A N 1
ATOM 3997 C CA . ASP A 1 481 ? 14.392 20.285 3.045 1.00 65.62 481 ASP A CA 1
ATOM 3998 C C . ASP A 1 481 ? 13.284 20.123 4.103 1.00 65.62 481 ASP A C 1
ATOM 4000 O O . ASP A 1 481 ? 13.427 19.325 5.020 1.00 65.62 481 ASP A O 1
ATOM 4004 N N . ASN A 1 482 ? 12.164 20.844 3.976 1.00 66.31 482 ASN A N 1
ATOM 4005 C CA . ASN A 1 482 ? 11.058 20.829 4.946 1.00 66.31 482 ASN A CA 1
ATOM 4006 C C . ASN A 1 482 ? 9.826 20.044 4.468 1.00 66.31 482 ASN A C 1
ATOM 4008 O O . ASN A 1 482 ? 8.767 20.108 5.092 1.00 66.31 482 ASN A O 1
ATOM 4012 N N . THR A 1 483 ? 9.930 19.310 3.357 1.00 66.69 483 THR A N 1
ATOM 4013 C CA . THR A 1 483 ? 8.769 18.638 2.743 1.00 66.69 483 THR A CA 1
ATOM 4014 C C . THR A 1 483 ? 8.165 17.571 3.660 1.00 66.69 483 THR A C 1
ATOM 4016 O O . THR A 1 483 ? 6.949 17.438 3.719 1.00 66.69 483 THR A O 1
ATOM 4019 N N . PHE A 1 484 ? 8.988 16.877 4.451 1.00 67.06 484 PHE A N 1
ATOM 4020 C CA . PHE A 1 484 ? 8.546 15.892 5.450 1.00 67.06 484 PHE A CA 1
ATOM 4021 C C . PHE A 1 484 ? 8.534 16.457 6.880 1.00 67.06 484 PHE A C 1
ATOM 4023 O O . PHE A 1 484 ? 8.700 15.722 7.852 1.00 67.06 484 PHE A O 1
ATOM 4030 N N . GLY A 1 485 ? 8.361 17.775 7.025 1.00 58.59 485 GLY A N 1
ATOM 4031 C CA . GLY A 1 485 ? 8.288 18.483 8.306 1.00 58.59 485 GLY A CA 1
ATOM 4032 C C . GLY A 1 485 ? 9.631 18.619 9.033 1.00 58.59 485 GLY A C 1
ATOM 4033 O O . GLY A 1 485 ? 10.042 19.736 9.325 1.00 58.59 485 GLY A O 1
ATOM 4034 N N . TYR A 1 486 ? 10.312 17.501 9.313 1.00 47.62 486 TYR A N 1
ATOM 4035 C CA . TYR A 1 486 ? 11.483 17.441 10.205 1.00 47.62 486 TYR A CA 1
ATOM 4036 C C . TYR A 1 486 ? 12.674 16.639 9.655 1.00 47.62 486 TYR A C 1
ATOM 4038 O O . TYR A 1 486 ? 13.668 16.464 10.358 1.00 47.62 486 TYR A O 1
ATOM 4046 N N . THR A 1 487 ? 12.604 16.137 8.419 1.00 47.75 487 THR A N 1
ATOM 4047 C CA . THR A 1 487 ? 13.739 15.459 7.775 1.00 47.75 487 THR A CA 1
ATOM 4048 C C . THR A 1 487 ? 14.177 16.224 6.536 1.00 47.75 487 THR A C 1
ATOM 4050 O O . THR A 1 487 ? 13.354 16.541 5.686 1.00 47.75 487 THR A O 1
ATOM 4053 N N . THR A 1 488 ? 15.489 16.434 6.388 1.00 41.12 488 THR A N 1
ATOM 4054 C CA . THR A 1 488 ? 16.156 17.030 5.207 1.00 41.12 488 THR A CA 1
ATOM 4055 C C . THR A 1 488 ? 16.151 16.095 3.990 1.00 41.12 488 THR A C 1
ATOM 4057 O O . THR A 1 488 ? 17.043 16.101 3.142 1.00 41.12 488 THR A O 1
ATOM 4060 N N . THR A 1 489 ? 15.193 15.174 3.958 1.00 45.66 489 THR A N 1
ATOM 4061 C CA . THR A 1 489 ? 15.231 13.987 3.119 1.00 45.66 489 THR A CA 1
ATOM 4062 C C . THR A 1 489 ? 14.330 14.218 1.922 1.00 45.66 489 THR A C 1
ATOM 4064 O O . THR A 1 489 ? 13.124 14.001 1.982 1.00 45.66 489 THR A O 1
ATOM 4067 N N . SER A 1 490 ? 14.924 14.702 0.836 1.00 47.84 490 SER A N 1
ATOM 4068 C CA . SER A 1 490 ? 14.216 14.878 -0.429 1.00 47.84 490 SER A CA 1
ATOM 4069 C C . SER A 1 490 ? 13.972 13.518 -1.094 1.00 47.84 490 SER A C 1
ATOM 4071 O O . SER A 1 490 ? 14.955 12.793 -1.265 1.00 47.84 490 SER A O 1
ATOM 4073 N N . PRO A 1 491 ? 12.722 13.177 -1.475 1.00 48.91 491 PRO A N 1
ATOM 4074 C CA . PRO A 1 491 ? 12.372 11.981 -2.235 1.00 48.91 491 PRO A CA 1
ATOM 4075 C C . PRO A 1 491 ? 13.192 11.814 -3.502 1.00 48.91 491 PRO A C 1
ATOM 4077 O O . PRO A 1 491 ? 13.749 12.770 -4.031 1.00 48.91 491 PRO A O 1
ATOM 4080 N N . PHE A 1 492 ? 13.164 10.609 -4.059 1.00 52.78 492 PHE A N 1
ATOM 4081 C CA . PHE A 1 492 ? 13.760 10.301 -5.348 1.00 52.78 492 PHE A CA 1
ATOM 4082 C C . PHE A 1 492 ? 12.910 9.256 -6.061 1.00 52.78 492 PHE A C 1
ATOM 4084 O O . PHE A 1 492 ? 12.940 8.092 -5.679 1.00 52.78 492 PHE A O 1
ATOM 4091 N N . TYR A 1 493 ? 12.181 9.665 -7.097 1.00 50.88 493 TYR A N 1
ATOM 4092 C CA . TYR A 1 493 ? 11.327 8.773 -7.883 1.00 50.88 493 TYR A CA 1
ATOM 4093 C C . TYR A 1 493 ? 12.138 8.014 -8.941 1.00 50.88 493 TYR A C 1
ATOM 4095 O O . TYR A 1 493 ? 13.080 8.555 -9.503 1.00 50.88 493 TYR A O 1
ATOM 4103 N N . ILE A 1 494 ? 11.786 6.757 -9.222 1.00 50.81 494 ILE A N 1
ATOM 4104 C CA . ILE A 1 494 ? 12.418 5.926 -10.264 1.00 50.81 494 ILE A CA 1
ATOM 4105 C C . ILE A 1 494 ? 11.319 5.227 -11.029 1.00 50.81 494 ILE A C 1
ATOM 4107 O O . ILE A 1 494 ? 10.557 4.497 -10.412 1.00 50.81 494 ILE A O 1
ATOM 4111 N N . MET A 1 495 ? 11.285 5.370 -12.350 1.00 49.41 495 MET A N 1
ATOM 4112 C CA . MET A 1 495 ? 10.239 4.808 -13.200 1.00 49.41 495 MET A CA 1
ATOM 4113 C C . MET A 1 495 ? 10.912 4.009 -14.347 1.00 49.41 495 MET A C 1
ATOM 4115 O O . MET A 1 495 ? 11.524 4.613 -15.203 1.00 49.41 495 MET A O 1
ATOM 4119 N N . ARG A 1 496 ? 10.859 2.660 -14.308 1.00 52.09 496 ARG A N 1
ATOM 4120 C CA . ARG A 1 496 ? 11.147 1.603 -15.340 1.00 52.09 496 ARG A CA 1
ATOM 4121 C C . ARG A 1 496 ? 12.115 1.825 -16.546 1.00 52.09 496 ARG A C 1
ATOM 4123 O O . ARG A 1 496 ? 11.787 2.634 -17.409 1.00 52.09 496 ARG A O 1
ATOM 4130 N N . ILE A 1 497 ? 13.103 0.904 -16.767 1.00 42.78 497 ILE A N 1
ATOM 4131 C CA . ILE A 1 497 ? 13.596 0.424 -18.120 1.00 42.78 497 ILE A CA 1
ATOM 4132 C C . ILE A 1 497 ? 12.970 -0.976 -18.320 1.00 42.78 497 ILE A C 1
ATOM 4134 O O . ILE A 1 497 ? 12.764 -1.730 -17.367 1.00 42.78 497 ILE A O 1
ATOM 4138 N N . THR A 1 498 ? 12.610 -1.284 -19.567 1.00 43.66 498 THR A N 1
ATOM 4139 C CA . THR A 1 498 ? 12.830 -2.571 -20.270 1.00 43.66 498 THR A CA 1
ATOM 4140 C C . THR A 1 498 ? 14.002 -3.398 -19.697 1.00 43.66 498 THR A C 1
ATOM 4142 O O . THR A 1 498 ? 14.991 -2.843 -19.249 1.00 43.66 498 THR A O 1
ATOM 4145 N N . ASP A 1 499 ? 13.931 -4.731 -19.683 1.00 56.31 499 ASP A N 1
ATOM 4146 C CA . ASP A 1 499 ? 15.062 -5.568 -19.232 1.00 56.31 499 ASP A CA 1
ATOM 4147 C C . ASP A 1 499 ? 16.306 -5.255 -20.096 1.00 56.31 499 ASP A C 1
ATOM 4149 O O . ASP A 1 499 ? 16.303 -5.590 -21.284 1.00 56.31 499 ASP A O 1
ATOM 4153 N N . PRO A 1 500 ? 17.363 -4.602 -19.573 1.00 52.03 500 PRO A N 1
ATOM 4154 C CA . PRO A 1 500 ? 18.519 -4.238 -20.392 1.00 52.03 500 PRO A CA 1
ATOM 4155 C C . PRO A 1 500 ? 19.305 -5.475 -20.848 1.00 52.03 500 PRO A C 1
ATOM 4157 O O . PRO A 1 500 ? 20.027 -5.408 -21.843 1.00 52.03 500 PRO A O 1
ATOM 4160 N N . ASN A 1 501 ? 19.096 -6.634 -20.207 1.00 65.50 501 ASN A N 1
ATOM 4161 C CA . ASN A 1 501 ? 19.659 -7.896 -20.673 1.00 65.50 501 ASN A CA 1
ATOM 4162 C C . ASN A 1 501 ? 18.918 -8.477 -21.882 1.00 65.50 501 ASN A C 1
ATOM 4164 O O . ASN A 1 501 ? 19.423 -9.423 -22.488 1.00 65.50 501 ASN A O 1
ATOM 4168 N N . PHE A 1 502 ? 17.759 -7.930 -22.274 1.00 77.44 502 PHE A N 1
ATOM 4169 C CA . PHE A 1 502 ? 17.026 -8.393 -23.455 1.00 77.44 502 PHE A CA 1
ATOM 4170 C C . PHE A 1 502 ? 17.924 -8.406 -24.699 1.00 77.44 502 PHE A C 1
ATOM 4172 O O . PHE A 1 502 ? 17.939 -9.390 -25.435 1.00 77.44 502 PHE A O 1
ATOM 4179 N N . PHE A 1 503 ? 18.727 -7.352 -24.880 1.00 82.06 503 PHE A N 1
ATOM 4180 C CA . PHE A 1 503 ? 19.655 -7.216 -26.004 1.00 82.06 503 PHE A CA 1
ATOM 4181 C C . PHE A 1 503 ? 21.040 -7.828 -25.742 1.00 82.06 503 PHE A C 1
ATOM 4183 O O . PHE A 1 503 ? 21.816 -8.019 -26.679 1.00 82.06 503 PHE A O 1
ATOM 4190 N N . MET A 1 504 ? 21.362 -8.166 -24.488 1.00 82.62 504 MET A N 1
ATOM 4191 C CA . MET A 1 504 ? 22.651 -8.747 -24.083 1.00 82.62 504 MET A CA 1
ATOM 4192 C C . MET A 1 504 ? 22.674 -10.273 -24.241 1.00 82.62 504 MET A C 1
ATOM 4194 O O . MET A 1 504 ? 23.159 -11.012 -23.387 1.00 82.62 504 MET A O 1
ATOM 4198 N N . VAL A 1 505 ? 22.144 -10.752 -25.362 1.00 83.94 505 VAL A N 1
ATOM 4199 C CA . VAL A 1 505 ? 22.208 -12.151 -25.791 1.00 83.94 505 VAL A CA 1
ATOM 4200 C C . VAL A 1 505 ? 22.884 -12.230 -27.162 1.00 83.94 505 VAL A C 1
ATOM 4202 O O . VAL A 1 505 ? 23.089 -11.209 -27.821 1.00 83.94 505 VAL A O 1
ATOM 4205 N N . SER A 1 506 ? 23.259 -13.433 -27.594 1.00 87.81 506 SER A N 1
ATOM 4206 C CA . SER A 1 506 ? 23.829 -13.647 -28.927 1.00 87.81 506 SER A CA 1
ATOM 4207 C C . SER A 1 506 ? 22.831 -13.269 -30.034 1.00 87.81 506 SER A C 1
ATOM 4209 O O . SER A 1 506 ? 21.615 -13.323 -29.823 1.00 87.81 506 SER A O 1
ATOM 4211 N N . ALA A 1 507 ? 23.327 -12.857 -31.206 1.00 86.56 507 ALA A N 1
ATOM 4212 C CA . ALA A 1 507 ? 22.484 -12.337 -32.290 1.00 86.56 507 ALA A CA 1
ATOM 4213 C C . ALA A 1 507 ? 21.413 -13.334 -32.756 1.00 86.56 507 ALA A C 1
ATOM 4215 O O . ALA A 1 507 ? 20.307 -12.921 -33.088 1.00 86.56 507 ALA A O 1
ATOM 4216 N N . ASP A 1 508 ? 21.708 -14.635 -32.748 1.00 87.25 508 ASP A N 1
ATOM 4217 C CA . ASP A 1 508 ? 20.764 -15.709 -33.079 1.00 87.25 508 ASP A CA 1
ATOM 4218 C C . ASP A 1 508 ? 19.575 -15.746 -32.106 1.00 87.25 508 ASP A C 1
ATOM 4220 O O . ASP A 1 508 ? 18.419 -15.775 -32.531 1.00 87.25 508 ASP A O 1
ATOM 4224 N N . LYS A 1 509 ? 19.845 -15.644 -30.799 1.00 89.06 509 LYS A N 1
ATOM 4225 C CA . LYS A 1 509 ? 18.802 -15.591 -29.768 1.00 89.06 509 LYS A CA 1
ATOM 4226 C C . LYS A 1 509 ? 18.026 -14.284 -29.825 1.00 89.06 509 LYS A C 1
ATOM 4228 O O . LYS A 1 509 ? 16.807 -14.292 -29.672 1.00 89.06 509 LYS A O 1
ATOM 4233 N N . LEU A 1 510 ? 18.720 -13.163 -30.034 1.00 89.69 510 LEU A N 1
ATOM 4234 C CA . LEU A 1 510 ? 18.062 -11.863 -30.131 1.00 89.69 510 LEU A CA 1
ATOM 4235 C C . LEU A 1 510 ? 17.149 -11.802 -31.359 1.00 89.69 510 LEU A C 1
ATOM 4237 O O . LEU A 1 510 ? 16.051 -11.269 -31.255 1.00 89.69 510 LEU A O 1
ATOM 4241 N N . ALA A 1 511 ? 17.562 -12.368 -32.495 1.00 91.19 511 ALA A N 1
ATOM 4242 C CA . ALA A 1 511 ? 16.754 -12.392 -33.710 1.00 91.19 511 ALA A CA 1
ATOM 4243 C C . ALA A 1 511 ? 15.404 -13.075 -33.478 1.00 91.19 511 ALA A C 1
ATOM 4245 O O . ALA A 1 511 ? 14.370 -12.479 -33.762 1.00 91.19 511 ALA A O 1
ATOM 4246 N N . GLN A 1 512 ? 15.405 -14.250 -32.844 1.00 90.62 512 GLN A N 1
ATOM 4247 C CA . GLN A 1 512 ? 14.169 -14.945 -32.469 1.00 90.62 512 GLN A CA 1
ATOM 4248 C C . GLN A 1 512 ? 13.310 -14.106 -31.516 1.00 90.62 512 GLN A C 1
ATOM 4250 O O . GLN A 1 512 ? 12.113 -13.948 -31.733 1.00 90.62 512 GLN A O 1
ATOM 4255 N N . LYS A 1 513 ? 13.929 -13.504 -30.491 1.00 87.69 513 LYS A N 1
ATOM 4256 C CA . LYS A 1 513 ? 13.230 -12.668 -29.503 1.00 87.69 513 LYS A CA 1
ATOM 4257 C C . LYS A 1 513 ? 12.651 -11.374 -30.069 1.00 87.69 513 LYS A C 1
ATOM 4259 O O . LYS A 1 513 ? 11.748 -10.808 -29.458 1.00 87.69 513 LYS A O 1
ATOM 4264 N N . LEU A 1 514 ? 13.194 -10.866 -31.174 1.00 90.56 514 LEU A N 1
ATOM 4265 C CA . LEU A 1 514 ? 12.719 -9.649 -31.829 1.00 90.56 514 LEU A CA 1
ATOM 4266 C C . LEU A 1 514 ? 11.489 -9.896 -32.707 1.00 90.56 514 LEU A C 1
ATOM 4268 O O . LEU A 1 514 ? 10.732 -8.954 -32.941 1.00 90.56 514 LEU A O 1
ATOM 4272 N N . LEU A 1 515 ? 11.259 -11.129 -33.168 1.00 91.94 515 LEU A N 1
ATOM 4273 C CA . LEU A 1 515 ? 10.052 -11.473 -33.918 1.00 91.94 515 LEU A CA 1
ATOM 4274 C C . LEU A 1 515 ? 8.805 -11.236 -33.053 1.00 91.94 515 LEU A C 1
ATOM 4276 O O . LEU A 1 515 ? 8.761 -11.579 -31.873 1.00 91.94 515 LEU A O 1
ATOM 4280 N N . GLY A 1 516 ? 7.795 -10.591 -33.637 1.00 85.88 516 GLY A N 1
ATOM 4281 C CA . GLY A 1 516 ? 6.554 -10.217 -32.958 1.00 85.88 516 GLY A CA 1
ATOM 4282 C C . GLY A 1 516 ? 6.628 -8.939 -32.125 1.00 85.88 516 GLY A C 1
ATOM 4283 O O . GLY A 1 516 ? 5.581 -8.380 -31.805 1.00 85.88 516 GLY A O 1
ATOM 4284 N N . LYS A 1 517 ? 7.825 -8.424 -31.811 1.00 87.56 517 LYS A N 1
ATOM 4285 C CA . LYS A 1 517 ? 7.971 -7.142 -31.103 1.00 87.56 517 LYS A CA 1
ATOM 4286 C C . LYS A 1 517 ? 7.538 -5.983 -31.997 1.00 87.56 517 LYS A C 1
ATOM 4288 O O . LYS A 1 517 ? 7.639 -6.055 -33.225 1.00 87.56 517 LYS A O 1
ATOM 4293 N N . ILE A 1 518 ? 7.075 -4.895 -31.383 1.00 88.81 518 ILE A N 1
ATOM 4294 C CA . ILE A 1 518 ? 6.649 -3.706 -32.124 1.00 88.81 518 ILE A CA 1
ATOM 4295 C C . ILE A 1 518 ? 7.787 -2.691 -32.139 1.00 88.81 518 ILE A C 1
ATOM 4297 O O . ILE A 1 518 ? 8.198 -2.198 -31.095 1.00 88.81 518 ILE A O 1
ATOM 4301 N N . LEU A 1 519 ? 8.280 -2.354 -33.326 1.00 92.69 519 LEU A N 1
ATOM 4302 C CA . LEU A 1 519 ? 9.206 -1.248 -33.533 1.00 92.69 519 LEU A CA 1
ATOM 4303 C C . LEU A 1 519 ? 8.408 0.046 -33.692 1.00 92.69 519 LEU A C 1
ATOM 4305 O O . LEU A 1 519 ? 7.539 0.151 -34.565 1.00 92.69 519 LEU A O 1
ATOM 4309 N N . VAL A 1 520 ? 8.719 1.028 -32.850 1.00 89.75 520 VAL A N 1
ATOM 4310 C CA . VAL A 1 520 ? 8.061 2.332 -32.834 1.00 89.75 520 VAL A CA 1
ATOM 4311 C C . VAL A 1 520 ? 9.036 3.408 -33.275 1.00 89.75 520 VAL A C 1
ATOM 4313 O O . VAL A 1 520 ? 10.141 3.512 -32.745 1.00 89.75 520 VAL A O 1
ATOM 4316 N N . ARG A 1 521 ? 8.609 4.241 -34.224 1.00 92.88 521 ARG A N 1
ATOM 4317 C CA . ARG A 1 521 ? 9.303 5.465 -34.628 1.00 92.88 521 ARG A CA 1
ATOM 4318 C C . ARG A 1 521 ? 8.451 6.674 -34.267 1.00 92.88 521 ARG A C 1
ATOM 4320 O O . ARG A 1 521 ? 7.303 6.764 -34.685 1.00 92.88 521 ARG A O 1
ATOM 4327 N N . ASN A 1 522 ? 9.040 7.632 -33.562 1.00 86.88 522 ASN A N 1
ATOM 4328 C CA . ASN A 1 522 ? 8.415 8.912 -33.249 1.00 86.88 522 ASN A CA 1
ATOM 4329 C C . ASN A 1 522 ? 8.925 10.022 -34.182 1.00 86.88 522 ASN A C 1
ATOM 4331 O O . ASN A 1 522 ? 10.088 10.432 -34.105 1.00 86.88 522 ASN A O 1
ATOM 4335 N N . LEU A 1 523 ? 8.057 10.520 -35.059 1.00 86.25 523 LEU A N 1
ATOM 4336 C CA . LEU A 1 523 ? 8.325 11.673 -35.915 1.00 86.25 523 LEU A CA 1
ATOM 4337 C C . LEU A 1 523 ? 7.598 12.895 -35.350 1.00 86.25 523 LEU A C 1
ATOM 4339 O O . LEU A 1 523 ? 6.432 13.122 -35.655 1.00 86.25 523 LEU A O 1
ATOM 4343 N N . ASN A 1 524 ? 8.286 13.684 -34.520 1.00 82.75 524 ASN A N 1
ATOM 4344 C CA . ASN A 1 524 ? 7.766 14.938 -33.954 1.00 82.75 524 ASN A CA 1
ATOM 4345 C C . ASN A 1 524 ? 6.387 14.793 -33.268 1.00 82.75 524 ASN A C 1
ATOM 4347 O O . ASN A 1 524 ? 5.523 15.653 -33.416 1.00 82.75 524 ASN A O 1
ATOM 4351 N N . GLY A 1 525 ? 6.173 13.695 -32.536 1.00 75.88 525 GLY A N 1
ATOM 4352 C CA . GLY A 1 525 ? 4.922 13.381 -31.838 1.00 75.88 525 GLY A CA 1
ATOM 4353 C C . GLY A 1 525 ? 3.999 12.418 -32.591 1.00 75.88 525 GLY A C 1
ATOM 4354 O O . GLY A 1 525 ? 3.078 11.872 -31.986 1.00 75.88 525 GLY A O 1
ATOM 4355 N N . GLN A 1 526 ? 4.250 12.152 -33.877 1.00 83.88 526 GLN A N 1
ATOM 4356 C CA . GLN A 1 526 ? 3.523 11.140 -34.644 1.00 83.88 526 GLN A CA 1
ATOM 4357 C C . GLN A 1 526 ? 4.204 9.773 -34.504 1.00 83.88 526 GLN A C 1
ATOM 4359 O O . GLN A 1 526 ? 5.343 9.587 -34.937 1.00 83.88 526 GLN A O 1
ATOM 4364 N N . LEU A 1 527 ? 3.501 8.808 -33.906 1.00 85.56 527 LEU A N 1
ATOM 4365 C CA . LEU A 1 527 ? 4.007 7.449 -33.713 1.00 85.56 527 LEU A CA 1
ATOM 4366 C C . LEU A 1 527 ? 3.683 6.566 -34.918 1.00 85.56 527 LEU A C 1
ATOM 4368 O O . LEU A 1 527 ? 2.521 6.385 -35.272 1.00 85.56 527 LEU A O 1
ATOM 4372 N N . ILE A 1 528 ? 4.719 5.968 -35.495 1.00 89.88 528 ILE A N 1
ATOM 4373 C CA . ILE A 1 528 ? 4.620 4.920 -36.508 1.00 89.88 528 ILE A CA 1
ATOM 4374 C C . ILE A 1 528 ? 4.958 3.594 -35.841 1.00 89.88 528 ILE A C 1
ATOM 4376 O O . ILE A 1 528 ? 6.029 3.469 -35.245 1.00 89.88 528 ILE A O 1
ATOM 4380 N N . LYS A 1 529 ? 4.070 2.604 -35.956 1.00 89.69 529 LYS A N 1
ATOM 4381 C CA . LYS A 1 529 ? 4.234 1.294 -35.315 1.00 89.69 529 LYS A CA 1
ATOM 4382 C C . LYS A 1 529 ? 4.197 0.158 -36.327 1.00 89.69 529 LYS A C 1
ATOM 4384 O O . LYS A 1 529 ? 3.259 0.048 -37.120 1.00 89.69 529 LYS A O 1
ATOM 4389 N N . VAL A 1 530 ? 5.199 -0.715 -36.267 1.00 91.56 530 VAL A N 1
ATOM 4390 C CA . VAL A 1 530 ? 5.285 -1.911 -37.112 1.00 91.56 530 VAL A CA 1
ATOM 4391 C C . VAL A 1 530 ? 5.675 -3.126 -36.272 1.00 91.56 530 VAL A C 1
ATOM 4393 O O . VAL A 1 530 ? 6.530 -3.029 -35.398 1.00 91.56 530 VAL A O 1
ATOM 4396 N N . LYS A 1 531 ? 5.065 -4.280 -36.529 1.00 92.19 531 LYS A N 1
ATOM 4397 C CA . LYS A 1 531 ? 5.408 -5.562 -35.904 1.00 92.19 531 LYS A CA 1
ATOM 4398 C C . LYS A 1 531 ? 6.530 -6.228 -36.686 1.00 92.19 531 LYS A C 1
ATOM 4400 O O . LYS A 1 531 ? 6.380 -6.449 -37.881 1.00 92.19 531 LYS A O 1
ATOM 4405 N N . ILE A 1 532 ? 7.639 -6.567 -36.046 1.00 94.31 532 ILE A N 1
ATOM 4406 C CA . ILE A 1 532 ? 8.766 -7.236 -36.707 1.00 94.31 532 ILE A CA 1
ATOM 4407 C C . ILE A 1 532 ? 8.356 -8.667 -37.078 1.00 94.31 532 ILE A C 1
ATOM 4409 O O . ILE A 1 532 ? 7.889 -9.415 -36.222 1.00 94.31 532 ILE A O 1
ATOM 4413 N N . VAL A 1 533 ? 8.534 -9.048 -38.345 1.00 93.50 533 VAL A N 1
ATOM 4414 C CA . VAL A 1 533 ? 8.163 -10.387 -38.853 1.00 93.50 533 VAL A CA 1
ATOM 4415 C C . VAL A 1 533 ? 9.321 -11.133 -39.508 1.00 93.50 533 VAL A C 1
ATOM 4417 O O . VAL A 1 533 ? 9.225 -12.335 -39.717 1.00 93.50 533 VAL A O 1
ATOM 4420 N N . GLU A 1 534 ? 10.421 -10.445 -39.819 1.00 93.88 534 GLU A N 1
ATOM 4421 C CA . GLU A 1 534 ? 11.606 -11.065 -40.409 1.00 93.88 534 GLU A CA 1
ATOM 4422 C C . GLU A 1 534 ? 12.869 -10.374 -39.894 1.00 93.88 534 GLU A C 1
ATOM 4424 O O . GLU A 1 534 ? 13.006 -9.145 -39.961 1.00 93.88 534 GLU A O 1
ATOM 4429 N N . THR A 1 535 ? 13.809 -11.176 -39.404 1.00 94.06 535 THR A N 1
ATOM 4430 C CA . THR A 1 535 ? 15.083 -10.731 -38.834 1.00 94.06 535 THR A CA 1
ATOM 4431 C C . THR A 1 535 ? 16.232 -11.560 -39.381 1.00 94.06 535 THR A C 1
ATOM 4433 O O . THR A 1 535 ? 16.055 -12.738 -39.675 1.00 94.06 535 THR A O 1
ATOM 4436 N N . GLU A 1 536 ? 17.426 -10.980 -39.446 1.00 90.50 536 GLU A N 1
ATOM 4437 C CA . GLU A 1 536 ? 18.637 -11.673 -39.890 1.00 90.50 536 GLU A CA 1
ATOM 4438 C C . GLU A 1 536 ? 19.774 -11.437 -38.883 1.00 90.50 536 GLU A C 1
ATOM 4440 O O . GLU A 1 536 ? 20.157 -10.295 -38.621 1.00 90.50 536 GLU A O 1
ATOM 4445 N N . ALA A 1 537 ? 20.280 -12.510 -38.269 1.00 89.00 537 ALA A N 1
ATOM 4446 C CA . ALA A 1 537 ? 21.284 -12.460 -37.204 1.00 89.00 537 ALA A CA 1
ATOM 4447 C C . ALA A 1 537 ? 22.711 -12.443 -37.763 1.00 89.00 537 ALA A C 1
ATOM 4449 O O . ALA A 1 537 ? 23.032 -13.297 -38.577 1.00 89.00 537 ALA A O 1
ATOM 4450 N N . TYR A 1 538 ? 23.581 -11.560 -37.270 1.00 83.62 538 TYR A N 1
ATOM 4451 C CA . TYR A 1 538 ? 25.001 -11.464 -37.632 1.00 83.62 538 TYR A CA 1
ATOM 4452 C C . TYR A 1 538 ? 25.890 -11.689 -36.400 1.00 83.62 538 TYR A C 1
ATOM 4454 O O . TYR A 1 538 ? 25.908 -10.870 -35.479 1.00 83.62 538 TYR A O 1
ATOM 4462 N N . ILE A 1 539 ? 26.680 -12.769 -36.399 1.00 80.94 539 ILE A N 1
ATOM 4463 C CA . ILE A 1 539 ? 27.451 -13.246 -35.225 1.00 80.94 539 ILE A CA 1
ATOM 4464 C C . ILE A 1 539 ? 28.898 -12.697 -35.231 1.00 80.94 539 ILE A C 1
ATOM 4466 O O . ILE A 1 539 ? 29.862 -13.335 -34.806 1.00 80.94 539 ILE A O 1
ATOM 4470 N N . GLY A 1 540 ? 29.079 -11.480 -35.742 1.00 73.38 540 GLY A N 1
ATOM 4471 C CA . GLY A 1 540 ? 30.323 -10.726 -35.605 1.00 73.38 540 GLY A CA 1
ATOM 4472 C C . GLY A 1 540 ? 31.564 -11.372 -36.221 1.00 73.38 540 GLY A C 1
ATOM 4473 O O . GLY A 1 540 ? 31.659 -11.559 -37.431 1.00 73.38 540 GLY A O 1
ATOM 4474 N N . LYS A 1 541 ? 32.576 -11.644 -35.386 1.00 63.88 541 LYS A N 1
ATOM 4475 C CA . LYS A 1 541 ? 33.952 -11.974 -35.816 1.00 63.88 541 LYS A CA 1
ATOM 4476 C C . LYS A 1 541 ? 34.089 -13.315 -36.544 1.00 63.88 541 LYS A C 1
ATOM 4478 O O . LYS A 1 541 ? 35.100 -13.505 -37.212 1.00 63.88 541 LYS A O 1
ATOM 4483 N N . ILE A 1 542 ? 33.117 -14.213 -36.393 1.00 62.78 542 ILE A N 1
ATOM 4484 C CA . ILE A 1 542 ? 33.102 -15.556 -36.995 1.00 62.78 542 ILE A CA 1
ATOM 4485 C C . ILE A 1 542 ? 32.131 -15.667 -38.181 1.00 62.78 542 ILE A C 1
ATOM 4487 O O . ILE A 1 542 ? 31.908 -16.764 -38.675 1.00 62.78 542 ILE A O 1
ATOM 4491 N N . ASP A 1 543 ? 31.508 -14.562 -38.599 1.00 61.56 543 ASP A N 1
ATOM 4492 C CA . ASP A 1 543 ? 30.577 -14.496 -39.730 1.00 61.56 543 ASP A CA 1
ATOM 4493 C C . ASP A 1 543 ? 31.234 -13.676 -40.847 1.00 61.56 543 ASP A C 1
ATOM 4495 O O . ASP A 1 543 ? 31.327 -12.452 -40.737 1.00 61.56 543 ASP A O 1
ATOM 4499 N N . ARG A 1 544 ? 31.707 -14.330 -41.919 1.00 57.75 544 ARG A N 1
ATOM 4500 C CA . ARG A 1 544 ? 32.382 -13.655 -43.047 1.00 57.75 544 ARG A CA 1
ATOM 4501 C C . ARG A 1 544 ? 31.521 -12.603 -43.752 1.00 57.75 544 ARG A C 1
ATOM 4503 O O . ARG A 1 544 ? 32.068 -11.673 -44.345 1.00 57.75 544 ARG A O 1
ATOM 4510 N N . ALA A 1 545 ? 30.195 -12.707 -43.662 1.00 54.50 545 ALA A N 1
ATOM 4511 C CA . ALA A 1 545 ? 29.260 -11.736 -44.223 1.00 54.50 545 ALA A CA 1
ATOM 4512 C C . ALA A 1 545 ? 28.974 -10.552 -43.276 1.00 54.50 545 ALA A C 1
ATOM 4514 O O . ALA A 1 545 ? 28.327 -9.587 -43.683 1.00 54.50 545 ALA A O 1
ATOM 4515 N N . CYS A 1 546 ? 29.478 -10.573 -42.037 1.00 57.50 546 CYS A N 1
ATOM 4516 C CA . CYS A 1 546 ? 29.337 -9.474 -41.089 1.00 57.50 546 CYS A CA 1
ATOM 4517 C C . CYS A 1 546 ? 30.347 -8.342 -41.351 1.00 57.50 546 CYS A C 1
ATOM 4519 O O . CYS A 1 546 ? 31.543 -8.562 -41.553 1.00 57.50 546 CYS A O 1
ATOM 4521 N N . HIS A 1 547 ? 29.894 -7.090 -41.218 1.00 56.62 547 HIS A N 1
ATOM 4522 C CA . HIS A 1 547 ? 30.740 -5.887 -41.297 1.00 56.62 547 HIS A CA 1
ATOM 4523 C C . HIS A 1 547 ? 31.827 -5.811 -40.200 1.00 56.62 547 HIS A C 1
ATOM 4525 O O . HIS A 1 547 ? 32.694 -4.935 -40.236 1.00 56.62 547 HIS A O 1
ATOM 4531 N N . ALA A 1 548 ? 31.780 -6.697 -39.200 1.00 52.97 548 ALA A N 1
ATOM 4532 C CA . ALA A 1 548 ? 32.771 -6.807 -38.134 1.00 52.97 548 ALA A CA 1
ATOM 4533 C C . ALA A 1 548 ? 33.835 -7.904 -38.369 1.00 52.97 548 ALA A C 1
ATOM 4535 O O . ALA A 1 548 ? 34.767 -8.028 -37.564 1.00 52.97 548 ALA A O 1
ATOM 4536 N N . HIS A 1 549 ? 33.731 -8.680 -39.458 1.00 56.88 549 HIS A N 1
ATOM 4537 C CA . HIS A 1 549 ? 34.703 -9.713 -39.830 1.00 56.88 549 HIS A CA 1
ATOM 4538 C C . HIS A 1 549 ? 36.075 -9.123 -40.206 1.00 56.88 549 HIS A C 1
ATOM 4540 O O . HIS A 1 549 ? 36.176 -7.994 -40.691 1.00 56.88 549 HIS A O 1
ATOM 4546 N N . GLN A 1 550 ? 37.151 -9.885 -39.968 1.00 54.62 550 GLN A N 1
ATOM 4547 C CA . GLN A 1 550 ? 38.536 -9.393 -39.992 1.00 54.62 550 GLN A CA 1
ATOM 4548 C C . GLN A 1 550 ? 38.980 -8.786 -41.335 1.00 54.62 550 GLN A C 1
ATOM 4550 O O . GLN A 1 550 ? 39.757 -7.833 -41.324 1.00 54.62 550 GLN A O 1
ATOM 4555 N N . GLU A 1 551 ? 38.446 -9.275 -42.455 1.00 48.94 551 GLU A N 1
ATOM 4556 C CA . GLU A 1 551 ? 38.781 -8.826 -43.819 1.00 48.94 551 GLU A CA 1
ATOM 4557 C C . GLU A 1 551 ? 37.970 -7.599 -44.293 1.00 48.94 551 GLU A C 1
ATOM 4559 O O . GLU A 1 551 ? 38.381 -6.918 -45.225 1.00 48.94 551 GLU A O 1
ATOM 4564 N N . ASN A 1 552 ? 36.873 -7.245 -43.606 1.00 52.78 552 ASN A N 1
ATOM 4565 C CA . ASN A 1 552 ? 35.996 -6.103 -43.931 1.00 52.78 552 ASN A CA 1
ATOM 4566 C C . ASN A 1 552 ? 36.219 -4.882 -43.009 1.00 52.78 552 ASN A C 1
ATOM 4568 O O . ASN A 1 552 ? 35.403 -3.956 -42.953 1.00 52.78 552 ASN A O 1
ATOM 4572 N N . ARG A 1 553 ? 37.323 -4.865 -42.247 1.00 52.25 553 ARG A N 1
ATOM 4573 C CA . ARG A 1 553 ? 37.583 -3.882 -41.182 1.00 52.25 553 ARG A CA 1
ATOM 4574 C C . ARG A 1 553 ? 37.811 -2.465 -41.712 1.00 52.25 553 ARG A C 1
ATOM 4576 O O . ARG A 1 553 ? 38.933 -2.037 -41.958 1.00 52.25 553 ARG A O 1
ATOM 4583 N N . SER A 1 554 ? 36.757 -1.662 -41.672 1.00 52.19 554 SER A N 1
ATOM 4584 C CA . SER A 1 554 ? 36.882 -0.259 -41.285 1.00 52.19 554 SER A CA 1
ATOM 4585 C C . SER A 1 554 ? 36.437 -0.127 -39.827 1.00 52.19 554 SER A C 1
ATOM 4587 O O . SER A 1 554 ? 35.262 -0.285 -39.506 1.00 52.19 554 SER A O 1
ATOM 4589 N N . ARG A 1 555 ? 37.388 0.185 -38.936 1.00 49.66 555 ARG A N 1
ATOM 4590 C CA . ARG A 1 555 ? 37.173 0.349 -37.481 1.00 49.66 555 ARG A CA 1
ATOM 4591 C C . ARG A 1 555 ? 36.077 1.374 -37.136 1.00 49.66 555 ARG A C 1
ATOM 4593 O O . ARG A 1 555 ? 35.535 1.330 -36.040 1.00 49.66 555 ARG A O 1
ATOM 4600 N N . TRP A 1 556 ? 35.766 2.281 -38.066 1.00 49.72 556 TRP A N 1
ATOM 4601 C CA . TRP A 1 556 ? 34.761 3.333 -37.920 1.00 49.72 556 TRP A CA 1
ATOM 4602 C C . TRP A 1 556 ? 33.388 2.959 -38.510 1.00 49.72 556 TRP A C 1
ATOM 4604 O O . TRP A 1 556 ? 32.375 3.417 -37.991 1.00 49.72 556 TRP A O 1
ATOM 4614 N N . LYS A 1 557 ? 33.316 2.092 -39.535 1.00 54.16 557 LYS A N 1
ATOM 4615 C CA . LYS A 1 557 ? 32.049 1.716 -40.203 1.00 54.16 557 LYS A CA 1
ATOM 4616 C C . LYS A 1 557 ? 31.173 0.739 -39.409 1.00 54.16 557 LYS A C 1
ATOM 4618 O O . LYS A 1 557 ? 29.972 0.686 -39.656 1.00 54.16 557 LYS A O 1
ATOM 4623 N N . SER A 1 558 ? 31.743 -0.023 -38.475 1.00 60.34 558 SER A N 1
ATOM 4624 C CA . SER A 1 558 ? 31.031 -0.986 -37.610 1.00 60.34 558 SER A CA 1
ATOM 4625 C C . SER A 1 558 ? 31.132 -0.640 -36.116 1.00 60.34 558 SER A C 1
ATOM 4627 O O . SER A 1 558 ? 30.890 -1.478 -35.247 1.00 60.34 558 SER A O 1
ATOM 4629 N N . ALA A 1 559 ? 31.469 0.615 -35.793 1.00 60.03 559 ALA A N 1
ATOM 4630 C CA . ALA A 1 559 ? 31.618 1.082 -34.415 1.00 60.03 559 ALA A CA 1
ATOM 4631 C C . ALA A 1 559 ? 30.328 0.914 -33.590 1.00 60.03 559 ALA A C 1
ATOM 4633 O O . ALA A 1 559 ? 30.403 0.567 -32.416 1.00 60.03 559 ALA A O 1
ATOM 4634 N N . ALA A 1 560 ? 29.152 1.077 -34.207 1.00 61.41 560 ALA A N 1
ATOM 4635 C CA . ALA A 1 560 ? 27.869 0.917 -33.523 1.00 61.41 560 ALA A CA 1
ATOM 4636 C C . ALA A 1 560 ? 27.599 -0.527 -33.081 1.00 61.41 560 ALA A C 1
ATOM 4638 O O . ALA A 1 560 ? 27.041 -0.727 -32.011 1.00 61.41 560 ALA A O 1
ATOM 4639 N N . LEU A 1 561 ? 28.052 -1.531 -33.843 1.00 72.12 561 LEU A N 1
ATOM 4640 C CA . LEU A 1 561 ? 27.936 -2.939 -33.443 1.00 72.12 561 LEU A CA 1
ATOM 4641 C C . LEU A 1 561 ? 28.812 -3.263 -32.227 1.00 72.12 561 LEU A C 1
ATOM 4643 O O . LEU A 1 561 ? 28.511 -4.190 -31.497 1.00 72.12 561 LEU A O 1
ATOM 4647 N N . ASN A 1 562 ? 29.877 -2.493 -31.978 1.00 69.62 562 ASN A N 1
ATOM 4648 C CA . ASN A 1 562 ? 30.723 -2.667 -30.793 1.00 69.62 562 ASN A CA 1
ATOM 4649 C C . ASN A 1 562 ? 30.139 -2.012 -29.527 1.00 69.62 562 ASN A C 1
ATOM 4651 O O . ASN A 1 562 ? 30.752 -2.126 -28.460 1.00 69.62 562 ASN A O 1
ATOM 4655 N N . ASN A 1 563 ? 29.007 -1.308 -29.630 1.00 70.88 563 ASN A N 1
ATOM 4656 C CA . ASN A 1 563 ? 28.311 -0.753 -28.472 1.00 70.88 563 ASN A CA 1
ATOM 4657 C C . ASN A 1 563 ? 27.628 -1.861 -27.653 1.00 70.88 563 ASN A C 1
ATOM 4659 O O . ASN A 1 563 ? 27.658 -3.033 -28.013 1.00 70.88 563 ASN A O 1
ATOM 4663 N N . ARG A 1 564 ? 27.043 -1.490 -26.509 1.00 77.94 564 ARG A N 1
ATOM 4664 C CA . ARG A 1 564 ? 26.195 -2.412 -25.745 1.00 77.94 564 ARG A CA 1
ATOM 4665 C C . ARG A 1 564 ? 24.988 -2.843 -26.589 1.00 77.94 564 ARG A C 1
ATOM 4667 O O . ARG A 1 564 ? 24.518 -2.058 -27.416 1.00 77.94 564 ARG A O 1
ATOM 4674 N N . GLY A 1 565 ? 24.476 -4.051 -26.352 1.00 83.62 565 GLY A N 1
ATOM 4675 C CA . GLY A 1 565 ? 23.224 -4.495 -26.958 1.00 83.62 565 GLY A CA 1
ATOM 4676 C C . GLY A 1 565 ? 22.098 -3.470 -26.764 1.00 83.62 565 GLY A C 1
ATOM 4677 O O . GLY A 1 565 ? 21.980 -2.875 -25.693 1.00 83.62 565 GLY A O 1
ATOM 4678 N N . GLY A 1 566 ? 21.288 -3.257 -27.803 1.00 84.12 566 GLY A N 1
ATOM 4679 C CA . GLY A 1 566 ? 20.178 -2.294 -27.805 1.00 84.12 566 GLY A CA 1
ATOM 4680 C C . GLY A 1 566 ? 20.476 -0.982 -28.533 1.00 84.12 566 GLY A C 1
ATOM 4681 O O . GLY A 1 566 ? 19.574 -0.170 -28.716 1.00 84.12 566 GLY A O 1
ATOM 4682 N N . CYS A 1 567 ? 21.703 -0.768 -29.013 1.00 88.62 567 CYS A N 1
ATOM 4683 C CA . CYS A 1 567 ? 22.011 0.367 -29.884 1.00 88.62 567 CYS A CA 1
ATOM 4684 C C . CYS A 1 567 ? 21.627 0.094 -31.347 1.00 88.62 567 CYS A C 1
ATOM 4686 O O . CYS A 1 567 ? 21.917 -0.970 -31.893 1.00 88.62 567 CYS A O 1
ATOM 4688 N N . ALA A 1 568 ? 21.049 1.091 -32.011 1.00 91.12 568 ALA A N 1
ATOM 4689 C CA . ALA A 1 568 ? 20.822 1.105 -33.445 1.00 91.12 568 ALA A CA 1
ATOM 4690 C C . ALA A 1 568 ? 22.153 1.139 -34.207 1.00 91.12 568 ALA A C 1
ATOM 4692 O O . ALA A 1 568 ? 23.039 1.951 -33.923 1.00 91.12 568 ALA A O 1
ATOM 4693 N N . TYR A 1 569 ? 22.261 0.301 -35.230 1.00 90.94 569 TYR A N 1
ATOM 4694 C CA . TYR A 1 569 ? 23.285 0.389 -36.257 1.00 90.94 569 TYR A CA 1
ATOM 4695 C C . TYR A 1 569 ? 22.610 0.636 -37.601 1.00 90.94 569 TYR A C 1
ATOM 4697 O O . TYR A 1 569 ? 21.905 -0.230 -38.118 1.00 90.94 569 TYR A O 1
ATOM 4705 N N . VAL A 1 570 ? 22.827 1.826 -38.159 1.00 91.06 570 VAL A N 1
ATOM 4706 C CA . VAL A 1 570 ? 22.279 2.221 -39.459 1.00 91.06 570 VAL A CA 1
ATOM 4707 C C . VAL A 1 570 ? 23.415 2.421 -40.443 1.00 91.06 570 VAL A C 1
ATOM 4709 O O . VAL A 1 570 ? 24.397 3.100 -40.145 1.00 91.06 570 VAL A O 1
ATOM 4712 N N . TYR A 1 571 ? 23.287 1.835 -41.629 1.00 86.50 571 TYR A N 1
ATOM 4713 C CA . TYR A 1 571 ? 24.283 1.965 -42.689 1.00 86.50 571 TYR A CA 1
ATOM 4714 C C . TYR A 1 571 ? 23.630 2.018 -44.069 1.00 86.50 571 TYR A C 1
ATOM 4716 O O . TYR A 1 571 ? 22.484 1.611 -44.249 1.00 86.50 571 TYR A O 1
ATOM 4724 N N . LEU A 1 572 ? 24.371 2.547 -45.042 1.00 86.12 572 LEU A N 1
ATOM 4725 C CA . LEU A 1 572 ? 23.952 2.655 -46.437 1.00 86.12 572 LEU A CA 1
ATOM 4726 C C . LEU A 1 572 ? 24.434 1.452 -47.255 1.00 86.12 572 LEU A C 1
ATOM 4728 O O . LEU A 1 572 ? 25.613 1.102 -47.207 1.00 86.12 572 LEU A O 1
ATOM 4732 N N . ILE A 1 573 ? 23.545 0.892 -48.073 1.00 80.88 573 ILE A N 1
ATOM 4733 C CA . ILE A 1 573 ? 23.852 -0.068 -49.138 1.00 80.88 573 ILE A CA 1
ATOM 4734 C C . ILE A 1 573 ? 23.549 0.548 -50.506 1.00 80.88 573 ILE A C 1
ATOM 4736 O O . ILE A 1 573 ? 22.643 1.377 -50.653 1.00 80.88 573 ILE A O 1
ATOM 4740 N N . TYR A 1 574 ? 24.338 0.160 -51.513 1.00 79.44 574 TYR A N 1
ATOM 4741 C CA . TYR A 1 574 ? 24.239 0.656 -52.896 1.00 79.44 574 TYR A CA 1
ATOM 4742 C C . TYR A 1 574 ? 24.198 2.192 -53.014 1.00 79.44 574 TYR A C 1
ATOM 4744 O O . TYR A 1 574 ? 23.628 2.734 -53.956 1.00 79.44 574 TYR A O 1
ATOM 4752 N N . SER A 1 575 ? 24.765 2.898 -52.031 1.00 76.62 575 SER A N 1
ATOM 4753 C CA . SER A 1 575 ? 24.778 4.364 -51.925 1.00 76.62 575 SER A CA 1
ATOM 4754 C C . SER A 1 575 ? 23.401 5.051 -51.887 1.00 76.62 575 SER A C 1
ATOM 4756 O O . SER A 1 575 ? 23.347 6.272 -52.001 1.00 76.62 575 SER A O 1
ATOM 4758 N N . MET A 1 576 ? 22.291 4.317 -51.708 1.00 80.25 576 MET A N 1
ATOM 4759 C CA . MET A 1 576 ? 20.938 4.908 -51.759 1.00 80.25 576 MET A CA 1
ATOM 4760 C C . MET A 1 576 ? 19.874 4.284 -50.837 1.00 80.25 576 MET A C 1
ATOM 4762 O O . MET A 1 576 ? 18.760 4.813 -50.755 1.00 80.25 576 MET A O 1
ATOM 4766 N N . TYR A 1 577 ? 20.167 3.171 -50.157 1.00 86.44 577 TYR A N 1
ATOM 4767 C CA . TYR A 1 577 ? 19.228 2.526 -49.231 1.00 86.44 577 TYR A CA 1
ATOM 4768 C C . TYR A 1 577 ? 19.843 2.383 -47.844 1.00 86.44 577 TYR A C 1
ATOM 4770 O O . TYR A 1 577 ? 20.980 1.941 -47.728 1.00 86.44 577 TYR A O 1
ATOM 4778 N N . TYR A 1 578 ? 19.082 2.716 -46.802 1.00 92.56 578 TYR A N 1
ATOM 4779 C CA . TYR A 1 578 ? 19.476 2.468 -45.418 1.00 92.56 578 TYR A CA 1
ATOM 4780 C C . TYR A 1 578 ? 19.038 1.079 -44.957 1.00 92.56 578 TYR A C 1
ATOM 4782 O O . TYR A 1 578 ? 17.940 0.633 -45.286 1.00 92.56 578 TYR A O 1
ATOM 4790 N N . CYS A 1 579 ? 19.870 0.430 -44.152 1.00 92.19 579 CYS A N 1
ATOM 4791 C CA . CYS A 1 579 ? 19.539 -0.779 -43.404 1.00 92.19 579 CYS A CA 1
ATOM 4792 C C . CYS A 1 579 ? 19.591 -0.480 -41.905 1.00 92.19 579 CYS A C 1
ATOM 4794 O O . CYS A 1 579 ? 20.455 0.279 -41.467 1.00 92.19 579 CYS A O 1
ATOM 4796 N N . PHE A 1 580 ? 18.681 -1.086 -41.141 1.00 94.94 580 PHE A N 1
ATOM 4797 C CA . PHE A 1 580 ? 18.556 -0.888 -39.700 1.00 94.94 580 PHE A CA 1
ATOM 4798 C C . PHE A 1 580 ? 18.820 -2.193 -38.949 1.00 94.94 580 PHE A C 1
ATOM 4800 O O . PHE A 1 580 ? 18.084 -3.174 -39.094 1.00 94.94 580 PHE A O 1
ATOM 4807 N N . ASN A 1 581 ? 19.851 -2.174 -38.114 1.00 93.75 581 ASN A N 1
ATOM 4808 C CA . ASN A 1 581 ? 20.227 -3.277 -37.251 1.00 93.75 581 ASN A CA 1
ATOM 4809 C C . ASN A 1 581 ? 20.137 -2.856 -35.784 1.00 93.75 581 ASN A C 1
ATOM 4811 O O . ASN A 1 581 ? 20.308 -1.687 -35.445 1.00 93.75 581 ASN A O 1
ATOM 4815 N N . ILE A 1 582 ? 19.956 -3.836 -34.907 1.00 92.19 582 ILE A N 1
ATOM 4816 C CA . ILE A 1 582 ? 20.051 -3.672 -33.459 1.00 92.19 582 ILE A CA 1
ATOM 4817 C C . ILE A 1 582 ? 21.291 -4.432 -32.993 1.00 92.19 582 ILE A C 1
ATOM 4819 O O . ILE A 1 582 ? 21.412 -5.630 -33.250 1.00 92.19 582 ILE A O 1
ATOM 4823 N N . ALA A 1 583 ? 22.226 -3.738 -32.344 1.00 89.56 583 ALA A N 1
ATOM 4824 C CA . ALA A 1 583 ? 23.399 -4.357 -31.740 1.00 89.56 583 ALA A CA 1
ATOM 4825 C C . ALA A 1 583 ? 22.968 -5.360 -30.661 1.00 89.56 583 ALA A C 1
ATOM 4827 O O . ALA A 1 583 ? 22.010 -5.118 -29.919 1.00 89.56 583 ALA A O 1
ATOM 4828 N N . SER A 1 584 ? 23.689 -6.471 -30.565 1.00 86.31 584 SER A N 1
ATOM 4829 C CA . SER A 1 584 ? 23.460 -7.523 -29.577 1.00 86.31 584 SER A CA 1
ATOM 4830 C C . SER A 1 584 ? 24.755 -7.853 -28.842 1.00 86.31 584 SER A C 1
ATOM 4832 O O . SER A 1 584 ? 25.834 -7.497 -29.308 1.00 86.31 584 SER A O 1
ATOM 4834 N N . SER A 1 585 ? 24.655 -8.587 -27.733 1.00 79.00 585 SER A N 1
ATOM 4835 C CA . SER A 1 585 ? 25.790 -8.973 -26.879 1.00 79.00 585 SER A CA 1
ATOM 4836 C C . SER A 1 585 ? 26.370 -7.825 -26.031 1.00 79.00 585 SER A C 1
ATOM 4838 O O . SER A 1 585 ? 25.830 -6.718 -25.934 1.00 79.00 585 SER A O 1
ATOM 4840 N N . VAL A 1 586 ? 27.448 -8.139 -25.313 1.00 78.19 586 VAL A N 1
ATOM 4841 C CA . VAL A 1 586 ? 28.202 -7.202 -24.476 1.00 78.19 586 VAL A CA 1
ATOM 4842 C C . VAL A 1 586 ? 29.058 -6.264 -25.327 1.00 78.19 586 VAL A C 1
ATOM 4844 O O . VAL A 1 586 ? 29.517 -6.609 -26.415 1.00 78.19 586 VAL A O 1
ATOM 4847 N N . LYS A 1 587 ? 29.334 -5.067 -24.800 1.00 75.31 587 LYS A N 1
ATOM 4848 C CA . LYS A 1 587 ? 30.205 -4.084 -25.458 1.00 75.31 587 LYS A CA 1
ATOM 4849 C C . LYS A 1 587 ? 31.553 -4.715 -25.845 1.00 75.31 587 LYS A C 1
ATOM 4851 O O . LYS A 1 587 ? 32.217 -5.324 -25.010 1.00 75.31 587 LYS A O 1
ATOM 4856 N N . GLY A 1 588 ? 31.984 -4.507 -27.090 1.00 71.56 588 GLY A N 1
ATOM 4857 C CA . GLY A 1 588 ? 33.227 -5.073 -27.638 1.00 71.56 588 GLY A CA 1
ATOM 4858 C C . GLY A 1 588 ? 33.086 -6.451 -28.302 1.00 71.56 588 GLY A C 1
ATOM 4859 O O . GLY A 1 588 ? 34.067 -6.958 -28.863 1.00 71.56 588 GLY A O 1
ATOM 4860 N N . ASP A 1 589 ? 31.882 -7.027 -28.294 1.00 79.50 589 ASP A N 1
ATOM 4861 C CA . ASP A 1 589 ? 31.518 -8.205 -29.075 1.00 79.50 589 ASP A CA 1
ATOM 4862 C C . ASP A 1 589 ? 30.542 -7.814 -30.201 1.00 79.50 589 ASP A C 1
ATOM 4864 O O . ASP A 1 589 ? 29.344 -7.693 -29.960 1.00 79.50 589 ASP A O 1
ATOM 4868 N N . PRO A 1 590 ? 31.041 -7.536 -31.423 1.00 79.19 590 PRO A N 1
ATOM 4869 C CA . PRO A 1 590 ? 30.265 -6.860 -32.452 1.00 79.19 590 PRO A CA 1
ATOM 4870 C C . PRO A 1 590 ? 29.273 -7.790 -33.148 1.00 79.19 590 PRO A C 1
ATOM 4872 O O . PRO A 1 590 ? 29.531 -8.262 -34.254 1.00 79.19 590 PRO A O 1
ATOM 4875 N N . GLN A 1 591 ? 28.139 -8.031 -32.502 1.00 87.06 591 GLN A N 1
ATOM 4876 C CA . GLN A 1 591 ? 27.020 -8.802 -33.027 1.00 87.06 591 GLN A CA 1
ATOM 4877 C C . GLN A 1 591 ? 25.815 -7.888 -33.284 1.00 87.06 591 GLN A C 1
ATOM 4879 O O . GLN A 1 591 ? 25.691 -6.808 -32.700 1.00 87.06 591 GLN A O 1
ATOM 4884 N N . GLY A 1 592 ? 24.912 -8.294 -34.172 1.00 89.31 592 GLY A N 1
ATOM 4885 C CA . GLY A 1 592 ? 23.682 -7.537 -34.370 1.00 89.31 592 GLY A CA 1
ATOM 4886 C C . GLY A 1 592 ? 22.645 -8.248 -35.215 1.00 89.31 592 GLY A C 1
ATOM 4887 O O . GLY A 1 592 ? 22.941 -9.202 -35.927 1.00 89.31 592 GLY A O 1
ATOM 4888 N N . VAL A 1 593 ? 21.417 -7.753 -35.144 1.00 92.81 593 VAL A N 1
ATOM 4889 C CA . VAL A 1 593 ? 20.265 -8.298 -35.861 1.00 92.81 593 VAL A CA 1
ATOM 4890 C C . VAL A 1 593 ? 19.737 -7.247 -36.825 1.00 92.81 593 VAL A C 1
ATOM 4892 O O . VAL A 1 593 ? 19.336 -6.170 -36.395 1.00 92.81 593 VAL A O 1
ATOM 4895 N N . LEU A 1 594 ? 19.736 -7.548 -38.121 1.00 93.81 594 LEU A N 1
ATOM 4896 C CA . LEU A 1 594 ? 19.081 -6.740 -39.149 1.00 93.81 594 LEU A CA 1
ATOM 4897 C C . LEU A 1 594 ? 17.570 -6.970 -39.088 1.00 93.81 594 LEU A C 1
ATOM 4899 O O . LEU A 1 594 ? 17.116 -8.115 -39.101 1.00 93.81 594 LEU A O 1
ATOM 4903 N N . ILE A 1 595 ? 16.793 -5.888 -39.089 1.00 95.56 595 ILE A N 1
ATOM 4904 C CA . ILE A 1 595 ? 15.340 -5.971 -39.250 1.00 95.56 595 ILE A CA 1
ATOM 4905 C C . ILE A 1 595 ? 15.033 -5.955 -40.746 1.00 95.56 595 ILE A C 1
ATOM 4907 O O . ILE A 1 595 ? 15.234 -4.944 -41.425 1.00 95.56 595 ILE A O 1
ATOM 4911 N N . ARG A 1 596 ? 14.582 -7.093 -41.280 1.00 92.56 596 ARG A N 1
ATOM 4912 C CA . ARG A 1 596 ? 14.359 -7.261 -42.720 1.00 92.56 596 ARG A CA 1
ATOM 4913 C C . ARG A 1 596 ? 12.960 -6.873 -43.144 1.00 92.56 596 ARG A C 1
ATOM 4915 O O . ARG A 1 596 ? 12.811 -6.186 -44.154 1.00 92.56 596 ARG A O 1
ATOM 4922 N N . ALA A 1 597 ? 11.959 -7.286 -42.378 1.00 93.06 597 ALA A N 1
ATOM 4923 C CA . ALA A 1 597 ? 10.578 -6.967 -42.674 1.00 93.06 597 ALA A CA 1
ATOM 4924 C C . ALA A 1 597 ? 9.751 -6.744 -41.413 1.00 93.06 597 ALA A C 1
ATOM 4926 O O . ALA A 1 597 ? 10.008 -7.315 -40.349 1.00 93.06 597 ALA A O 1
ATOM 4927 N N . ALA A 1 598 ? 8.723 -5.915 -41.565 1.00 93.25 598 ALA A N 1
ATOM 4928 C CA . ALA A 1 598 ? 7.745 -5.659 -40.526 1.00 93.25 598 ALA A CA 1
ATOM 4929 C C . ALA A 1 598 ? 6.335 -5.535 -41.119 1.00 93.25 598 ALA A C 1
ATOM 4931 O O . ALA A 1 598 ? 6.162 -5.087 -42.251 1.00 93.25 598 ALA A O 1
ATOM 4932 N N . GLU A 1 599 ? 5.321 -5.910 -40.356 1.00 90.56 599 GLU A N 1
ATOM 4933 C CA . GLU A 1 599 ? 3.915 -5.700 -40.677 1.00 90.56 599 GLU A CA 1
ATOM 4934 C C . GLU A 1 599 ? 3.445 -4.372 -40.058 1.00 90.56 599 GLU A C 1
ATOM 4936 O O . GLU A 1 599 ? 3.557 -4.197 -38.844 1.00 90.56 599 GLU A O 1
ATOM 4941 N N . PRO A 1 600 ? 2.933 -3.410 -40.841 1.00 88.44 600 PRO A N 1
ATOM 4942 C CA . PRO A 1 600 ? 2.399 -2.178 -40.273 1.00 88.44 600 PRO A CA 1
ATOM 4943 C C . PRO A 1 600 ? 1.142 -2.416 -39.435 1.00 88.44 600 PRO A C 1
ATOM 4945 O O . PRO A 1 600 ? 0.235 -3.100 -39.899 1.00 88.44 600 PRO A O 1
ATOM 4948 N N . LEU A 1 601 ? 1.066 -1.810 -38.245 1.00 84.00 601 LEU A N 1
ATOM 4949 C CA . LEU A 1 601 ? -0.122 -1.912 -37.384 1.00 84.00 601 LEU A CA 1
ATOM 4950 C C . LEU A 1 601 ? -1.209 -0.889 -37.737 1.00 84.00 601 LEU A C 1
ATOM 4952 O O . LEU A 1 601 ? -2.391 -1.179 -37.594 1.00 84.00 601 LEU A O 1
ATOM 4956 N N . ASP A 1 602 ? -0.808 0.295 -38.204 1.00 80.50 602 ASP A N 1
ATOM 4957 C CA . ASP A 1 602 ? -1.715 1.324 -38.713 1.00 80.50 602 ASP A CA 1
ATOM 4958 C C . ASP A 1 602 ? -1.119 1.955 -39.976 1.00 80.50 602 ASP A C 1
ATOM 4960 O O . ASP A 1 602 ? -0.150 2.720 -39.930 1.00 80.50 602 ASP A O 1
ATOM 4964 N N . HIS A 1 603 ? -1.709 1.626 -41.124 1.00 75.06 603 HIS A N 1
ATOM 4965 C CA . HIS A 1 603 ? -1.255 2.084 -42.434 1.00 75.06 603 HIS A CA 1
ATOM 4966 C C . HIS A 1 603 ? -1.356 3.607 -42.612 1.00 75.06 603 HIS A C 1
ATOM 4968 O O . HIS A 1 603 ? -0.578 4.169 -43.384 1.00 75.06 603 HIS A O 1
ATOM 4974 N N . HIS A 1 604 ? -2.255 4.285 -41.888 1.00 70.94 604 HIS A N 1
ATOM 4975 C CA . HIS A 1 604 ? -2.464 5.733 -42.000 1.00 70.94 604 HIS A CA 1
ATOM 4976 C C . HIS A 1 604 ? -1.343 6.548 -41.347 1.00 70.94 604 HIS A C 1
ATOM 4978 O O . HIS A 1 604 ? -1.153 7.718 -41.678 1.00 70.94 604 HIS A O 1
ATOM 4984 N N . THR A 1 605 ? -0.569 5.932 -40.451 1.00 70.75 605 THR A N 1
ATOM 4985 C CA . THR A 1 605 ? 0.535 6.606 -39.751 1.00 70.75 605 THR A CA 1
ATOM 4986 C C . THR A 1 605 ? 1.828 6.667 -40.564 1.00 70.75 605 THR A C 1
ATOM 4988 O O . THR A 1 605 ? 2.715 7.440 -40.216 1.00 70.75 605 THR A O 1
ATOM 4991 N N . ILE A 1 606 ? 1.952 5.903 -41.657 1.00 75.31 606 ILE A N 1
ATOM 4992 C CA . ILE A 1 606 ? 3.197 5.772 -42.429 1.00 75.31 606 ILE A CA 1
ATOM 4993 C C . ILE A 1 606 ? 3.240 6.793 -43.580 1.00 75.31 606 ILE A C 1
ATOM 4995 O O . ILE A 1 606 ? 2.485 6.651 -44.546 1.00 75.31 606 ILE A O 1
ATOM 4999 N N . PRO A 1 607 ? 4.179 7.763 -43.582 1.00 70.25 607 PRO A N 1
ATOM 5000 C CA . PRO A 1 607 ? 4.223 8.826 -44.589 1.00 70.25 607 PRO A CA 1
ATOM 5001 C C . PRO A 1 607 ? 4.351 8.324 -46.029 1.00 70.25 607 PRO A C 1
ATOM 5003 O O . PRO A 1 607 ? 3.719 8.871 -46.925 1.00 70.25 607 PRO A O 1
ATOM 5006 N N . VAL A 1 608 ? 5.110 7.254 -46.281 1.00 66.00 608 VAL A N 1
ATOM 5007 C CA . VAL A 1 608 ? 5.286 6.698 -47.642 1.00 66.00 608 VAL A CA 1
ATOM 5008 C C . VAL A 1 608 ? 4.007 6.023 -48.169 1.00 66.00 608 VAL A C 1
ATOM 5010 O O . VAL A 1 608 ? 3.826 5.901 -49.379 1.00 66.00 608 VAL A O 1
ATOM 5013 N N . ILE A 1 609 ? 3.085 5.640 -47.280 1.00 65.69 609 ILE A N 1
ATOM 5014 C CA . ILE A 1 609 ? 1.780 5.062 -47.633 1.00 65.69 609 ILE A CA 1
ATOM 5015 C C . ILE A 1 609 ? 0.762 6.165 -47.988 1.00 65.69 609 ILE A C 1
ATOM 5017 O O . ILE A 1 609 ? -0.272 5.881 -48.579 1.00 65.69 609 ILE A O 1
ATOM 5021 N N . SER A 1 610 ? 1.071 7.449 -47.769 1.00 56.91 610 SER A N 1
ATOM 5022 C CA . SER A 1 610 ? 0.209 8.558 -48.224 1.00 56.91 610 SER A CA 1
ATOM 5023 C C . SER A 1 610 ? 0.049 8.640 -49.752 1.00 56.91 610 SER A C 1
ATOM 5025 O O . SER A 1 610 ? -0.932 9.195 -50.235 1.00 56.91 610 SER A O 1
ATOM 5027 N N . HIS A 1 611 ? 0.978 8.048 -50.513 1.00 61.62 611 HIS A N 1
ATOM 5028 C CA . HIS A 1 611 ? 0.931 7.921 -51.976 1.00 61.62 611 HIS A CA 1
ATOM 5029 C C . HIS A 1 611 ? 0.701 6.456 -52.387 1.00 61.62 611 HIS A C 1
ATOM 5031 O O . HIS A 1 611 ? 1.343 5.944 -53.308 1.00 61.62 611 HIS A O 1
ATOM 5037 N N . HIS A 1 612 ? -0.144 5.747 -51.631 1.00 68.06 612 HIS A N 1
ATOM 5038 C CA . HIS A 1 612 ? -0.398 4.324 -51.820 1.00 68.06 612 HIS A CA 1
ATOM 5039 C C . HIS A 1 612 ? -0.881 4.018 -53.241 1.00 68.06 612 HIS A C 1
ATOM 5041 O O . HIS A 1 612 ? -1.875 4.560 -53.721 1.00 68.06 612 HIS A O 1
ATOM 5047 N N . ASP A 1 613 ? -0.196 3.082 -53.884 1.00 71.81 613 ASP A N 1
ATOM 5048 C CA . ASP A 1 613 ? -0.603 2.503 -55.155 1.00 71.81 613 ASP A CA 1
ATOM 5049 C C . ASP A 1 613 ? -1.608 1.384 -54.864 1.00 71.81 613 ASP A C 1
ATOM 5051 O O . ASP A 1 613 ? -1.244 0.369 -54.269 1.00 71.81 613 ASP A O 1
ATOM 5055 N N . SER A 1 614 ? -2.875 1.560 -55.255 1.00 73.25 614 SER A N 1
ATOM 5056 C CA . SER A 1 614 ? -3.960 0.601 -54.984 1.00 73.25 614 SER A CA 1
ATOM 5057 C C . SER A 1 614 ? -3.707 -0.804 -55.545 1.00 73.25 614 SER A C 1
ATOM 5059 O O . SER A 1 614 ? -4.373 -1.750 -55.129 1.00 73.25 614 SER A O 1
ATOM 5061 N N . THR A 1 615 ? -2.726 -0.970 -56.439 1.00 71.44 615 THR A N 1
ATOM 5062 C CA . THR A 1 615 ? -2.307 -2.277 -56.965 1.00 71.44 615 THR A CA 1
ATOM 5063 C C . THR A 1 615 ? -1.356 -3.046 -56.037 1.00 71.44 615 THR A C 1
ATOM 5065 O O . THR A 1 615 ? -1.115 -4.237 -56.250 1.00 71.44 615 THR A O 1
ATOM 5068 N N . LYS A 1 616 ? -0.815 -2.407 -54.992 1.00 73.00 616 LYS A N 1
ATOM 5069 C CA . LYS A 1 616 ? 0.149 -3.004 -54.055 1.00 73.00 616 LYS A CA 1
ATOM 5070 C C . LYS A 1 616 ? -0.502 -3.251 -52.697 1.00 73.00 616 LYS A C 1
ATOM 5072 O O . LYS A 1 616 ? -1.315 -2.470 -52.227 1.00 73.00 616 LYS A O 1
ATOM 5077 N N . LYS A 1 617 ? -0.135 -4.355 -52.041 1.00 77.06 617 LYS A N 1
ATOM 5078 C CA . LYS A 1 617 ? -0.547 -4.633 -50.653 1.00 77.06 617 LYS A CA 1
ATOM 5079 C C . LYS A 1 617 ? 0.278 -3.780 -49.687 1.00 77.06 617 LYS A C 1
ATOM 5081 O O . LYS A 1 617 ? 1.463 -3.577 -49.931 1.00 77.06 617 LYS A O 1
ATOM 5086 N N . PHE A 1 618 ? -0.284 -3.376 -48.549 1.00 72.69 618 PHE A N 1
ATOM 5087 C CA . PHE A 1 618 ? 0.405 -2.507 -47.581 1.00 72.69 618 PHE A CA 1
ATOM 5088 C C . PHE A 1 618 ? 1.763 -3.040 -47.089 1.00 72.69 618 PHE A C 1
ATOM 5090 O O . PHE A 1 618 ? 2.713 -2.271 -46.952 1.00 72.69 618 PHE A O 1
ATOM 5097 N N . HIS A 1 619 ? 1.913 -4.356 -46.902 1.00 76.81 619 HIS A N 1
ATOM 5098 C CA . HIS A 1 619 ? 3.198 -4.948 -46.502 1.00 76.81 619 HIS A CA 1
ATOM 5099 C C . HIS A 1 619 ? 4.301 -4.798 -47.569 1.00 76.81 619 HIS A C 1
ATOM 5101 O O . HIS A 1 619 ? 5.477 -4.961 -47.259 1.00 76.81 619 HIS A O 1
ATOM 5107 N N . TYR A 1 620 ? 3.970 -4.454 -48.823 1.00 82.44 620 TYR A N 1
ATOM 5108 C CA . TYR A 1 620 ? 4.957 -4.196 -49.880 1.00 82.44 620 TYR A CA 1
ATOM 5109 C C . TYR A 1 620 ? 5.960 -3.100 -49.493 1.00 82.44 620 TYR A C 1
ATOM 5111 O O . TYR A 1 620 ? 7.102 -3.115 -49.956 1.00 82.44 620 TYR A O 1
ATOM 5119 N N . TYR A 1 621 ? 5.536 -2.142 -48.667 1.00 83.81 621 TYR A N 1
ATOM 5120 C CA . TYR A 1 621 ? 6.353 -1.007 -48.242 1.00 83.81 621 TYR A CA 1
ATOM 5121 C C . TYR A 1 621 ? 7.317 -1.353 -47.102 1.00 83.81 621 TYR A C 1
ATOM 5123 O O . TYR A 1 621 ? 8.223 -0.578 -46.819 1.00 83.81 621 TYR A O 1
ATOM 5131 N N . THR A 1 622 ? 7.169 -2.523 -46.481 1.00 89.31 622 THR A N 1
ATOM 5132 C CA . THR A 1 622 ? 7.944 -2.941 -45.306 1.00 89.31 622 THR A CA 1
ATOM 5133 C C . THR A 1 622 ? 8.464 -4.378 -45.412 1.00 89.31 622 THR A C 1
ATOM 5135 O O . THR A 1 622 ? 8.968 -4.905 -44.429 1.00 89.31 622 THR A O 1
ATOM 5138 N N . ASN A 1 623 ? 8.405 -5.006 -46.595 1.00 88.81 623 ASN A N 1
ATOM 5139 C CA . ASN A 1 623 ? 8.879 -6.376 -46.860 1.00 88.81 623 ASN A CA 1
ATOM 5140 C C . ASN A 1 623 ? 10.347 -6.470 -47.320 1.00 88.81 623 ASN A C 1
ATOM 5142 O O . ASN A 1 623 ? 10.719 -7.356 -48.087 1.00 88.81 623 ASN A O 1
ATOM 5146 N N . GLY A 1 624 ? 11.175 -5.513 -46.917 1.00 89.06 624 GLY A N 1
ATOM 5147 C CA . GLY A 1 624 ? 12.602 -5.524 -47.210 1.00 89.06 624 GLY A CA 1
ATOM 5148 C C . GLY A 1 624 ? 13.325 -4.404 -46.466 1.00 89.06 624 GLY A C 1
ATOM 5149 O O . GLY A 1 624 ? 12.729 -3.342 -46.257 1.00 89.06 624 GLY A O 1
ATOM 5150 N N . PRO A 1 625 ? 14.611 -4.584 -46.118 1.00 90.88 625 PRO A N 1
ATOM 5151 C CA . PRO A 1 625 ? 15.300 -3.728 -45.150 1.00 90.88 625 PRO A CA 1
ATOM 5152 C C . PRO A 1 625 ? 15.362 -2.259 -45.595 1.00 90.88 625 PRO A C 1
ATOM 5154 O O . PRO A 1 625 ? 15.036 -1.356 -44.830 1.00 90.88 625 PRO A O 1
ATOM 5157 N N . GLY A 1 626 ? 15.665 -2.007 -46.874 1.00 90.38 626 GLY A N 1
ATOM 5158 C CA . GLY A 1 626 ? 15.670 -0.651 -47.434 1.00 90.38 626 GLY A CA 1
ATOM 5159 C C . GLY A 1 626 ? 14.286 -0.003 -47.525 1.00 90.38 626 GLY A C 1
ATOM 5160 O O . GLY A 1 626 ? 14.154 1.211 -47.360 1.00 90.38 626 GLY A O 1
ATOM 5161 N N . LYS A 1 627 ? 13.240 -0.799 -47.781 1.00 90.88 627 LYS A N 1
ATOM 5162 C CA . LYS A 1 627 ? 11.861 -0.296 -47.850 1.00 90.88 627 LYS A CA 1
ATOM 5163 C C . LYS A 1 627 ? 11.332 0.033 -46.458 1.00 90.88 627 LYS A C 1
ATOM 5165 O O . LYS A 1 627 ? 10.765 1.105 -46.276 1.00 90.88 627 LYS A O 1
ATOM 5170 N N . LEU A 1 628 ? 11.613 -0.835 -45.484 1.00 92.56 628 LEU A N 1
ATOM 5171 C CA . LEU A 1 628 ? 11.296 -0.631 -44.077 1.00 92.56 628 LEU A CA 1
ATOM 5172 C C . LEU A 1 628 ? 11.880 0.689 -43.563 1.00 92.56 628 LEU A C 1
ATOM 5174 O O . LEU A 1 628 ? 11.141 1.505 -43.018 1.00 92.56 628 LEU A O 1
ATOM 5178 N N . CYS A 1 629 ? 13.172 0.944 -43.803 1.00 93.31 629 CYS A N 1
ATOM 5179 C CA . CYS A 1 629 ? 13.798 2.202 -43.392 1.00 93.31 629 CYS A CA 1
ATOM 5180 C C . CYS A 1 629 ? 13.131 3.421 -44.040 1.00 93.31 629 CYS A C 1
ATOM 5182 O O . CYS A 1 629 ? 12.906 4.420 -43.366 1.00 93.31 629 CYS A O 1
ATOM 5184 N N . ARG A 1 630 ? 12.751 3.345 -45.323 1.00 90.44 630 ARG A N 1
ATOM 5185 C CA . ARG A 1 630 ? 12.010 4.431 -45.988 1.00 90.44 630 ARG A CA 1
ATOM 5186 C C . ARG A 1 630 ? 10.625 4.641 -45.380 1.00 90.44 630 ARG A C 1
ATOM 5188 O O . ARG A 1 630 ? 10.253 5.781 -45.128 1.00 90.44 630 ARG A O 1
ATOM 5195 N N . ALA A 1 631 ? 9.881 3.566 -45.125 1.00 89.25 631 ALA A N 1
ATOM 5196 C CA . ALA A 1 631 ? 8.558 3.636 -44.510 1.00 89.25 631 ALA A CA 1
ATOM 5197 C C . ALA A 1 631 ? 8.613 4.283 -43.116 1.00 89.25 631 ALA A C 1
ATOM 5199 O O . ALA A 1 631 ? 7.779 5.123 -42.790 1.00 89.25 631 ALA A O 1
ATOM 5200 N N . LEU A 1 632 ? 9.633 3.944 -42.325 1.00 91.38 632 LEU A N 1
ATOM 5201 C CA . LEU A 1 632 ? 9.842 4.473 -40.977 1.00 91.38 632 LEU A CA 1
ATOM 5202 C C . LEU A 1 632 ? 10.659 5.774 -40.933 1.00 91.38 632 LEU A C 1
ATOM 5204 O O . LEU A 1 632 ? 10.958 6.257 -39.846 1.00 91.38 632 LEU A O 1
ATOM 5208 N N . ASN A 1 633 ? 11.049 6.338 -42.079 1.00 92.38 633 ASN A N 1
ATOM 5209 C CA . ASN A 1 633 ? 11.938 7.500 -42.160 1.00 92.38 633 ASN A CA 1
ATOM 5210 C C . ASN A 1 633 ? 13.201 7.353 -41.272 1.00 92.38 633 ASN A C 1
ATOM 5212 O O . ASN A 1 633 ? 13.515 8.203 -40.432 1.00 92.38 633 ASN A O 1
ATOM 5216 N N . ILE A 1 634 ? 13.872 6.206 -41.410 1.00 94.50 634 ILE A N 1
ATOM 5217 C CA . ILE A 1 634 ? 15.142 5.873 -40.761 1.00 94.50 634 ILE A CA 1
ATOM 5218 C C . ILE A 1 634 ? 16.285 6.239 -41.706 1.00 94.50 634 ILE A C 1
ATOM 5220 O O . ILE A 1 634 ? 16.353 5.754 -42.839 1.00 94.50 634 ILE A O 1
ATOM 5224 N N . ASP A 1 635 ? 17.209 7.048 -41.204 1.00 92.88 635 ASP A N 1
ATOM 5225 C CA . ASP A 1 635 ? 18.434 7.446 -41.885 1.00 92.88 635 ASP A CA 1
ATOM 5226 C C . ASP A 1 635 ? 19.648 7.351 -40.944 1.00 92.88 635 ASP A C 1
ATOM 5228 O O . ASP A 1 635 ? 19.560 6.864 -39.812 1.00 92.88 635 ASP A O 1
ATOM 5232 N N . ILE A 1 636 ? 20.806 7.815 -41.418 1.00 92.00 636 ILE A N 1
ATOM 5233 C CA . ILE A 1 636 ? 22.064 7.739 -40.670 1.00 92.00 636 ILE A CA 1
ATOM 5234 C C . ILE A 1 636 ? 22.049 8.516 -39.344 1.00 92.00 636 ILE A C 1
ATOM 5236 O O . ILE A 1 636 ? 22.866 8.217 -38.476 1.00 92.00 636 ILE A O 1
ATOM 5240 N N . SER A 1 637 ? 21.138 9.479 -39.150 1.00 92.75 637 SER A N 1
ATOM 5241 C CA . SER A 1 637 ? 21.046 10.251 -37.901 1.00 92.75 637 SER A CA 1
ATOM 5242 C C . SER A 1 637 ? 20.644 9.390 -36.702 1.00 92.75 637 SER A C 1
ATOM 5244 O O . SER A 1 637 ? 20.959 9.733 -35.565 1.00 92.75 637 SER A O 1
ATOM 5246 N N . LEU A 1 638 ? 20.003 8.243 -36.954 1.00 92.75 638 LEU A N 1
ATOM 5247 C CA . LEU A 1 638 ? 19.632 7.272 -35.926 1.00 92.75 638 LEU A CA 1
ATOM 5248 C C . LEU A 1 638 ? 20.743 6.258 -35.625 1.00 92.75 638 LEU A C 1
ATOM 5250 O O . LEU A 1 638 ? 20.576 5.406 -34.754 1.00 92.75 638 LEU A O 1
ATOM 5254 N N . ASN A 1 639 ? 21.880 6.318 -36.321 1.00 91.50 639 ASN A N 1
ATOM 5255 C CA . ASN A 1 639 ? 23.005 5.444 -36.020 1.00 91.50 639 ASN A CA 1
ATOM 5256 C C . ASN A 1 639 ? 23.535 5.728 -34.600 1.00 91.50 639 ASN A C 1
ATOM 5258 O O . ASN A 1 639 ? 23.677 6.883 -34.209 1.00 91.50 639 ASN A O 1
ATOM 5262 N N . HIS A 1 640 ? 23.856 4.676 -33.845 1.00 86.81 640 HIS A N 1
ATOM 5263 C CA . HIS A 1 640 ? 24.246 4.703 -32.426 1.00 86.81 640 HIS A CA 1
ATOM 5264 C C . HIS A 1 640 ? 23.153 5.078 -31.414 1.00 86.81 640 HIS A C 1
ATOM 5266 O O . HIS A 1 640 ? 23.441 5.068 -30.216 1.00 86.81 640 HIS A O 1
ATOM 5272 N N . VAL A 1 641 ? 21.920 5.369 -31.841 1.00 88.38 641 VAL A N 1
ATOM 5273 C CA . VAL A 1 641 ? 20.819 5.659 -30.910 1.00 88.38 641 VAL A CA 1
ATOM 5274 C C . VAL A 1 641 ? 20.534 4.444 -30.034 1.00 88.38 641 VAL A C 1
ATOM 5276 O O . VAL A 1 641 ? 20.440 3.324 -30.523 1.00 88.38 641 VAL A O 1
ATOM 5279 N N . ASP A 1 642 ? 20.392 4.658 -28.733 1.00 84.88 642 ASP A N 1
ATOM 5280 C CA . ASP A 1 642 ? 20.081 3.598 -27.781 1.00 84.88 642 ASP A CA 1
ATOM 5281 C C . ASP A 1 642 ? 18.563 3.396 -27.666 1.00 84.88 642 ASP A C 1
ATOM 5283 O O . ASP A 1 642 ? 17.858 4.257 -27.135 1.00 84.88 642 ASP A O 1
ATOM 5287 N N . LEU A 1 643 ? 18.055 2.260 -28.155 1.00 85.44 643 LEU A N 1
ATOM 5288 C CA . LEU A 1 643 ? 16.620 1.948 -28.157 1.00 85.44 643 LEU A CA 1
ATOM 5289 C C . LEU A 1 643 ? 16.047 1.773 -26.743 1.00 85.44 643 LEU A C 1
ATOM 5291 O O . LEU A 1 643 ? 14.829 1.768 -26.584 1.00 85.44 643 LEU A O 1
ATOM 5295 N N . THR A 1 644 ? 16.893 1.599 -25.720 1.00 75.75 644 THR A N 1
ATOM 5296 C CA . THR A 1 644 ? 16.437 1.441 -24.328 1.00 75.75 644 THR A CA 1
ATOM 5297 C C . THR A 1 644 ? 16.087 2.771 -23.665 1.00 75.75 644 THR A C 1
ATOM 5299 O O . THR A 1 644 ? 15.353 2.787 -22.678 1.00 75.75 644 THR A O 1
ATOM 5302 N N . THR A 1 645 ? 16.597 3.882 -24.200 1.00 73.44 645 THR A N 1
ATOM 5303 C CA . THR A 1 645 ? 16.445 5.219 -23.608 1.00 73.44 645 THR A CA 1
ATOM 5304 C C . THR A 1 645 ? 15.925 6.269 -24.587 1.00 73.44 645 THR A C 1
ATOM 5306 O O . THR A 1 645 ? 15.698 7.403 -24.182 1.00 73.44 645 THR A O 1
ATOM 5309 N N . SER A 1 646 ? 15.807 5.950 -25.878 1.00 78.31 646 SER A N 1
ATOM 5310 C CA . SER A 1 646 ? 15.415 6.920 -26.899 1.00 78.31 646 SER A CA 1
ATOM 5311 C C . SER A 1 646 ? 13.904 7.007 -27.081 1.00 78.31 646 SER A C 1
ATOM 5313 O O . SER A 1 646 ? 13.244 6.000 -27.309 1.00 78.31 646 SER A O 1
ATOM 5315 N N . ASP A 1 647 ? 13.390 8.234 -27.146 1.00 78.31 647 ASP A N 1
ATOM 5316 C CA . ASP A 1 647 ? 12.015 8.503 -27.579 1.00 78.31 647 ASP A CA 1
ATOM 5317 C C . ASP A 1 647 ? 11.874 8.591 -29.108 1.00 78.31 647 ASP A C 1
ATOM 5319 O O . ASP A 1 647 ? 10.759 8.716 -29.613 1.00 78.31 647 ASP A O 1
ATOM 5323 N N . LEU A 1 648 ? 12.984 8.554 -29.864 1.00 86.31 648 LEU A N 1
ATOM 5324 C CA . LEU A 1 648 ? 12.984 8.655 -31.330 1.00 86.31 648 LEU A CA 1
ATOM 5325 C C . LEU A 1 648 ? 12.648 7.313 -31.981 1.00 86.31 648 LEU A C 1
ATOM 5327 O O . LEU A 1 648 ? 11.854 7.258 -32.926 1.00 86.31 648 LEU A O 1
ATOM 5331 N N . ILE A 1 649 ? 13.272 6.240 -31.504 1.00 90.12 649 ILE A N 1
ATOM 5332 C CA . ILE A 1 649 ? 13.055 4.879 -31.987 1.00 90.12 649 ILE A CA 1
ATOM 5333 C C . ILE A 1 649 ? 13.263 3.893 -30.838 1.00 90.12 649 ILE A C 1
ATOM 5335 O O . ILE A 1 649 ? 14.294 3.933 -30.169 1.00 90.12 649 ILE A O 1
ATOM 5339 N N . TYR A 1 650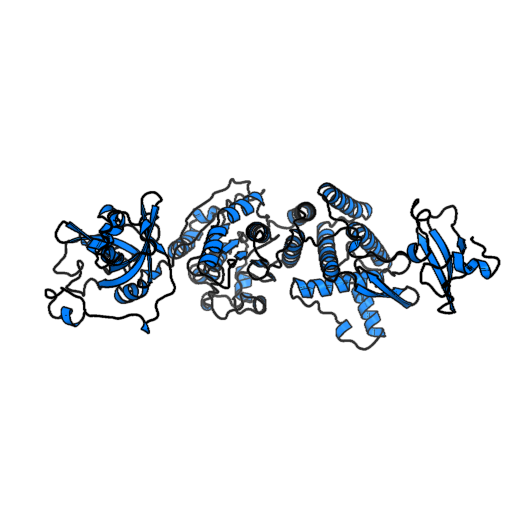 ? 12.283 3.024 -30.604 1.00 89.31 650 TYR A N 1
ATOM 5340 C CA . TYR A 1 650 ? 12.294 2.065 -29.498 1.00 89.31 650 TYR A CA 1
ATOM 5341 C C . TYR A 1 650 ? 11.432 0.838 -29.815 1.00 89.31 650 TYR A C 1
ATOM 5343 O O . TYR A 1 650 ? 10.704 0.808 -30.809 1.00 89.31 650 TYR A O 1
ATOM 5351 N N . LEU A 1 651 ? 11.531 -0.191 -28.972 1.00 83.75 651 LEU A N 1
ATOM 5352 C CA . LEU A 1 651 ? 10.718 -1.403 -29.065 1.00 83.75 651 LEU A CA 1
ATOM 5353 C C . LEU A 1 651 ? 9.652 -1.414 -27.967 1.00 83.75 651 LEU A C 1
ATOM 5355 O O . LEU A 1 651 ? 9.973 -1.241 -26.791 1.00 83.75 651 LEU A O 1
ATOM 5359 N N . GLU A 1 652 ? 8.399 -1.663 -28.340 1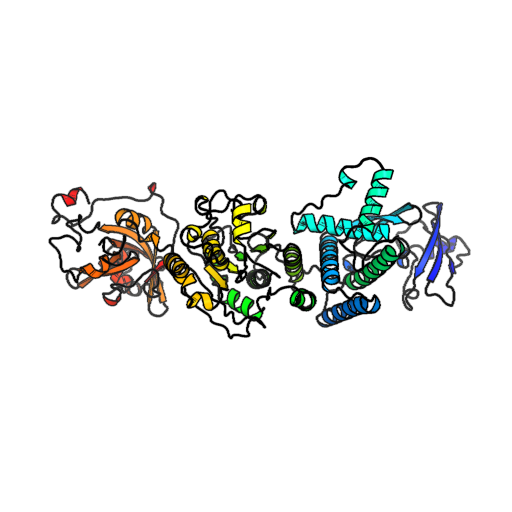.00 80.19 652 GLU A N 1
ATOM 5360 C CA . GLU A 1 652 ? 7.362 -2.073 -27.394 1.00 80.19 652 GLU A CA 1
ATOM 5361 C C . GLU A 1 652 ? 7.376 -3.596 -27.260 1.00 80.19 652 GLU A C 1
ATOM 5363 O O . GLU A 1 652 ? 7.476 -4.344 -28.241 1.00 80.19 652 GLU A O 1
ATOM 5368 N N . ASP A 1 653 ? 7.276 -4.048 -26.015 1.00 67.38 653 ASP A N 1
ATOM 5369 C CA . ASP A 1 653 ? 7.309 -5.463 -25.686 1.00 67.38 653 ASP A CA 1
ATOM 5370 C C . ASP A 1 653 ? 5.996 -6.161 -26.081 1.00 67.38 653 ASP A C 1
ATOM 5372 O O . ASP A 1 653 ? 4.912 -5.577 -26.023 1.00 67.38 653 ASP A O 1
ATOM 5376 N N . GLN A 1 654 ? 6.110 -7.424 -26.476 1.00 71.44 654 GLN A N 1
ATOM 5377 C CA . GLN A 1 654 ? 5.010 -8.324 -26.840 1.00 71.44 654 GLN A CA 1
ATOM 5378 C C . GLN A 1 654 ? 5.325 -9.721 -26.291 1.00 71.44 654 GLN A C 1
ATOM 5380 O O . GLN A 1 654 ? 6.501 -10.008 -26.062 1.00 71.44 654 GLN A O 1
ATOM 5385 N N . PRO A 1 655 ? 4.342 -10.609 -26.068 1.00 65.62 655 PRO A N 1
ATOM 5386 C CA . PRO A 1 655 ? 4.630 -12.009 -25.750 1.00 65.62 655 PRO A CA 1
ATOM 5387 C C . PRO A 1 655 ? 5.642 -12.608 -26.741 1.00 65.62 655 PRO A C 1
ATOM 5389 O O . PRO A 1 655 ? 5.623 -12.266 -27.924 1.00 65.62 655 PRO A O 1
ATOM 5392 N N . GLU A 1 656 ? 6.568 -13.443 -26.260 1.00 73.25 656 GLU A N 1
ATOM 5393 C CA . GLU A 1 656 ? 7.487 -14.147 -27.163 1.00 73.25 656 GLU A CA 1
ATOM 5394 C C . GLU A 1 656 ? 6.682 -15.076 -28.083 1.00 73.25 656 GLU A C 1
ATOM 5396 O O . GLU A 1 656 ? 5.762 -15.759 -27.631 1.00 73.25 656 GLU A O 1
ATOM 5401 N N . ILE A 1 657 ? 7.021 -15.073 -29.374 1.00 80.19 657 ILE A N 1
ATOM 5402 C CA . ILE A 1 657 ? 6.433 -15.985 -30.358 1.00 80.19 657 ILE A CA 1
ATOM 5403 C C . ILE A 1 657 ? 6.872 -17.415 -30.020 1.00 80.19 657 ILE A C 1
ATOM 5405 O O . ILE A 1 657 ? 8.029 -17.645 -29.654 1.00 80.19 657 ILE A O 1
ATOM 5409 N N . SER A 1 658 ? 5.950 -18.376 -30.129 1.00 77.88 658 SER A N 1
ATOM 5410 C CA . SER A 1 658 ? 6.270 -19.788 -29.902 1.00 77.88 658 SER A CA 1
ATOM 5411 C C . SER A 1 658 ? 7.339 -20.253 -30.891 1.00 77.88 658 SER A C 1
ATOM 5413 O O . SER A 1 658 ? 7.295 -19.908 -32.069 1.00 77.88 658 SER A O 1
ATOM 5415 N N . GLN A 1 659 ? 8.276 -21.096 -30.450 1.00 77.38 659 GLN A N 1
ATOM 5416 C CA . GLN A 1 659 ? 9.300 -21.666 -31.340 1.00 77.38 659 GLN A CA 1
ATOM 5417 C C . GLN A 1 659 ? 8.693 -22.436 -32.523 1.00 77.38 659 GLN A C 1
ATOM 5419 O O . GLN A 1 659 ? 9.296 -22.496 -33.588 1.00 77.38 659 GLN A O 1
ATOM 5424 N N . GLU A 1 660 ? 7.483 -22.976 -32.363 1.00 78.75 660 GLU A N 1
ATOM 5425 C CA . GLU A 1 660 ? 6.751 -23.689 -33.418 1.00 78.75 660 GLU A CA 1
ATOM 5426 C C . GLU A 1 660 ? 6.258 -22.763 -34.546 1.00 78.75 660 GLU A C 1
ATOM 5428 O O . GLU A 1 660 ? 6.019 -23.219 -35.661 1.00 78.75 660 GLU A O 1
ATOM 5433 N N . GLU A 1 661 ? 6.133 -21.461 -34.277 1.00 80.81 661 GLU A N 1
ATOM 5434 C CA . GLU A 1 661 ? 5.694 -20.443 -35.241 1.00 80.81 661 GLU A CA 1
ATOM 5435 C C . GLU A 1 661 ? 6.877 -19.767 -35.961 1.00 80.81 661 GLU A C 1
ATOM 5437 O O . GLU A 1 661 ? 6.680 -19.015 -36.918 1.00 80.81 661 GLU A O 1
ATOM 5442 N N . ILE A 1 662 ? 8.116 -20.029 -35.523 1.00 87.31 662 ILE A N 1
ATOM 5443 C CA . ILE A 1 662 ? 9.331 -19.432 -36.084 1.00 87.31 662 ILE A CA 1
ATOM 5444 C C . ILE A 1 662 ? 9.914 -20.353 -37.157 1.00 87.31 662 ILE A C 1
ATOM 5446 O O . ILE A 1 662 ? 10.381 -21.458 -36.888 1.00 87.31 662 ILE A O 1
ATOM 5450 N N . ILE A 1 663 ? 9.972 -19.854 -38.390 1.00 88.56 663 ILE A N 1
ATOM 5451 C CA . ILE A 1 663 ? 10.642 -20.540 -39.498 1.00 88.56 663 ILE A CA 1
ATOM 5452 C C . ILE A 1 663 ? 12.068 -19.999 -39.621 1.00 88.56 663 ILE A C 1
ATOM 5454 O O . ILE A 1 663 ? 12.270 -18.799 -39.796 1.00 88.56 663 ILE A O 1
ATOM 5458 N N . THR A 1 664 ? 13.061 -20.888 -39.567 1.00 85.19 664 THR A N 1
ATOM 5459 C CA . THR A 1 664 ? 14.474 -20.543 -39.797 1.00 85.19 664 THR A CA 1
ATOM 5460 C C . THR A 1 664 ? 14.898 -20.979 -41.198 1.00 85.19 664 THR A C 1
ATOM 5462 O O . THR A 1 664 ? 14.690 -22.128 -41.585 1.00 85.19 664 THR A O 1
ATOM 5465 N N . THR A 1 665 ? 15.515 -20.077 -41.961 1.00 83.56 665 THR A N 1
ATOM 5466 C CA . THR A 1 665 ? 16.006 -20.341 -43.324 1.00 83.56 665 THR A CA 1
ATOM 5467 C C . THR A 1 665 ? 17.453 -19.882 -43.484 1.00 83.56 665 THR A C 1
ATOM 5469 O O . THR A 1 665 ? 17.903 -19.019 -42.736 1.00 83.56 665 THR A O 1
ATOM 5472 N N . LYS A 1 666 ? 18.159 -20.406 -44.496 1.00 78.62 666 LYS A N 1
ATOM 5473 C CA . LYS A 1 666 ? 19.505 -19.933 -44.865 1.00 78.62 666 LYS A CA 1
ATOM 5474 C C . LYS A 1 666 ? 19.491 -18.464 -45.297 1.00 78.62 666 LYS A C 1
ATOM 5476 O O . LYS A 1 666 ? 18.514 -18.003 -45.901 1.00 78.62 666 LYS A O 1
ATOM 5481 N N . ARG A 1 667 ? 20.588 -17.745 -45.053 1.00 71.88 667 ARG A N 1
ATOM 5482 C CA . ARG A 1 667 ? 20.726 -16.338 -45.456 1.00 71.88 667 ARG A CA 1
ATOM 5483 C C . ARG A 1 667 ? 20.814 -16.194 -46.983 1.00 71.88 667 ARG A C 1
ATOM 5485 O O . ARG A 1 667 ? 21.513 -16.937 -47.669 1.00 71.88 667 ARG A O 1
ATOM 5492 N N . VAL A 1 668 ? 20.102 -15.211 -47.532 1.00 68.06 668 VAL A N 1
ATOM 5493 C CA . VAL A 1 668 ? 19.991 -14.976 -48.986 1.00 68.06 668 VAL A CA 1
ATOM 5494 C C . VAL A 1 668 ? 21.019 -13.930 -49.440 1.00 68.06 668 VAL A C 1
ATOM 5496 O O . VAL A 1 668 ? 21.249 -12.955 -48.732 1.00 68.06 668 VAL A O 1
ATOM 5499 N N . ASN A 1 669 ? 21.597 -14.090 -50.639 1.00 63.38 669 ASN A N 1
ATOM 5500 C CA . ASN A 1 669 ? 22.577 -13.178 -51.265 1.00 63.38 669 ASN A CA 1
ATOM 5501 C C . ASN A 1 669 ? 23.963 -13.088 -50.587 1.00 63.38 669 ASN A C 1
ATOM 5503 O O . ASN A 1 669 ? 24.655 -12.084 -50.742 1.00 63.38 669 ASN A O 1
ATOM 5507 N N . ILE A 1 670 ? 24.404 -14.140 -49.889 1.00 62.88 670 ILE A N 1
ATOM 5508 C CA . ILE A 1 670 ? 25.754 -14.229 -49.298 1.00 62.88 670 ILE A CA 1
ATOM 5509 C C . ILE A 1 670 ? 26.700 -15.163 -50.064 1.00 62.88 670 ILE A C 1
ATOM 5511 O O . ILE A 1 670 ? 27.587 -15.778 -49.480 1.00 62.88 670 ILE A O 1
ATOM 5515 N N . ASP A 1 671 ? 26.551 -15.260 -51.388 1.00 63.38 671 ASP A N 1
ATOM 5516 C CA . ASP A 1 671 ? 27.399 -16.122 -52.232 1.00 63.38 671 ASP A CA 1
ATOM 5517 C C . ASP A 1 671 ? 28.898 -15.796 -52.129 1.00 63.38 671 ASP A C 1
ATOM 5519 O O . ASP A 1 671 ? 29.747 -16.657 -52.344 1.00 63.38 671 ASP A O 1
ATOM 5523 N N . TYR A 1 672 ? 29.225 -14.568 -51.726 1.00 61.19 672 TYR A N 1
ATOM 5524 C CA . TYR A 1 672 ? 30.588 -14.107 -51.481 1.00 61.19 672 TYR A CA 1
ATOM 5525 C C . TYR A 1 672 ? 31.198 -14.610 -50.154 1.00 61.19 672 TYR A C 1
ATOM 5527 O O . TYR A 1 672 ? 32.386 -14.399 -49.926 1.00 61.19 672 TYR A O 1
ATOM 5535 N N . ALA A 1 673 ? 30.424 -15.256 -49.270 1.00 54.91 673 ALA A N 1
ATOM 5536 C CA . ALA A 1 673 ? 30.862 -15.659 -47.927 1.00 54.91 673 ALA A CA 1
ATOM 5537 C C . ALA A 1 673 ? 31.565 -17.036 -47.862 1.00 54.91 673 ALA A C 1
ATOM 5539 O O . ALA A 1 673 ? 32.014 -17.448 -46.791 1.00 54.91 673 ALA A O 1
ATOM 5540 N N . GLY A 1 674 ? 31.714 -17.744 -48.987 1.00 66.38 674 GLY A N 1
ATOM 5541 C CA . GLY A 1 674 ? 32.400 -19.043 -49.041 1.00 66.38 674 GLY A CA 1
ATOM 5542 C C . GLY A 1 674 ? 31.670 -20.137 -48.249 1.00 66.38 674 GLY A C 1
ATOM 5543 O O . GLY A 1 674 ? 30.449 -20.227 -48.316 1.00 66.38 674 GLY A O 1
ATOM 5544 N N . GLU A 1 675 ? 32.406 -20.958 -47.489 1.00 58.62 675 GLU A N 1
ATOM 5545 C CA . GLU A 1 675 ? 31.859 -22.082 -46.695 1.00 58.62 675 GLU A CA 1
ATOM 5546 C C . GLU A 1 675 ? 30.800 -21.654 -45.658 1.00 58.62 675 GLU A C 1
ATOM 5548 O O . GLU A 1 675 ? 29.927 -22.442 -45.297 1.00 58.62 675 GLU A O 1
ATOM 5553 N N . ASP A 1 676 ? 30.815 -20.388 -45.223 1.00 58.97 676 ASP A N 1
ATOM 5554 C CA . ASP A 1 676 ? 29.819 -19.847 -44.294 1.00 58.97 676 ASP A CA 1
ATOM 5555 C C . ASP A 1 676 ? 28.415 -19.727 -44.914 1.00 58.97 676 ASP A C 1
ATOM 5557 O O . ASP A 1 676 ? 27.433 -19.688 -44.176 1.00 58.97 676 ASP A O 1
ATOM 5561 N N . LYS A 1 677 ? 28.286 -19.736 -46.250 1.00 55.44 677 LYS A N 1
ATOM 5562 C CA . LYS A 1 677 ? 26.987 -19.708 -46.948 1.00 55.44 677 LYS A CA 1
ATOM 5563 C C . LYS A 1 677 ? 26.086 -20.887 -46.569 1.00 55.44 677 LYS A C 1
ATOM 5565 O O . LYS A 1 677 ? 24.869 -20.740 -46.524 1.00 55.44 677 LYS A O 1
ATOM 5570 N N . ASP A 1 678 ? 26.669 -22.060 -46.332 1.00 57.41 678 ASP A N 1
ATOM 5571 C CA . ASP A 1 678 ? 25.901 -23.264 -46.005 1.00 5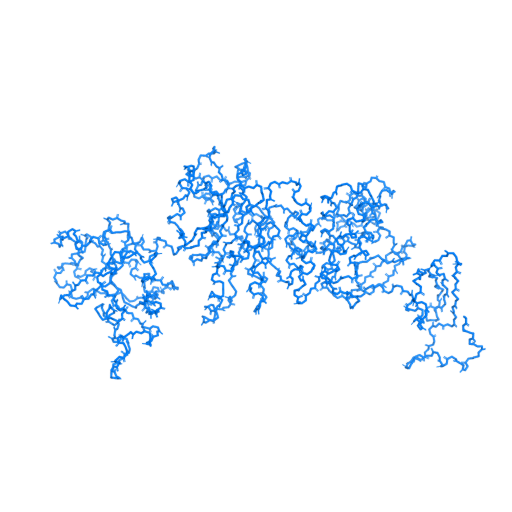7.41 678 ASP A CA 1
ATOM 5572 C C . ASP A 1 678 ? 25.565 -23.389 -44.518 1.00 57.41 678 ASP A C 1
ATOM 5574 O O . ASP A 1 678 ? 24.665 -24.155 -44.165 1.00 57.41 678 ASP A O 1
ATOM 5578 N N . ARG A 1 679 ? 26.259 -22.613 -43.677 1.00 59.97 679 ARG A N 1
ATOM 5579 C CA . ARG A 1 679 ? 26.109 -22.570 -42.220 1.00 59.97 679 ARG A CA 1
ATOM 5580 C C . ARG A 1 679 ? 25.156 -21.466 -41.735 1.00 59.97 679 ARG A C 1
ATOM 5582 O O . ARG A 1 679 ? 24.575 -21.639 -40.666 1.00 59.97 679 ARG A O 1
ATOM 5589 N N . LEU A 1 680 ? 25.058 -20.345 -42.460 1.00 55.09 680 LEU A N 1
ATOM 5590 C CA . LEU A 1 680 ? 24.399 -19.096 -42.034 1.00 55.09 680 LEU A CA 1
ATOM 5591 C C . LEU A 1 680 ? 22.974 -18.875 -42.558 1.00 55.09 680 LEU A C 1
ATOM 5593 O O . LEU A 1 680 ? 22.612 -19.365 -43.654 1.00 55.09 680 LEU A O 1
#